Protein AF-A0A139BVK2-F1 (afdb_monomer)

Secondary structure (DSSP, 8-state):
----------------------------------PPPGGGTT-SEEEEEEEEEEEE-TTS-EEEEEEEEEEE-SHHHHHHHSEEEES-TT--TTS-EEEEEEEEEEE-TTS-EEEPEEEETTT---SSTT-GGGS-HHHHTT-EEEE--S--TT-EEEEEEEEEE-S-BTTTTB-EEEEE--TTSEEEEEEEEEEEETTS--EEEEESSPPPEE---SSEEEEEEEEEESSPPPPPTT--TTSSPPPTTS-EEEEE-SSSHHHHHHHHHHH-TTTSSS--EEEETTEEEETT---SHHHHHHHHHHHHHHHHHH-HHHHHHHHHHTTSTT-B-TT--BTTHHHHHHHHHHHHT-S-HHHHHHHHHHHHHHSTT-HHHHHHHHHHHHHHHHHHH-SS-GGGS-HHHHHHHHHHHHHHHHHHHHHHHHHTTSHHHHHHHHHHHHHTT--HHHHHHHHHHHHHH-TT-HHHHHHHHHHHSGGGT--HHHHHHHHHHHHHHTTTTTTHHHHHHHHHHHHTTS-TT-HHHHSS--HHHHHHHHHHHHHH-TT-HHHHHHHHHHHHHTT-HHHHHHHHHHHTT---GGGS-GGG-HHHHHHHHT---

InterPro domains:
  IPR024618 Domain of unknown function DUF3857 [PF12969] (59-231)

Nearest PDB structures (foldseek):
  3kd4-assembly1_A  TM=5.268E-01  e=2.824E-12  Parabacteroides distasonis ATCC 8503
  8r0j-assembly2_D  TM=4.149E-01  e=3.095E-01  Homo sapiens
  8gel-assembly1_A  TM=1.345E-01  e=4.196E-02  synthetic construct
  8ga7-assembly1_A  TM=1.261E-01  e=6.996E-02  synthetic construct

Solvent-accessible surface area (backbone atoms only — not comparable to full-atom values): 33136 Å² total; per-residue (Å²): 132,88,83,90,85,88,89,79,88,87,90,92,86,90,88,93,84,90,88,88,84,92,76,84,88,72,87,73,82,70,77,77,75,81,67,83,55,79,62,59,67,89,39,36,48,33,31,54,34,42,38,38,40,35,46,39,48,86,51,22,25,35,37,42,36,38,45,38,31,35,36,21,62,28,72,64,15,36,60,69,56,29,51,43,78,42,57,69,72,70,56,57,82,87,52,57,54,52,62,45,78,78,43,50,30,30,38,40,85,88,72,48,75,39,71,35,48,76,35,52,42,89,76,45,82,63,77,63,103,75,19,48,87,80,47,59,71,79,62,38,84,52,33,32,34,42,37,46,53,92,68,48,74,61,22,33,42,37,37,28,36,41,32,41,37,75,48,37,42,43,57,79,52,27,38,67,47,69,47,78,48,61,59,60,43,34,25,70,39,28,38,45,34,39,40,34,45,46,85,59,59,72,47,77,47,62,37,85,41,62,76,56,54,75,70,54,54,92,67,35,38,34,39,37,32,64,44,68,32,80,72,34,48,82,80,60,92,91,65,62,81,83,79,50,76,83,53,96,78,41,25,26,45,38,40,28,41,46,95,49,70,66,59,42,52,49,30,27,52,74,58,32,40,77,70,34,98,61,22,61,70,39,65,58,83,78,21,71,38,48,56,91,61,59,50,39,48,69,59,20,47,51,54,48,11,51,49,41,24,48,20,69,78,74,32,66,68,59,40,54,47,45,59,59,43,34,67,43,86,66,24,42,38,41,57,60,53,43,52,50,60,17,53,61,54,3,50,49,54,50,46,76,72,46,96,50,68,65,60,49,48,52,52,44,53,50,44,45,71,76,43,69,85,41,38,67,50,42,52,47,48,23,46,51,26,44,51,55,8,47,62,47,37,46,94,62,59,82,90,71,43,49,74,66,18,51,51,47,22,48,58,27,32,54,49,20,51,48,43,47,61,76,35,38,93,50,26,63,79,42,66,63,49,31,33,50,48,35,52,41,32,62,74,68,68,47,62,64,71,61,35,52,46,35,45,53,58,36,48,70,73,39,61,74,54,56,64,45,56,53,54,51,42,53,54,26,25,59,94,55,77,40,32,49,69,56,33,44,52,50,43,53,52,48,20,62,73,21,53,90,79,50,19,48,23,44,42,24,52,53,53,54,61,59,38,74,84,45,68,76,68,38,48,65,74,76,40,80,54,50,65,73,58,33,47,50,5,42,52,54,39,42,70,78,24,74,79,15,48,48,53,49,44,38,48,25,45,51,24,50,56,67,68,36,53,70,57,20,54,53,41,52,62,72,38,69,84,57,74,57,67,91,57,33,52,89,81,56,26,62,67,61,46,32,65,74,65,69,64,77,136

Sequence (601 aa):
MCLQGQRKKHRGVPGLLALVASILLIPFFHANAEGIPAAKTGMPKAFKEYHVHYDVNADGTYTETGEIEMSVLNQQGVVRSKNIPVGMRNSAMGKKRDVEILTAYTLKKNGEHIQAVLSGSADAAGAGASDPAQMPAYIRTQLKFITFQQVEVGDTLVYSYKVIQKEPMAPPHNVVLNELFPRYMAYDDAVVSLTAPAFLHLRIKTVGVPKADDSSTTDTQKLVWKYQNKQPEPIAAGTDPRLQPPSSSTPRIHISSFKDDDEEMEAFREHAPGMAFFPVSQKHKGCNVSEGLPDDGPDALQAYSEVVKDYFWHDDALLDGIANAWMNPECVWDDGRPMMTALDTGYEAAYDGQPDWSASLSRVDDLKKKYPGKAFVALADADYWVSYAWNARGGGFASSVTPDGWRLFKERMETAEKVLNDAKPYASQMPSWYNKMIIIQSALDRPAEERDKMFLDGARKYKTYYPTYFTMLRFLSPKWGGSWGTVDNLVKWSVDNTKETDGNSMYARLYWYASGDFPAGRLFKETHATWPKMKQGFEDLMARHPKSKWNLNNFARFACLANDQSTFLKLRNQMGKDVIEAAWPPNTSLDLCETKFGYSQ

Mean predicted aligned error: 16.77 Å

Radius of gyration: 30.21 Å; Cα contacts (8 Å, |Δi|>4): 1019; chains: 1; bounding box: 75×90×76 Å

pLDDT: mean 81.88, std 19.83, range [25.3, 98.69]

Foldseek 3Di:
DDDDDDDDDDDDDDDDDDDDDDDDDDPDPDPPPPDDPPLCPPPQKAWAEWEWEWEAEQWQWIKIKTKTKMWGADPVNVQVVQKDKDPPFQDLQPFDKDKFWPAKWKQDPVRDTHGWDKDQLVPDAGDDDVGSVNDDPSSRRRIIMTGYPPDDHGIMIITIIMMTRPAHQPPISKYKGKDFDALQHFYNKHKYKYKYFPPQAKDKDWAPWDFWPWPDDNTITITMTIDGRSRGDDDDPPDDCVPQDQDPRTTMMMMISDPDVVRVVVRCQPRRQVPPVFGFFDQDLHAGDTPPQQLFDPSNLVRLLCVLLCCLVPNVPVNLVNCVRLLPCSCHGLLSAGSNSSLLSSLLVNQVSDPDLVVLVVSLVVCCVVPPLAQSSLLSQLSSLQSQLCVLQDPDDNVPGDPRSLVSNQVSLVVSLVSLVVSVVRNVSHLSSLLSNLVSCLSNVHPVVVNVVSLVVSCLVNVRNCSSLLSVLVCQDVSNVHHLVSSVVSQVVSLVSCVVPQRLLSVLVNLVSVCVVDQQLCSVVRHVDDLVSNLVSLVSSCVSSVPHLLSLLLSLLVCLSVVVLVSNQVSVVVCPVVHDQVSAPPSRHPVVSCVVNVPDD

Organism: NCBI:txid1796491

Structure (mmCIF, N/CA/C/O backbone):
data_AF-A0A139BVK2-F1
#
_entry.id   AF-A0A139BVK2-F1
#
loop_
_atom_site.group_PDB
_atom_site.id
_atom_site.type_symbol
_atom_site.label_atom_id
_atom_site.label_alt_id
_atom_site.label_comp_id
_atom_site.label_asym_id
_atom_site.label_entity_id
_atom_site.label_seq_id
_atom_site.pdbx_PDB_ins_code
_atom_site.Cartn_x
_atom_site.Cartn_y
_atom_site.Cartn_z
_atom_site.occupancy
_atom_site.B_iso_or_equiv
_atom_site.auth_seq_id
_atom_site.auth_comp_id
_atom_site.auth_asym_id
_atom_site.auth_atom_id
_atom_site.pdbx_PDB_model_num
ATOM 1 N N . MET A 1 1 ? 21.396 44.080 -24.528 1.00 33.28 1 MET A N 1
ATOM 2 C CA . MET A 1 1 ? 20.800 45.365 -24.956 1.00 33.28 1 MET A CA 1
ATOM 3 C C . MET A 1 1 ? 19.864 45.862 -23.865 1.00 33.28 1 MET A C 1
ATOM 5 O O . MET A 1 1 ? 19.210 45.045 -23.233 1.00 33.28 1 MET A O 1
ATOM 9 N N . CYS A 1 2 ? 19.853 47.176 -23.646 1.00 25.66 2 CYS A N 1
ATOM 10 C CA . CYS A 1 2 ? 18.879 47.953 -22.865 1.00 25.66 2 CYS A CA 1
ATOM 11 C C . CYS A 1 2 ? 17.403 47.665 -23.261 1.00 25.66 2 CYS A C 1
ATOM 13 O O . CYS A 1 2 ? 17.183 47.132 -24.343 1.00 25.66 2 CYS A O 1
ATOM 15 N N . LEU A 1 3 ? 16.352 48.014 -22.499 1.00 26.56 3 LEU A N 1
ATOM 16 C CA . LEU A 1 3 ? 16.210 49.008 -21.411 1.00 26.56 3 LEU A CA 1
ATOM 17 C C . LEU A 1 3 ? 14.983 48.679 -20.516 1.00 26.56 3 LEU A C 1
ATOM 19 O O . LEU A 1 3 ? 14.025 48.067 -20.980 1.00 26.56 3 LEU A O 1
ATOM 23 N N . GLN A 1 4 ? 14.976 49.145 -19.261 1.00 27.50 4 GLN A N 1
ATOM 24 C CA . GLN A 1 4 ? 13.775 49.217 -18.406 1.00 27.50 4 GLN A CA 1
ATOM 25 C C . GLN A 1 4 ? 12.933 50.474 -18.708 1.00 27.50 4 GLN A C 1
ATOM 27 O O . GLN A 1 4 ? 13.464 51.474 -19.185 1.00 27.50 4 GLN A O 1
ATOM 32 N N . GLY A 1 5 ? 11.651 50.481 -18.321 1.00 27.84 5 GLY A N 1
ATOM 33 C CA . GLY A 1 5 ? 10.809 51.687 -18.320 1.00 27.84 5 GLY A CA 1
ATOM 34 C C . GLY A 1 5 ? 9.825 51.719 -17.146 1.00 27.84 5 GLY A C 1
ATOM 35 O O . GLY A 1 5 ? 8.865 50.956 -17.122 1.00 27.84 5 GLY A O 1
ATOM 36 N N . GLN A 1 6 ? 10.048 52.605 -16.168 1.00 31.88 6 GLN A N 1
ATOM 37 C CA . GLN A 1 6 ? 9.115 52.840 -15.053 1.00 31.88 6 GLN A CA 1
ATOM 38 C C . GLN A 1 6 ? 7.981 53.805 -15.433 1.00 31.88 6 GLN A C 1
ATOM 40 O O . GLN A 1 6 ? 8.192 54.724 -16.224 1.00 31.88 6 GLN A O 1
ATOM 45 N N . ARG A 1 7 ? 6.838 53.724 -14.729 1.00 25.30 7 ARG A N 1
ATOM 46 C CA . ARG A 1 7 ? 5.972 54.891 -14.456 1.00 25.30 7 ARG A CA 1
ATOM 47 C C . ARG A 1 7 ? 5.431 54.883 -13.018 1.00 25.30 7 ARG A C 1
ATOM 49 O O . ARG A 1 7 ? 5.089 53.838 -12.476 1.00 25.30 7 ARG A O 1
ATOM 56 N N . LYS A 1 8 ? 5.336 56.076 -12.420 1.00 28.62 8 LYS A N 1
ATOM 57 C CA . LYS A 1 8 ? 4.715 56.387 -11.114 1.00 28.62 8 LYS A CA 1
ATOM 58 C C . LYS A 1 8 ? 3.595 57.422 -11.321 1.00 28.62 8 LYS A C 1
ATOM 60 O O . LYS A 1 8 ? 3.750 58.258 -12.197 1.00 28.62 8 LYS A O 1
ATOM 65 N N . LYS A 1 9 ? 2.558 57.362 -10.462 1.00 28.55 9 LYS A N 1
ATOM 66 C CA . LYS A 1 9 ? 1.630 58.422 -9.957 1.00 28.55 9 LYS A CA 1
ATOM 67 C C . LYS A 1 9 ? 1.256 59.607 -10.893 1.00 28.55 9 LYS A C 1
ATOM 69 O O . LYS A 1 9 ? 2.131 60.296 -11.388 1.00 28.55 9 LYS A O 1
ATOM 74 N N . HIS A 1 10 ? -0.011 60.039 -10.994 1.00 28.39 10 HIS A N 1
ATOM 75 C CA . HIS A 1 10 ? -0.699 60.804 -9.926 1.00 28.39 10 HIS A CA 1
ATOM 76 C C . HIS A 1 10 ? -2.240 60.952 -10.111 1.00 28.39 10 HIS A C 1
ATOM 78 O O . HIS A 1 10 ? -2.823 60.406 -11.038 1.00 28.39 10 HIS A O 1
ATOM 84 N N . ARG A 1 11 ? -2.878 61.660 -9.157 1.00 30.69 11 ARG A N 1
ATOM 85 C CA . ARG A 1 11 ? -4.333 61.872 -8.917 1.00 30.69 11 ARG A CA 1
ATOM 86 C C . ARG A 1 11 ? -5.026 62.858 -9.891 1.00 30.69 11 ARG A C 1
ATOM 88 O O . ARG A 1 11 ? -4.360 63.769 -10.368 1.00 30.69 11 ARG A O 1
ATOM 95 N N . GLY A 1 12 ? -6.367 62.800 -10.002 1.00 26.08 12 GLY A N 1
ATOM 96 C CA . GLY A 1 12 ? -7.227 63.900 -10.508 1.00 26.08 12 GLY A CA 1
ATOM 97 C C . GLY A 1 12 ? -8.750 63.613 -10.469 1.00 26.08 12 GLY A C 1
ATOM 98 O O . GLY A 1 12 ? -9.174 62.607 -11.024 1.00 26.08 12 GLY A O 1
ATOM 99 N N . VAL A 1 13 ? -9.536 64.474 -9.792 1.00 30.20 13 VAL A N 1
ATOM 100 C CA . VAL A 1 13 ? -10.987 64.408 -9.399 1.00 30.20 13 VAL A CA 1
ATOM 101 C C . VAL A 1 13 ? -11.410 65.850 -8.956 1.00 30.20 13 VAL A C 1
ATOM 103 O O . VAL A 1 13 ? -10.473 66.524 -8.511 1.00 30.20 13 VAL A O 1
ATOM 106 N N . PRO A 1 14 ? -12.679 66.384 -8.974 1.00 48.81 14 PRO A N 1
ATOM 107 C CA . PRO A 1 14 ? -14.041 65.844 -9.261 1.00 48.81 14 PRO A CA 1
ATOM 108 C C . PRO A 1 14 ? -14.913 66.675 -10.270 1.00 48.81 14 PRO A C 1
ATOM 110 O O . PRO A 1 14 ? -14.446 67.650 -10.846 1.00 48.81 14 PRO A O 1
ATOM 113 N N . GLY A 1 15 ? -16.215 66.339 -10.402 1.00 27.20 15 GLY A N 1
ATOM 114 C CA . GLY A 1 15 ? -17.319 67.211 -10.888 1.00 27.20 15 GLY A CA 1
ATOM 115 C C . GLY A 1 15 ? -18.505 66.387 -11.444 1.00 27.20 15 GLY A C 1
ATOM 116 O O . GLY A 1 15 ? -18.331 65.790 -12.495 1.00 27.20 15 GLY A O 1
ATOM 117 N N . LEU A 1 16 ? -19.660 66.120 -10.804 1.00 29.09 16 LEU A N 1
ATOM 118 C CA . LEU A 1 16 ? -20.624 66.828 -9.922 1.00 29.09 16 LEU A CA 1
ATOM 119 C C . LEU A 1 16 ? -21.857 67.377 -10.687 1.00 29.09 16 LEU A C 1
ATOM 121 O O . LEU A 1 16 ? -21.706 68.333 -11.435 1.00 29.09 16 LEU A O 1
ATOM 125 N N . LEU A 1 17 ? -23.039 66.779 -10.425 1.00 27.34 17 LEU A N 1
ATOM 126 C CA . LEU A 1 17 ? -24.453 67.256 -10.510 1.00 27.34 17 LEU A CA 1
ATOM 127 C C . LEU A 1 17 ? -25.349 66.021 -10.818 1.00 27.34 17 LEU A C 1
ATOM 129 O O . LEU A 1 17 ? -25.199 65.422 -11.873 1.00 27.34 17 LEU A O 1
ATOM 133 N N . ALA A 1 18 ? -26.097 65.413 -9.887 1.00 27.88 18 ALA A N 1
ATOM 134 C CA . ALA A 1 18 ? -27.264 65.873 -9.109 1.00 27.88 18 ALA A CA 1
ATOM 135 C C . ALA A 1 18 ? -28.618 65.756 -9.849 1.00 27.88 18 ALA A C 1
ATOM 137 O O . ALA A 1 18 ? -28.899 66.557 -10.732 1.00 27.88 18 ALA A O 1
ATOM 138 N N . LEU A 1 19 ? -29.499 64.846 -9.399 1.00 25.75 19 LEU A N 1
ATOM 139 C CA . LEU A 1 19 ? -30.734 65.219 -8.681 1.00 25.75 19 LEU A CA 1
ATOM 140 C C . LEU A 1 19 ? -31.388 64.009 -7.976 1.00 25.75 19 LEU A C 1
ATOM 142 O O . LEU A 1 19 ? -31.058 62.859 -8.256 1.00 25.75 19 LEU A O 1
ATOM 146 N N . VAL A 1 20 ? -32.302 64.290 -7.043 1.00 29.52 20 VAL A N 1
ATOM 147 C CA . VAL A 1 20 ? -33.004 63.320 -6.182 1.00 29.52 20 VAL A CA 1
ATOM 148 C C . VAL A 1 20 ? -34.443 63.119 -6.665 1.00 29.52 20 VAL A C 1
ATOM 150 O O . VAL A 1 20 ? -35.107 64.091 -7.015 1.00 29.52 20 VAL A O 1
ATOM 153 N N . ALA A 1 21 ? -34.953 61.886 -6.592 1.00 27.44 21 ALA A N 1
ATOM 154 C CA . ALA A 1 21 ? -36.385 61.594 -6.648 1.00 27.44 21 ALA A CA 1
ATOM 155 C C . ALA A 1 21 ? -36.745 60.556 -5.570 1.00 27.44 21 ALA A C 1
ATOM 157 O O . ALA A 1 21 ? -36.312 59.406 -5.633 1.00 27.44 21 ALA A O 1
ATOM 158 N N . SER A 1 22 ? -37.512 60.977 -4.564 1.00 27.70 22 SER A N 1
ATOM 159 C CA . SER A 1 22 ? -37.948 60.127 -3.450 1.00 27.70 22 SER A CA 1
ATOM 160 C C . SER A 1 22 ? -39.224 59.368 -3.812 1.00 27.70 22 SER A C 1
ATOM 162 O O . SER A 1 22 ? -40.212 59.995 -4.188 1.00 27.70 22 SER A O 1
ATOM 164 N N . ILE A 1 23 ? -39.246 58.044 -3.630 1.00 29.61 23 ILE A N 1
ATOM 165 C CA . ILE A 1 23 ? -40.471 57.227 -3.682 1.00 29.61 23 ILE A CA 1
ATOM 166 C C . ILE A 1 23 ? -40.559 56.368 -2.412 1.00 29.61 23 ILE A C 1
ATOM 168 O O . ILE A 1 23 ? -39.547 55.930 -1.871 1.00 29.61 23 ILE A O 1
ATOM 172 N N . LEU A 1 24 ? -41.788 56.221 -1.913 1.00 27.08 24 LEU A N 1
ATOM 173 C CA . LEU A 1 24 ? -42.145 55.752 -0.575 1.00 27.08 24 LEU A CA 1
ATOM 174 C C . LEU A 1 24 ? -41.539 54.399 -0.159 1.00 27.08 24 LEU A C 1
ATOM 176 O O . LEU A 1 24 ? -41.600 53.412 -0.888 1.00 27.08 24 LEU A O 1
ATOM 180 N N . LEU A 1 25 ? -41.094 54.346 1.099 1.00 25.48 25 LEU A N 1
ATOM 181 C CA . LEU A 1 25 ? -40.820 53.114 1.837 1.00 25.48 25 LEU A CA 1
ATOM 182 C C . LEU A 1 25 ? -42.132 52.391 2.180 1.00 25.48 25 LEU A C 1
ATOM 184 O O . LEU A 1 25 ? -42.877 52.829 3.055 1.00 25.48 25 LEU A O 1
ATOM 188 N N . ILE A 1 26 ? -42.367 51.246 1.542 1.00 28.61 26 ILE A N 1
ATOM 189 C CA . ILE A 1 26 ? -43.237 50.194 2.081 1.00 28.61 26 ILE A CA 1
ATOM 190 C C . ILE A 1 26 ? -42.328 49.246 2.875 1.00 28.61 26 ILE A C 1
ATOM 192 O O . ILE A 1 26 ? -41.378 48.717 2.289 1.00 28.61 26 ILE A O 1
ATOM 196 N N . PRO A 1 27 ? -42.570 49.003 4.177 1.00 26.14 27 PRO A N 1
ATOM 197 C CA . PRO A 1 27 ? -41.793 48.039 4.941 1.00 26.14 27 PRO A CA 1
ATOM 198 C C . PRO A 1 27 ? -42.196 46.618 4.534 1.00 26.14 27 PRO A C 1
ATOM 200 O O . PRO A 1 27 ? -43.017 45.969 5.181 1.00 26.14 27 PRO A O 1
ATOM 203 N N . PHE A 1 28 ? -41.588 46.112 3.461 1.00 28.73 28 PHE A N 1
ATOM 204 C CA . PHE A 1 28 ? -41.500 44.672 3.260 1.00 28.73 28 PHE A CA 1
ATOM 205 C C . PHE A 1 28 ? -40.684 44.094 4.413 1.00 28.73 28 PHE A C 1
ATOM 207 O O . PHE A 1 28 ? -39.455 44.222 4.430 1.00 28.73 28 PHE A O 1
ATOM 214 N N . PHE A 1 29 ? -41.376 43.435 5.347 1.00 28.31 29 PHE A N 1
ATOM 215 C CA . PHE A 1 29 ? -40.779 42.439 6.227 1.00 28.31 29 PHE A CA 1
ATOM 216 C C . PHE A 1 29 ? -40.139 41.364 5.348 1.00 28.31 29 PHE A C 1
ATOM 218 O O . PHE A 1 29 ? -40.768 40.378 4.970 1.00 28.31 29 PHE A O 1
ATOM 225 N N . HIS A 1 30 ? -38.873 41.575 5.002 1.00 28.12 30 HIS A N 1
ATOM 226 C CA . HIS A 1 30 ? -38.027 40.499 4.540 1.00 28.12 30 HIS A CA 1
ATOM 227 C C . HIS A 1 30 ? -37.849 39.587 5.746 1.00 28.12 30 HIS A C 1
ATOM 229 O O . HIS A 1 30 ? -37.176 39.950 6.712 1.00 28.12 30 HIS A O 1
ATOM 235 N N . ALA A 1 31 ? -38.475 38.412 5.700 1.00 27.77 31 ALA A N 1
ATOM 236 C CA . ALA A 1 31 ? -37.989 37.296 6.485 1.00 27.77 31 ALA A CA 1
ATOM 237 C C . ALA A 1 31 ? -36.511 37.142 6.112 1.00 27.77 31 ALA A C 1
ATOM 239 O O . ALA A 1 31 ? -36.192 36.874 4.951 1.00 27.77 31 ALA A O 1
ATOM 240 N N . ASN A 1 32 ? -35.614 37.416 7.062 1.00 27.91 32 ASN A N 1
ATOM 241 C CA . ASN A 1 32 ? -34.190 37.238 6.836 1.00 27.91 32 ASN A CA 1
ATOM 242 C C . ASN A 1 32 ? -33.976 35.761 6.522 1.00 27.91 32 ASN A C 1
ATOM 244 O O . ASN A 1 32 ? -34.102 34.918 7.407 1.00 27.91 32 ASN A O 1
ATOM 248 N N . ALA A 1 33 ? -33.661 35.452 5.265 1.00 33.44 33 ALA A N 1
ATOM 249 C CA . ALA A 1 33 ? -33.119 34.153 4.926 1.00 33.44 33 ALA A CA 1
ATOM 250 C C . ALA A 1 33 ? -31.806 34.027 5.703 1.00 33.44 33 ALA A C 1
ATOM 252 O O . ALA A 1 33 ? -30.859 34.770 5.429 1.00 33.44 33 ALA A O 1
ATOM 253 N N . GLU A 1 34 ? -31.771 33.150 6.706 1.00 39.91 34 GLU A N 1
ATOM 254 C CA . GLU A 1 34 ? -30.559 32.908 7.479 1.00 39.91 34 GLU A CA 1
ATOM 255 C C . GLU A 1 34 ? -29.470 32.420 6.523 1.00 39.91 34 GLU A C 1
ATOM 257 O O . GLU A 1 34 ? -29.520 31.313 5.982 1.00 39.91 34 GLU A O 1
ATOM 262 N N . GLY A 1 35 ? -28.493 33.290 6.262 1.00 46.12 35 GLY A N 1
ATOM 263 C CA . GLY A 1 35 ? -27.314 32.920 5.497 1.00 46.12 35 GLY A CA 1
ATOM 264 C C . GLY A 1 35 ? -26.570 31.801 6.219 1.00 46.12 35 GLY A C 1
ATOM 265 O O . GLY A 1 35 ? -26.529 31.776 7.449 1.00 46.12 35 GLY A O 1
ATOM 266 N N . ILE A 1 36 ? -25.962 30.888 5.454 1.00 54.94 36 ILE A N 1
ATOM 267 C CA . ILE A 1 36 ? -25.148 29.802 6.015 1.00 54.94 36 ILE A CA 1
ATOM 268 C C . ILE A 1 36 ? -24.132 30.420 6.996 1.00 54.94 36 ILE A C 1
ATOM 270 O O . ILE A 1 36 ? -23.353 31.281 6.575 1.00 54.94 36 ILE A O 1
ATOM 274 N N . PRO A 1 37 ? -24.125 30.020 8.286 1.00 56.16 37 PRO A N 1
ATOM 275 C CA . PRO A 1 37 ? -23.205 30.578 9.269 1.00 56.16 37 PRO A CA 1
ATOM 276 C C . PRO A 1 37 ? -21.758 30.459 8.796 1.00 56.16 37 PRO A C 1
ATOM 278 O O . PRO A 1 37 ? -21.369 29.415 8.276 1.00 56.16 37 PRO A O 1
ATOM 281 N N . ALA A 1 38 ? -20.941 31.493 9.023 1.00 55.38 38 ALA A N 1
ATOM 282 C CA . ALA A 1 38 ? -19.574 31.558 8.495 1.00 55.38 38 ALA A CA 1
ATOM 283 C C . ALA A 1 38 ? -18.726 30.310 8.830 1.00 55.38 38 ALA A C 1
ATOM 285 O O . ALA A 1 38 ? -17.951 29.853 7.993 1.00 55.38 38 ALA A O 1
ATOM 286 N N . ALA A 1 39 ? -18.945 29.706 10.003 1.00 54.56 39 ALA A N 1
ATOM 287 C CA . ALA A 1 39 ? -18.300 28.471 10.460 1.00 54.56 39 ALA A CA 1
ATOM 288 C C . ALA A 1 39 ? -18.646 27.201 9.648 1.00 54.56 39 ALA A C 1
ATOM 290 O O . ALA A 1 39 ? -17.929 26.211 9.732 1.00 54.56 39 ALA A O 1
ATOM 291 N N . LYS A 1 40 ? -19.728 27.213 8.858 1.00 60.69 40 LYS A N 1
ATOM 292 C CA . LYS A 1 40 ? -20.164 26.104 7.986 1.00 60.69 40 LYS A CA 1
ATOM 293 C C . LYS A 1 40 ? -19.786 26.318 6.512 1.00 60.69 40 LYS A C 1
ATOM 295 O O . LYS A 1 40 ? -20.134 25.510 5.650 1.00 60.69 40 LYS A O 1
ATOM 300 N N . THR A 1 41 ? -19.093 27.414 6.196 1.00 57.97 41 THR A N 1
ATOM 301 C CA . THR A 1 41 ? -18.731 27.779 4.818 1.00 57.97 41 THR A CA 1
ATOM 302 C C . THR A 1 41 ? -17.784 26.744 4.210 1.00 57.97 41 THR A C 1
ATOM 304 O O . THR A 1 41 ? -16.747 26.429 4.783 1.00 57.97 41 THR A O 1
ATOM 307 N N . GLY A 1 42 ? -18.127 26.228 3.027 1.00 64.00 42 GLY A N 1
ATOM 308 C CA . GLY A 1 42 ? -17.317 25.249 2.290 1.00 64.00 42 GLY A CA 1
ATOM 309 C C . GLY A 1 42 ? -17.649 23.780 2.578 1.00 64.00 42 GLY A C 1
ATOM 310 O O . GLY A 1 42 ? -17.279 22.915 1.785 1.00 64.00 42 GLY A O 1
ATOM 311 N N . MET A 1 43 ? -18.409 23.477 3.633 1.00 70.50 43 MET A N 1
ATOM 312 C CA . MET A 1 43 ? -18.833 22.104 3.934 1.00 70.50 43 MET A CA 1
ATOM 313 C C . MET A 1 43 ? -19.916 21.628 2.957 1.00 70.50 43 MET A C 1
ATOM 315 O O . MET A 1 43 ? -20.724 22.438 2.504 1.00 70.50 43 MET A O 1
ATOM 319 N N . PRO A 1 44 ? -19.976 20.324 2.625 1.00 76.75 44 PRO A N 1
ATOM 320 C CA . PRO A 1 44 ? -21.022 19.793 1.754 1.00 76.75 44 PRO A CA 1
ATOM 321 C C . PRO A 1 44 ? -22.395 19.762 2.440 1.00 76.75 44 PRO A C 1
ATOM 323 O O . PRO A 1 44 ? -23.413 20.000 1.792 1.00 76.75 44 PRO A O 1
ATOM 326 N N . LYS A 1 45 ? -22.439 19.473 3.743 1.00 85.25 45 LYS A N 1
ATOM 327 C CA . LYS A 1 45 ? -23.673 19.299 4.517 1.00 85.25 45 LYS A CA 1
ATOM 328 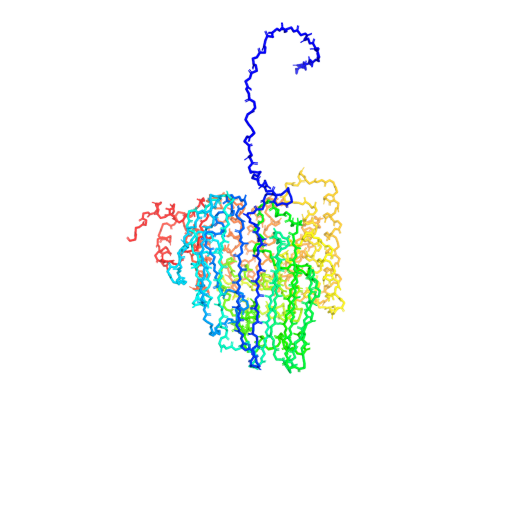C C . LYS A 1 45 ? -23.449 19.515 6.016 1.00 85.25 45 LYS A C 1
ATOM 330 O O . LYS A 1 45 ? -22.314 19.427 6.480 1.00 85.25 45 LYS A O 1
ATOM 335 N N . ALA A 1 46 ?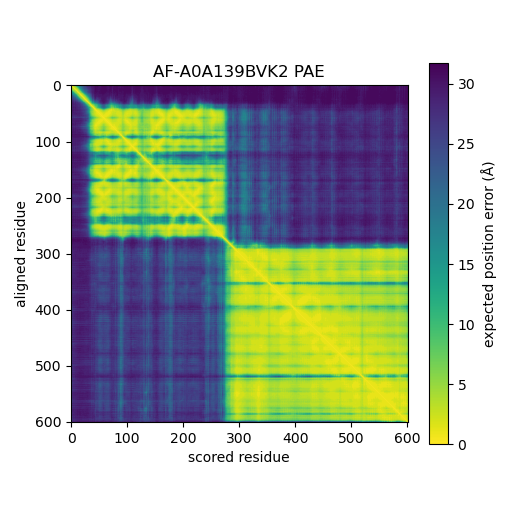 -24.532 19.753 6.749 1.00 90.75 46 ALA A N 1
ATOM 336 C CA . ALA A 1 46 ? -24.567 19.851 8.210 1.00 90.75 46 ALA A CA 1
ATOM 337 C C . ALA A 1 46 ? -25.772 19.086 8.770 1.00 90.75 46 ALA A C 1
ATOM 339 O O . ALA A 1 46 ? -26.837 19.107 8.153 1.00 90.75 46 ALA A O 1
ATOM 340 N N . PHE A 1 47 ? -25.626 18.456 9.934 1.00 93.88 47 PHE A N 1
ATOM 341 C CA . PHE A 1 47 ? -26.763 17.931 10.687 1.00 93.88 47 PHE A CA 1
ATOM 342 C C . PHE A 1 47 ? -27.358 19.049 11.543 1.00 93.88 47 PHE A C 1
ATOM 344 O O . PHE A 1 47 ? -26.658 19.625 12.380 1.00 93.88 47 PHE A O 1
ATOM 351 N N . LYS A 1 48 ? -28.637 19.353 11.309 1.00 94.25 48 LYS A N 1
ATOM 352 C CA . LYS A 1 48 ? -29.453 20.150 12.232 1.00 94.25 48 LYS A CA 1
ATOM 353 C C . LYS A 1 48 ? -29.807 19.287 13.435 1.00 94.25 48 LYS A C 1
ATOM 355 O O . LYS A 1 48 ? -29.510 19.658 14.562 1.00 94.25 48 LYS A O 1
ATOM 360 N N . GLU A 1 49 ? -30.338 18.105 13.137 1.00 97.00 49 GLU A N 1
ATOM 361 C CA . GLU A 1 49 ? -30.756 17.099 14.099 1.00 97.00 49 GLU A CA 1
ATOM 362 C C . GLU A 1 49 ? -30.087 15.764 13.756 1.00 97.00 49 GLU A C 1
ATOM 364 O O . GLU A 1 49 ? -30.079 15.324 12.600 1.00 97.00 49 GLU A O 1
ATOM 369 N N . TYR A 1 50 ? -29.479 15.141 14.759 1.00 97.25 50 TYR A N 1
ATOM 370 C CA . TYR A 1 50 ? -28.955 13.780 14.710 1.00 97.25 50 TYR A CA 1
ATOM 371 C C . TYR A 1 50 ? -29.383 13.083 16.000 1.00 97.25 50 TYR A C 1
ATOM 373 O O . TYR A 1 50 ? -28.643 13.077 16.984 1.00 97.25 50 TYR A O 1
ATOM 381 N N . HIS A 1 51 ? -30.614 12.583 16.040 1.00 98.31 51 HIS A N 1
ATOM 382 C CA . HIS A 1 51 ? -31.166 11.911 17.213 1.00 98.31 51 HIS A CA 1
ATOM 383 C C . HIS A 1 51 ? -31.146 10.401 16.989 1.00 98.31 51 HIS A C 1
ATOM 385 O O . HIS A 1 51 ? -31.546 9.904 15.935 1.00 98.31 51 HIS A O 1
ATOM 391 N N . VAL A 1 52 ? -30.621 9.666 17.968 1.00 97.69 52 VAL A N 1
ATOM 392 C CA . VAL A 1 52 ? -30.462 8.209 17.920 1.00 97.69 52 VAL A CA 1
ATOM 393 C C . VAL A 1 52 ? -30.815 7.615 19.279 1.00 97.69 52 VAL A C 1
ATOM 395 O O . VAL A 1 52 ? -30.303 8.053 20.314 1.00 97.69 52 VAL A O 1
ATOM 398 N N . HIS A 1 53 ? -31.661 6.590 19.279 1.00 98.19 53 HIS A N 1
ATOM 399 C CA . HIS A 1 53 ? -32.007 5.808 20.459 1.00 98.19 53 HIS A CA 1
ATOM 400 C C . HIS A 1 53 ? -31.674 4.331 20.263 1.00 98.19 53 HIS A C 1
ATOM 402 O O . HIS A 1 53 ? -32.025 3.745 19.239 1.00 98.19 53 HIS A O 1
ATOM 408 N N . TYR A 1 54 ? -31.060 3.730 21.278 1.00 97.19 54 TYR A N 1
ATOM 409 C CA . TYR A 1 54 ? -30.831 2.296 21.385 1.00 97.19 54 TYR A CA 1
ATOM 410 C C . TYR A 1 54 ? -31.670 1.722 22.526 1.00 97.19 54 TYR A C 1
ATOM 412 O O . TYR A 1 54 ? -31.440 2.050 23.687 1.00 97.19 54 TYR A O 1
ATOM 420 N N . ASP A 1 55 ? -32.610 0.843 22.197 1.00 97.56 55 ASP A N 1
ATOM 421 C CA . ASP A 1 55 ? -33.318 0.011 23.173 1.00 97.56 55 AS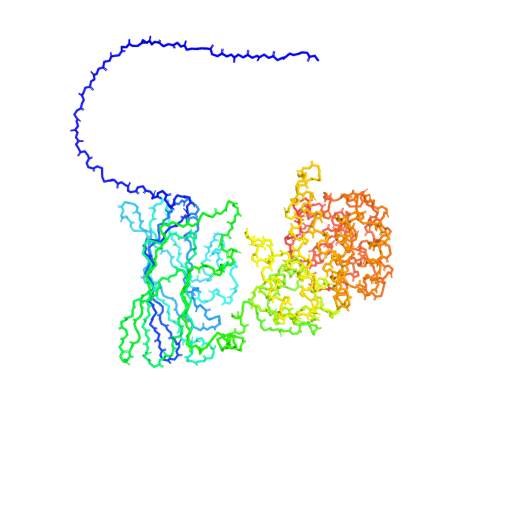P A CA 1
ATOM 422 C C . ASP A 1 55 ? -32.678 -1.382 23.162 1.00 97.56 55 ASP A C 1
ATOM 424 O O . ASP A 1 55 ? -32.779 -2.108 22.167 1.00 97.56 55 ASP A O 1
ATOM 428 N N . VAL A 1 56 ? -31.916 -1.702 24.209 1.00 95.56 56 VAL A N 1
ATOM 429 C CA . VAL A 1 56 ? -31.055 -2.890 24.295 1.00 95.56 56 VAL A CA 1
ATOM 430 C C . VAL A 1 56 ? -31.700 -3.941 25.188 1.00 95.56 56 VAL A C 1
ATOM 432 O O . VAL A 1 56 ? -31.996 -3.689 26.352 1.00 95.56 56 VAL A O 1
ATOM 435 N N . ASN A 1 57 ? -31.852 -5.154 24.667 1.00 93.75 57 ASN A N 1
ATOM 436 C CA . ASN A 1 57 ? -32.402 -6.288 25.396 1.00 93.75 57 ASN A CA 1
ATOM 437 C C . ASN A 1 57 ? -31.339 -7.011 26.236 1.00 93.75 57 ASN A C 1
ATOM 439 O O . ASN A 1 57 ? -30.134 -6.937 25.995 1.00 93.75 57 ASN A O 1
ATOM 443 N N . ALA A 1 58 ? -31.813 -7.807 27.196 1.00 90.12 58 ALA A N 1
ATOM 444 C CA . ALA A 1 58 ? -30.992 -8.644 28.074 1.00 90.12 58 ALA A CA 1
ATOM 445 C C . ALA A 1 58 ? -30.141 -9.712 27.353 1.00 90.12 58 ALA A C 1
ATOM 447 O O . ALA A 1 58 ? -29.245 -10.295 27.956 1.00 90.12 58 ALA A O 1
ATOM 448 N N . ASP A 1 59 ? -30.445 -10.009 26.089 1.00 88.50 59 ASP A N 1
ATOM 449 C CA . ASP A 1 59 ? -29.745 -10.988 25.254 1.00 88.50 59 ASP A CA 1
ATOM 450 C C . ASP A 1 59 ? -28.758 -10.355 24.257 1.00 88.50 59 ASP A C 1
ATOM 452 O O . ASP A 1 59 ? -28.205 -11.065 23.417 1.00 88.50 59 ASP A O 1
ATOM 456 N N . GLY A 1 60 ? -28.515 -9.044 24.356 1.00 87.38 60 GLY A N 1
ATOM 457 C CA . GLY A 1 60 ? -27.624 -8.296 23.467 1.00 87.38 60 GLY A CA 1
ATOM 458 C C . GLY A 1 60 ? -28.236 -7.941 22.106 1.00 87.38 60 GLY A C 1
ATOM 459 O O . GLY A 1 60 ? -27.586 -7.272 21.300 1.00 87.38 60 GLY A O 1
ATOM 460 N N . THR A 1 61 ? -29.480 -8.354 21.826 1.00 91.31 61 THR A N 1
ATOM 461 C CA . THR A 1 61 ? -30.254 -7.798 20.706 1.00 91.31 61 THR A CA 1
ATOM 462 C C . THR A 1 61 ? -30.664 -6.361 21.021 1.00 91.31 61 THR A C 1
ATOM 464 O O . THR A 1 61 ? -30.739 -5.964 22.184 1.00 91.31 61 THR A O 1
ATOM 467 N N . TYR A 1 62 ? -30.923 -5.550 19.997 1.00 92.81 62 TYR A N 1
ATOM 468 C CA . TYR A 1 62 ? -31.332 -4.161 20.204 1.00 92.81 62 TYR A CA 1
ATOM 469 C C . TYR A 1 62 ? -32.192 -3.620 19.062 1.00 92.81 62 TYR A C 1
ATOM 471 O O . TYR A 1 62 ? -32.162 -4.117 17.931 1.00 92.81 62 TYR A O 1
ATOM 479 N N . THR A 1 63 ? -32.940 -2.561 19.361 1.00 95.50 63 THR A N 1
ATOM 480 C CA . THR A 1 63 ? -33.573 -1.693 18.366 1.00 95.50 63 THR A CA 1
ATOM 481 C C . THR A 1 63 ? -32.839 -0.357 18.325 1.00 95.50 63 THR A C 1
ATOM 483 O O . THR A 1 63 ? -32.778 0.348 19.327 1.00 95.50 63 THR A O 1
ATOM 486 N N . GLU A 1 64 ? -32.306 0.000 17.161 1.00 95.00 64 GLU A N 1
ATOM 487 C CA . GLU A 1 64 ? -31.805 1.341 16.847 1.00 95.00 64 GLU A CA 1
ATOM 488 C C . GLU A 1 64 ? -32.942 2.128 16.182 1.00 95.00 64 GLU A C 1
ATOM 490 O O . GLU A 1 64 ? -33.493 1.688 15.172 1.00 95.00 64 GLU A O 1
ATOM 495 N N . THR A 1 65 ? -33.305 3.283 16.727 1.00 97.88 65 THR A N 1
ATOM 496 C CA . THR A 1 65 ? -34.230 4.239 16.096 1.00 97.88 65 THR A CA 1
ATOM 497 C C . THR A 1 65 ? -33.476 5.537 15.860 1.00 97.88 65 THR A C 1
ATOM 499 O O . THR A 1 65 ? -32.723 5.962 16.735 1.00 97.88 65 THR A O 1
ATOM 502 N N . GLY A 1 66 ? -33.662 6.180 14.708 1.00 97.06 66 GLY A N 1
ATOM 503 C CA . GLY A 1 66 ? -33.034 7.472 14.443 1.00 97.06 66 GLY A CA 1
ATOM 504 C C . GLY A 1 66 ? -33.937 8.454 13.717 1.00 97.06 66 GLY A C 1
ATOM 505 O O . GLY A 1 66 ? -34.720 8.063 12.851 1.00 97.06 66 GLY A O 1
ATOM 506 N N . GLU A 1 67 ? -33.774 9.728 14.061 1.00 98.00 67 GLU A N 1
ATOM 507 C CA . GLU A 1 67 ? -34.466 10.893 13.505 1.00 98.00 67 GLU A CA 1
ATOM 508 C C . GLU A 1 67 ? -33.385 11.900 13.084 1.00 98.00 67 GLU A C 1
ATOM 510 O O . GLU A 1 67 ? -32.510 12.265 13.872 1.00 98.00 67 GLU A O 1
ATOM 515 N N . ILE A 1 68 ? -33.334 12.219 11.786 1.00 97.44 68 ILE A N 1
ATOM 516 C CA . ILE A 1 68 ? -32.190 12.900 11.171 1.00 97.44 68 ILE A CA 1
ATOM 517 C C . ILE A 1 68 ? -32.669 14.041 10.270 1.00 97.44 68 ILE A C 1
ATOM 519 O O . ILE A 1 68 ? -33.343 13.807 9.262 1.00 97.44 68 ILE A O 1
ATOM 523 N N . GLU A 1 69 ? -32.206 15.258 10.562 1.00 97.06 69 GLU A N 1
ATOM 524 C CA . GLU A 1 69 ? -32.327 16.422 9.682 1.00 97.06 69 GLU A CA 1
ATOM 525 C C . GLU A 1 69 ? -30.958 16.889 9.182 1.00 97.06 69 GLU A C 1
ATOM 527 O O . GLU A 1 69 ? -30.075 17.284 9.951 1.00 97.06 69 GLU A O 1
ATOM 532 N N . MET A 1 70 ? -30.785 16.924 7.862 1.00 94.69 70 MET A N 1
ATOM 533 C CA . MET A 1 70 ? -29.496 17.190 7.232 1.00 94.69 70 MET A CA 1
ATOM 534 C C . MET A 1 70 ? -29.601 18.283 6.164 1.00 94.69 70 MET A C 1
ATOM 536 O O . MET A 1 70 ? -30.160 18.079 5.090 1.00 94.69 70 MET A O 1
ATOM 540 N N . SER A 1 71 ? -29.022 19.452 6.434 1.00 93.31 71 SER A N 1
ATOM 541 C CA . SER A 1 71 ? -28.988 20.577 5.492 1.00 93.31 71 SER A CA 1
ATOM 542 C C . SER A 1 71 ? -27.914 20.384 4.424 1.00 93.31 71 SER A C 1
ATOM 544 O O . SER A 1 71 ? -26.752 20.111 4.740 1.00 93.31 71 SER A O 1
ATOM 546 N N . VAL A 1 72 ? -28.282 20.581 3.159 1.00 90.81 72 VAL A N 1
ATOM 547 C CA . VAL A 1 72 ? -27.376 20.536 2.005 1.00 90.81 72 VAL A CA 1
ATOM 548 C C . VAL A 1 72 ? -26.770 21.920 1.795 1.00 90.81 72 VAL A C 1
ATOM 550 O O . VAL A 1 72 ? -27.488 22.873 1.520 1.00 90.81 72 VAL A O 1
ATOM 553 N N . LEU A 1 73 ? -25.450 22.063 1.917 1.00 86.19 73 LEU A N 1
ATOM 554 C CA . LEU A 1 73 ? -24.799 23.381 1.980 1.00 86.19 73 LEU A CA 1
ATOM 555 C C . LEU A 1 73 ? -24.117 23.810 0.674 1.00 86.19 73 LEU A C 1
ATOM 557 O O . LEU A 1 73 ? -23.925 25.003 0.448 1.00 86.19 73 LEU A O 1
ATOM 561 N N . ASN A 1 74 ? -23.758 22.867 -0.202 1.00 81.75 74 ASN A N 1
ATOM 562 C CA . ASN A 1 74 ? -23.179 23.163 -1.516 1.00 81.75 74 ASN A CA 1
ATOM 563 C C . ASN A 1 74 ? -23.468 22.045 -2.542 1.00 81.75 74 ASN A C 1
ATOM 565 O O . ASN A 1 74 ? -24.076 21.023 -2.217 1.00 81.75 74 ASN A O 1
ATOM 569 N N . GLN A 1 75 ? -23.008 22.217 -3.786 1.00 79.75 75 GLN A N 1
ATOM 570 C CA . GLN A 1 75 ? -23.249 21.259 -4.874 1.00 79.75 75 GLN A CA 1
ATOM 571 C C . GLN A 1 75 ? -22.625 19.871 -4.628 1.00 79.75 75 GLN A C 1
ATOM 573 O O . GLN A 1 75 ? -23.181 18.857 -5.048 1.00 79.75 75 GLN A O 1
ATOM 578 N N . GLN A 1 76 ? -21.502 19.791 -3.909 1.00 75.56 76 GLN A N 1
ATOM 579 C CA . GLN A 1 76 ? -20.931 18.511 -3.478 1.00 75.56 76 GLN A CA 1
ATOM 580 C C . GLN A 1 76 ? -21.838 17.831 -2.437 1.00 75.56 76 GLN A C 1
ATOM 582 O O . GLN A 1 76 ? -21.955 16.608 -2.435 1.00 75.56 76 GLN A O 1
ATOM 587 N N . GLY A 1 77 ? -22.524 18.615 -1.602 1.00 77.38 77 GLY A N 1
ATOM 588 C CA . GLY A 1 77 ? -23.601 18.164 -0.721 1.00 77.38 77 GLY A CA 1
ATOM 589 C C . GLY A 1 77 ? -24.747 17.491 -1.463 1.00 77.38 77 GLY A C 1
ATOM 590 O O . GLY A 1 77 ? -25.129 16.385 -1.083 1.00 77.38 77 GLY A O 1
ATOM 591 N N . VAL A 1 78 ? -25.237 18.115 -2.541 1.00 80.56 78 VAL A N 1
ATOM 592 C CA . VAL A 1 78 ? -26.288 17.557 -3.414 1.00 80.56 78 VAL A CA 1
ATOM 593 C C . VAL A 1 78 ? -25.868 16.176 -3.928 1.00 80.56 78 VAL A C 1
ATOM 595 O O . VAL A 1 78 ? -26.584 15.196 -3.738 1.00 80.56 78 VAL A O 1
ATOM 598 N N . VAL A 1 79 ? -24.663 16.072 -4.502 1.00 76.50 79 VAL A N 1
ATOM 599 C CA . VAL A 1 79 ? -24.132 14.803 -5.033 1.00 76.50 79 VAL A CA 1
ATOM 600 C C . VAL A 1 79 ? -23.963 13.750 -3.930 1.00 76.50 79 VAL A C 1
ATOM 602 O O . VAL A 1 79 ? -24.407 12.617 -4.092 1.00 76.50 79 VAL A O 1
ATOM 605 N N . ARG A 1 80 ? -23.362 14.116 -2.788 1.00 71.88 80 ARG A N 1
ATOM 606 C CA . ARG A 1 80 ? -23.056 13.193 -1.676 1.00 71.88 80 ARG A CA 1
ATOM 607 C C . ARG A 1 80 ? -24.268 12.765 -0.846 1.00 71.88 80 ARG A C 1
ATOM 609 O O . ARG A 1 80 ? -24.137 11.831 -0.059 1.00 71.88 80 ARG A O 1
ATOM 616 N N . SER A 1 81 ? -25.403 13.449 -0.973 1.00 78.00 81 SER A N 1
ATOM 617 C CA . SER A 1 81 ? -26.597 13.205 -0.146 1.00 78.00 81 SER A CA 1
ATOM 618 C C . SER A 1 81 ? -27.786 12.670 -0.947 1.00 78.00 81 SER A C 1
ATOM 620 O O . SER A 1 81 ? -28.814 12.350 -0.361 1.00 78.00 81 SER A O 1
ATOM 622 N N . LYS A 1 82 ? -27.639 12.523 -2.272 1.00 79.00 82 LYS A N 1
ATOM 623 C CA . LYS A 1 82 ? -28.670 11.968 -3.158 1.00 79.00 82 LYS A CA 1
ATOM 624 C C . LYS A 1 82 ? -29.079 10.541 -2.777 1.00 79.00 82 LYS A C 1
ATOM 626 O O . LYS A 1 82 ? -30.258 10.228 -2.855 1.00 79.00 82 LYS A O 1
ATOM 631 N N . ASN A 1 83 ? -28.123 9.703 -2.368 1.00 79.62 83 ASN A N 1
ATOM 632 C CA . ASN A 1 83 ? -28.352 8.327 -1.922 1.00 79.62 83 ASN A CA 1
ATOM 633 C C . ASN A 1 83 ? -27.790 8.139 -0.506 1.00 79.62 83 ASN A C 1
ATOM 635 O O . ASN A 1 83 ? -26.597 8.368 -0.290 1.00 79.62 83 ASN A O 1
ATOM 639 N N . ILE A 1 84 ? -28.626 7.694 0.435 1.00 84.94 84 ILE A N 1
ATOM 640 C CA . ILE A 1 84 ? -28.232 7.396 1.820 1.00 84.94 84 ILE A CA 1
ATOM 641 C C . ILE A 1 84 ? -28.490 5.909 2.122 1.00 84.94 84 ILE A C 1
ATOM 643 O O . ILE A 1 84 ? -29.648 5.487 2.068 1.00 84.94 84 ILE A O 1
ATOM 647 N N . PRO A 1 85 ? -27.453 5.110 2.450 1.00 84.25 85 PRO A N 1
ATOM 648 C CA . PRO A 1 85 ? -27.629 3.779 3.020 1.00 84.25 8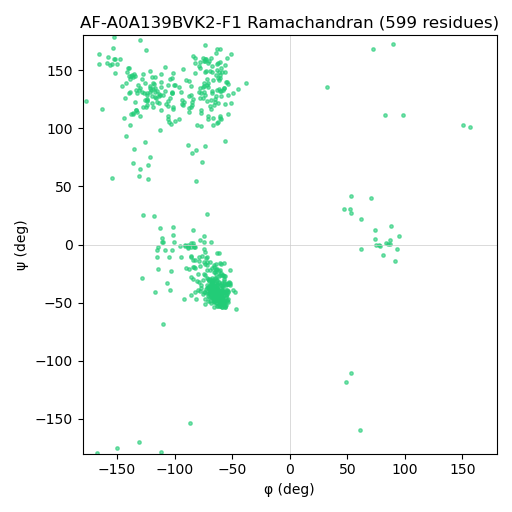5 PRO A CA 1
ATOM 649 C C . PRO A 1 85 ? -28.031 3.873 4.498 1.00 84.25 85 PRO A C 1
ATOM 651 O O . PRO A 1 85 ? -27.423 4.613 5.272 1.00 84.25 85 PRO A O 1
ATOM 654 N N . VAL A 1 86 ? -29.013 3.073 4.903 1.00 86.88 86 VAL A N 1
ATOM 655 C CA . VAL A 1 86 ? -29.462 2.916 6.294 1.00 86.88 86 VAL A CA 1
ATOM 656 C C . VAL A 1 86 ? -29.279 1.458 6.718 1.00 86.88 86 VAL A C 1
ATOM 658 O O . VAL A 1 86 ? -29.439 0.545 5.904 1.00 86.88 86 VAL A O 1
ATOM 661 N N . GLY A 1 87 ? -28.912 1.245 7.986 1.00 77.69 87 GLY A N 1
ATOM 662 C CA . GLY A 1 87 ? -28.539 -0.071 8.518 1.00 77.69 87 GLY A CA 1
ATOM 663 C C . GLY A 1 87 ? -27.056 -0.427 8.365 1.00 77.69 87 GLY A C 1
ATOM 664 O O . GLY A 1 87 ? -26.701 -1.589 8.493 1.00 77.69 87 GLY A O 1
ATOM 665 N N . MET A 1 88 ? -26.178 0.544 8.085 1.00 73.19 88 MET A N 1
ATOM 666 C CA . MET A 1 88 ? -24.721 0.321 8.077 1.00 73.19 88 MET A CA 1
ATOM 667 C C . MET A 1 88 ? -24.098 0.483 9.474 1.00 73.19 88 MET A C 1
ATOM 669 O O . MET A 1 88 ? -23.085 -0.145 9.779 1.00 73.19 88 MET A O 1
ATOM 673 N N . ARG A 1 89 ? -24.705 1.303 10.343 1.00 71.50 89 ARG A N 1
ATOM 674 C CA . ARG A 1 89 ? -24.222 1.520 11.711 1.00 71.50 89 ARG A CA 1
ATOM 675 C C . ARG A 1 89 ? -24.367 0.246 12.547 1.00 71.50 89 ARG A C 1
ATOM 677 O O . ARG A 1 89 ? -25.327 -0.507 12.363 1.00 71.50 89 ARG A O 1
ATOM 684 N N . ASN A 1 90 ? -23.374 -0.004 13.405 1.00 71.44 90 ASN A N 1
ATOM 685 C CA . ASN A 1 90 ? -23.295 -1.144 14.330 1.00 71.44 90 ASN A CA 1
ATOM 686 C C . ASN A 1 90 ? -23.609 -2.508 13.682 1.00 71.44 90 ASN A C 1
ATOM 688 O O . ASN A 1 90 ? -24.138 -3.416 14.321 1.00 71.44 90 ASN A O 1
ATOM 692 N N . SER A 1 91 ? -23.295 -2.648 12.386 1.00 64.50 91 SER A N 1
ATOM 693 C CA . SER A 1 91 ? -23.657 -3.826 11.603 1.00 64.50 91 SER A CA 1
ATOM 694 C C . SER A 1 91 ? -22.751 -5.002 11.920 1.00 64.50 91 SER A C 1
ATOM 696 O O . SER A 1 91 ? -21.642 -5.107 11.399 1.00 64.50 91 SER A O 1
ATOM 698 N N . ALA A 1 92 ? -23.259 -5.929 12.729 1.00 56.91 92 ALA A N 1
ATOM 699 C CA . ALA A 1 92 ? -22.621 -7.217 12.931 1.00 56.91 92 ALA A CA 1
ATOM 700 C C . ALA A 1 92 ? -22.675 -8.027 11.623 1.00 56.91 92 ALA A C 1
ATOM 702 O O . ALA A 1 92 ? -23.722 -8.560 11.249 1.00 56.91 92 ALA A O 1
ATOM 703 N N . MET A 1 93 ? -21.553 -8.089 10.901 1.00 53.25 93 MET A N 1
ATOM 704 C CA . MET A 1 93 ? -21.474 -8.739 9.589 1.00 53.25 93 MET A CA 1
ATOM 705 C C . MET A 1 93 ? -21.999 -10.181 9.627 1.00 53.25 93 MET A C 1
ATOM 707 O O . MET A 1 93 ? -21.611 -10.984 10.472 1.00 53.25 93 MET A O 1
ATOM 711 N N . GLY A 1 94 ? -22.912 -10.496 8.704 1.00 54.25 94 GLY A N 1
ATOM 712 C CA . GLY A 1 94 ? -23.543 -11.814 8.590 1.00 54.25 94 GLY A CA 1
ATOM 713 C C . GLY A 1 94 ? -24.703 -12.082 9.559 1.00 54.25 94 GLY A C 1
ATOM 714 O O . GLY A 1 94 ? -25.403 -13.075 9.371 1.00 54.25 94 GLY A O 1
ATOM 715 N N . LYS A 1 95 ? -24.964 -11.212 10.547 1.00 67.62 95 LYS A N 1
ATOM 716 C CA . LYS A 1 95 ? -26.106 -11.347 11.470 1.00 67.62 95 LYS A CA 1
ATOM 717 C C . LYS A 1 95 ? -27.394 -10.801 10.867 1.00 67.62 95 LYS A C 1
ATOM 719 O O . LYS A 1 95 ? -27.365 -9.837 10.103 1.00 67.62 95 LYS A O 1
ATOM 724 N N . LYS A 1 96 ? -28.541 -11.385 11.209 1.00 69.00 96 LYS A N 1
ATOM 725 C CA . LYS A 1 96 ? -29.840 -10.910 10.701 1.00 69.00 96 LYS A CA 1
ATOM 726 C C . LYS A 1 96 ? -30.265 -9.599 11.366 1.00 69.00 96 LYS A C 1
ATOM 728 O O . LYS A 1 96 ? -30.369 -9.517 12.590 1.00 69.00 96 LYS A O 1
ATOM 733 N N . ARG A 1 97 ? -30.609 -8.612 10.537 1.00 79.38 97 ARG A N 1
ATOM 734 C CA . ARG A 1 97 ? -31.250 -7.358 10.946 1.00 79.38 97 ARG A CA 1
ATOM 735 C C . ARG A 1 97 ? -32.375 -6.987 9.984 1.00 79.38 97 ARG A C 1
ATOM 737 O O . ARG A 1 97 ? -32.258 -7.240 8.786 1.00 79.38 97 ARG A O 1
ATOM 744 N N . ASP A 1 98 ? -33.428 -6.370 10.506 1.00 87.56 98 ASP A N 1
ATOM 745 C CA . ASP A 1 98 ? -34.476 -5.743 9.693 1.00 87.56 98 ASP A CA 1
ATOM 746 C C . ASP A 1 98 ? -34.247 -4.234 9.683 1.00 87.56 98 ASP A C 1
ATOM 748 O O . ASP A 1 98 ? -34.076 -3.641 10.745 1.00 87.56 98 ASP A O 1
ATOM 752 N N . VAL A 1 99 ? -34.273 -3.613 8.502 1.00 89.31 99 VAL A N 1
ATOM 753 C CA . V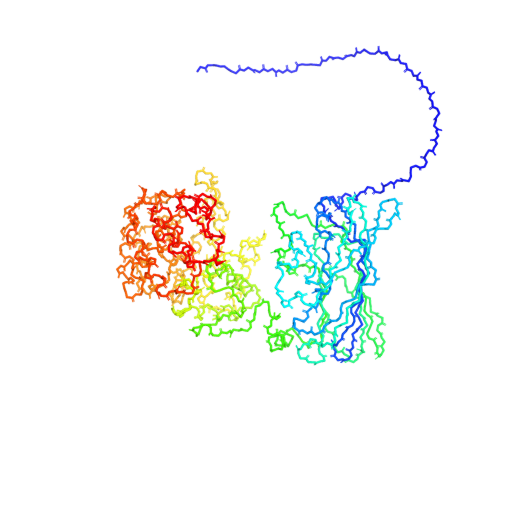AL A 1 99 ? -34.155 -2.158 8.329 1.00 89.31 99 VAL A CA 1
ATOM 754 C C . VAL A 1 99 ? -35.456 -1.623 7.739 1.00 89.31 99 VAL A C 1
ATOM 756 O O . VAL A 1 99 ? -35.867 -2.028 6.646 1.00 89.31 99 VAL A O 1
ATOM 759 N N . GLU A 1 100 ? -36.071 -0.686 8.449 1.00 93.25 100 GLU A N 1
ATOM 760 C CA . GLU A 1 100 ? -37.318 -0.015 8.099 1.00 93.25 100 GLU A CA 1
ATOM 761 C C . GLU A 1 100 ? -37.079 1.499 8.015 1.00 93.25 100 GLU A C 1
ATOM 763 O O . GLU A 1 100 ? -36.474 2.096 8.906 1.00 93.25 100 GLU A O 1
ATOM 768 N N . ILE A 1 101 ? -37.544 2.128 6.934 1.00 94.56 101 ILE A N 1
ATOM 769 C CA . ILE A 1 101 ? -37.541 3.589 6.791 1.00 94.56 101 ILE A CA 1
ATOM 770 C C . ILE A 1 101 ? -38.959 4.064 7.084 1.00 94.56 101 ILE A C 1
ATOM 772 O O . ILE A 1 101 ? -39.884 3.699 6.361 1.00 94.56 101 ILE A O 1
ATOM 776 N N . LEU A 1 102 ? -39.117 4.847 8.147 1.00 94.69 102 LEU A N 1
ATOM 777 C CA . LEU A 1 102 ? -40.412 5.306 8.648 1.00 94.69 102 LEU A CA 1
ATOM 778 C C . LEU A 1 102 ? -40.858 6.574 7.912 1.00 94.69 102 LEU A C 1
ATOM 780 O O . LEU A 1 102 ? -42.005 6.686 7.486 1.00 94.69 102 LEU A O 1
ATOM 784 N N . THR A 1 103 ? -39.931 7.515 7.714 1.00 95.56 103 THR A N 1
ATOM 785 C CA . THR A 1 103 ? -40.144 8.732 6.919 1.00 95.56 103 THR A CA 1
ATOM 786 C C . THR A 1 103 ? -38.893 9.058 6.107 1.00 95.56 103 THR A C 1
ATOM 788 O O . THR A 1 103 ? -37.782 8.751 6.536 1.00 95.56 103 THR A O 1
ATOM 791 N N . ALA A 1 104 ? -39.057 9.665 4.928 1.00 96.94 104 ALA A N 1
ATOM 792 C CA . ALA A 1 104 ? -37.942 10.170 4.124 1.00 96.94 104 ALA A CA 1
ATOM 793 C C . ALA A 1 104 ? -38.417 11.166 3.052 1.00 96.94 104 ALA A C 1
ATOM 795 O O . ALA A 1 104 ? -39.152 10.786 2.137 1.00 96.94 104 ALA A O 1
ATOM 796 N N . TYR A 1 105 ? -37.986 12.425 3.130 1.00 96.19 105 TYR A N 1
ATOM 797 C CA . TYR A 1 105 ? -38.336 13.469 2.161 1.00 96.19 105 TYR A CA 1
ATOM 798 C C . TYR A 1 105 ? -37.290 14.595 2.091 1.00 96.19 105 TYR A C 1
ATOM 800 O O . TYR A 1 105 ? -36.550 14.860 3.039 1.00 96.19 105 TYR A O 1
ATOM 808 N N . THR A 1 106 ? -37.239 15.276 0.949 1.00 96.75 106 THR A N 1
ATOM 809 C CA . THR A 1 106 ? -36.545 16.559 0.785 1.00 96.75 106 THR A CA 1
ATOM 810 C C . THR A 1 106 ? -37.500 17.678 1.203 1.00 96.75 106 THR A C 1
ATOM 812 O O . THR A 1 106 ? -38.545 17.850 0.575 1.00 96.75 106 THR A O 1
ATOM 815 N N . LEU A 1 107 ? -37.143 18.452 2.225 1.00 96.12 107 LEU A N 1
ATOM 816 C CA . LEU A 1 107 ? -37.780 19.717 2.583 1.00 96.12 107 LEU A CA 1
ATOM 817 C C . LEU A 1 107 ? -37.118 20.860 1.802 1.00 96.12 107 LEU A C 1
ATOM 819 O O . LEU A 1 107 ? -35.943 21.185 2.007 1.00 96.12 107 LEU A O 1
ATOM 823 N N . LYS A 1 108 ? -37.890 21.472 0.907 1.00 94.19 108 LYS A N 1
ATOM 824 C CA . LYS A 1 108 ? -37.501 22.636 0.111 1.00 94.19 108 LYS A CA 1
ATOM 825 C C . LYS A 1 108 ? -37.558 23.933 0.917 1.00 94.19 108 LYS A C 1
ATOM 827 O O . LYS A 1 108 ? -38.336 24.078 1.857 1.00 94.19 108 LYS A O 1
ATOM 832 N N . LYS A 1 109 ? -36.803 24.944 0.474 1.00 88.62 109 LYS A N 1
ATOM 833 C CA . LYS A 1 109 ? -36.795 26.303 1.068 1.00 88.62 109 LYS A CA 1
ATOM 834 C C . LYS A 1 109 ? -38.155 27.013 1.091 1.00 88.62 109 LYS A C 1
ATOM 836 O O . LYS A 1 109 ? -38.353 27.901 1.910 1.00 88.62 109 LYS A O 1
ATOM 841 N N . ASN A 1 110 ? -39.060 26.665 0.177 1.00 88.31 110 ASN A N 1
ATOM 842 C CA . ASN A 1 110 ? -40.433 27.182 0.112 1.00 88.31 110 ASN A CA 1
ATOM 843 C C . ASN A 1 110 ? -41.404 26.437 1.059 1.00 88.31 110 ASN A C 1
ATOM 845 O O . ASN A 1 110 ? -42.581 26.784 1.089 1.00 88.31 110 ASN A O 1
ATOM 849 N N . GLY A 1 111 ? -40.937 25.424 1.802 1.00 90.12 111 GLY A N 1
ATOM 850 C CA . GLY A 1 111 ? -41.763 24.554 2.646 1.00 90.12 111 GLY A CA 1
ATOM 851 C C . GLY A 1 111 ? -42.370 23.343 1.925 1.00 90.12 111 GLY A C 1
ATOM 852 O O . GLY A 1 111 ? -43.144 22.607 2.526 1.00 90.12 111 GLY A O 1
ATOM 853 N N . GLU A 1 112 ? -42.051 23.115 0.650 1.00 93.81 112 GLU A N 1
ATOM 854 C CA . GLU A 1 112 ? -42.533 21.959 -0.113 1.00 93.81 112 GLU A CA 1
ATOM 855 C C . GLU A 1 112 ? -41.807 20.665 0.297 1.00 93.81 112 GLU A C 1
ATOM 857 O O . GLU A 1 112 ? -40.593 20.654 0.507 1.00 93.81 112 GLU A O 1
ATOM 862 N N . HIS A 1 113 ? -42.551 19.561 0.403 1.00 94.81 113 HIS A N 1
ATOM 863 C CA . HIS A 1 113 ? -42.017 18.239 0.735 1.00 94.81 113 HIS A CA 1
ATOM 864 C C . HIS A 1 113 ? -41.987 17.360 -0.521 1.00 94.81 113 HIS A C 1
ATOM 866 O O . HIS A 1 113 ? -43.035 17.045 -1.085 1.00 94.81 113 HIS A O 1
ATOM 872 N N . ILE A 1 114 ? -40.802 16.904 -0.930 1.00 95.12 114 ILE A N 1
ATOM 873 C CA . ILE A 1 114 ? -40.633 15.941 -2.028 1.00 95.12 114 ILE A CA 1
ATOM 874 C C . ILE A 1 114 ? -40.282 14.579 -1.430 1.00 95.12 114 ILE A C 1
ATOM 876 O O . ILE A 1 114 ? -39.185 14.387 -0.905 1.00 95.12 114 ILE A O 1
ATOM 880 N N . GLN A 1 115 ? -41.211 13.626 -1.515 1.00 96.31 115 GLN A N 1
ATOM 881 C CA . GLN A 1 115 ? -41.029 12.269 -0.995 1.00 96.31 115 GLN A CA 1
ATOM 882 C C . GLN A 1 115 ? -39.800 11.586 -1.624 1.00 96.31 115 GLN A C 1
ATOM 884 O O . GLN A 1 115 ? -39.617 11.608 -2.844 1.00 96.31 115 GLN A O 1
ATOM 889 N N . ALA A 1 116 ? -38.963 10.958 -0.797 1.00 92.81 116 ALA A N 1
ATOM 890 C CA . ALA A 1 116 ? -37.820 10.190 -1.277 1.00 92.81 116 ALA A CA 1
ATOM 891 C C . ALA A 1 116 ? -38.245 8.811 -1.809 1.00 92.81 116 ALA A C 1
ATOM 893 O O . ALA A 1 116 ? -39.226 8.216 -1.357 1.00 92.81 116 ALA A O 1
ATOM 894 N N . VAL A 1 117 ? -37.471 8.276 -2.753 1.00 89.50 117 VAL A N 1
ATOM 895 C CA . VAL A 1 117 ? -37.667 6.922 -3.285 1.00 89.50 117 VAL A CA 1
ATOM 896 C C . VAL A 1 117 ? -36.911 5.932 -2.405 1.00 89.50 117 VAL A C 1
ATOM 898 O O . VAL A 1 117 ? -35.721 6.107 -2.153 1.00 89.50 117 VAL A O 1
ATOM 901 N N . LEU A 1 118 ? -37.596 4.888 -1.945 1.00 88.31 118 LEU A N 1
ATOM 902 C CA . LEU A 1 118 ? -37.015 3.827 -1.123 1.00 88.31 118 LEU A CA 1
ATOM 903 C C . LEU A 1 118 ? -36.692 2.611 -1.993 1.00 88.31 118 LEU A C 1
ATOM 905 O O . LEU A 1 118 ? -37.504 2.218 -2.829 1.00 88.31 118 LEU A O 1
ATOM 909 N N . SER A 1 119 ? -35.527 1.999 -1.786 1.00 77.25 119 SER A N 1
ATOM 910 C CA . SER A 1 119 ? -35.084 0.829 -2.554 1.00 77.25 119 SER A CA 1
ATOM 911 C C . SER A 1 119 ? -34.392 -0.225 -1.685 1.00 77.25 119 SER A C 1
ATOM 913 O O . SER A 1 119 ? -33.815 0.066 -0.629 1.00 77.25 119 SER A O 1
ATOM 915 N N . GLY A 1 120 ? -34.483 -1.483 -2.125 1.00 67.81 120 GLY A N 1
ATOM 916 C CA . GLY A 1 120 ? -33.601 -2.550 -1.664 1.00 67.81 120 GLY A CA 1
ATOM 917 C C . GLY A 1 120 ? -32.207 -2.386 -2.270 1.00 67.81 120 GLY A C 1
ATOM 918 O O . GLY A 1 120 ? -32.035 -1.756 -3.309 1.00 67.81 120 GLY A O 1
ATOM 919 N N . SER A 1 121 ? -31.196 -2.970 -1.637 1.00 61.50 121 SER A N 1
ATOM 920 C CA . SER A 1 121 ? -29.798 -2.851 -2.071 1.00 61.50 121 SER A CA 1
ATOM 921 C C . SER A 1 121 ? -29.468 -3.483 -3.427 1.00 61.50 121 SER A C 1
ATOM 923 O O . SER A 1 121 ? -28.447 -3.129 -4.011 1.00 61.50 121 SER A O 1
ATOM 925 N N . ALA A 1 122 ? -30.301 -4.402 -3.924 1.00 52.78 122 ALA A N 1
ATOM 926 C CA . ALA A 1 122 ? -30.167 -4.987 -5.259 1.00 52.78 122 ALA A CA 1
ATOM 927 C C . ALA A 1 122 ? -30.707 -4.071 -6.375 1.00 52.78 122 ALA A C 1
ATOM 929 O O . ALA A 1 122 ? -30.253 -4.171 -7.511 1.00 52.78 122 ALA A O 1
ATOM 930 N N . ASP A 1 123 ? -31.642 -3.176 -6.039 1.00 53.47 123 ASP A N 1
ATOM 931 C CA . ASP A 1 123 ? -32.365 -2.310 -6.984 1.00 53.47 123 ASP A CA 1
ATOM 932 C C . ASP A 1 123 ? -31.869 -0.853 -6.948 1.00 53.47 123 ASP A C 1
ATOM 934 O O . ASP A 1 123 ? -32.245 -0.024 -7.779 1.00 53.47 123 ASP A O 1
ATOM 938 N N . ALA A 1 124 ? -31.042 -0.519 -5.958 1.00 56.84 124 ALA A N 1
ATOM 939 C CA . ALA A 1 124 ? -30.471 0.803 -5.778 1.00 56.84 124 ALA A CA 1
ATOM 940 C C . ALA A 1 124 ? -29.313 1.044 -6.768 1.00 56.84 124 ALA A C 1
ATOM 942 O O . ALA A 1 124 ? -28.379 0.252 -6.867 1.00 56.84 124 ALA A O 1
ATOM 943 N N . ALA A 1 125 ? -29.352 2.180 -7.469 1.00 53.34 125 ALA A N 1
ATOM 944 C CA . ALA A 1 125 ? -28.302 2.625 -8.386 1.00 53.34 125 ALA A CA 1
ATOM 945 C C . ALA A 1 125 ? -27.834 4.044 -8.021 1.00 53.34 125 ALA A C 1
ATOM 947 O O . ALA A 1 125 ? -28.640 4.921 -7.683 1.00 53.34 125 ALA A O 1
ATOM 948 N N . GLY A 1 126 ? -26.526 4.297 -8.076 1.00 53.59 126 GLY A N 1
ATOM 949 C CA . GLY A 1 126 ? -25.940 5.571 -7.659 1.00 53.59 126 GLY A CA 1
ATOM 950 C C . GLY A 1 126 ? -24.626 5.902 -8.351 1.00 53.59 126 GLY A C 1
ATOM 951 O O . GLY A 1 126 ? -24.038 5.067 -9.020 1.00 53.59 126 GLY A O 1
ATOM 952 N N . ALA A 1 127 ? -24.161 7.140 -8.176 1.00 40.53 127 ALA A N 1
ATOM 953 C CA . ALA A 1 127 ? -22.843 7.575 -8.631 1.00 40.53 127 ALA A CA 1
ATOM 954 C C . ALA A 1 127 ? -21.995 8.031 -7.433 1.00 40.53 127 ALA A C 1
ATOM 956 O O . ALA A 1 127 ? -22.463 8.810 -6.600 1.00 40.53 127 ALA A O 1
ATOM 957 N N . GLY A 1 128 ? -20.739 7.578 -7.377 1.00 47.28 128 GLY A N 1
ATOM 958 C CA . GLY A 1 128 ? -19.795 7.844 -6.282 1.00 47.28 128 GLY A CA 1
ATOM 959 C C . GLY A 1 128 ? -19.859 6.800 -5.160 1.00 47.28 128 GLY A C 1
ATOM 960 O O . GLY A 1 128 ? -20.741 5.956 -5.154 1.00 47.28 128 GLY A O 1
ATOM 961 N N . ALA A 1 129 ? -18.943 6.862 -4.185 1.00 41.69 129 ALA A N 1
ATOM 962 C CA . ALA A 1 129 ? -18.710 5.777 -3.210 1.00 41.69 129 ALA A CA 1
ATOM 963 C C . ALA A 1 129 ? -19.801 5.547 -2.126 1.00 41.69 129 ALA A C 1
ATOM 965 O O . ALA A 1 129 ? -19.505 5.078 -1.033 1.00 41.69 129 ALA A O 1
ATOM 966 N N . SER A 1 130 ? -21.054 5.904 -2.416 1.00 51.16 130 SER A N 1
ATOM 967 C CA . SER A 1 130 ? -22.256 5.386 -1.738 1.00 51.16 130 SER A CA 1
ATOM 968 C C . SER A 1 130 ? -23.089 4.490 -2.676 1.00 51.16 130 SER A C 1
ATOM 970 O O . SER A 1 130 ? -24.198 4.094 -2.327 1.00 51.16 130 SER A O 1
ATOM 972 N N . ASP A 1 131 ? -22.581 4.219 -3.882 1.00 61.50 131 ASP A N 1
ATOM 973 C CA . ASP A 1 131 ? -23.138 3.307 -4.875 1.00 61.50 131 ASP A CA 1
ATOM 974 C C . ASP A 1 131 ? -23.104 1.860 -4.345 1.00 61.50 131 ASP A C 1
ATOM 976 O O . ASP A 1 131 ? -22.021 1.358 -4.020 1.00 61.50 131 ASP A O 1
ATOM 980 N N . PRO A 1 132 ? -24.259 1.170 -4.264 1.00 58.91 132 PRO A N 1
ATOM 981 C CA . PRO A 1 132 ? -24.322 -0.230 -3.862 1.00 58.91 132 PRO A CA 1
ATOM 982 C C . PRO A 1 132 ? -23.384 -1.125 -4.667 1.00 58.91 132 PRO A C 1
ATOM 984 O O . PRO A 1 132 ? -22.812 -2.044 -4.088 1.00 58.91 132 PRO A O 1
ATOM 987 N N . ALA A 1 133 ? -23.164 -0.867 -5.962 1.00 58.66 133 ALA A N 1
ATOM 988 C CA . ALA A 1 133 ? -22.306 -1.713 -6.794 1.00 58.66 133 ALA A CA 1
ATOM 989 C C . ALA A 1 133 ? -20.847 -1.770 -6.297 1.00 58.66 133 ALA A C 1
ATOM 991 O O . ALA A 1 133 ? -20.181 -2.790 -6.481 1.00 58.66 133 ALA A O 1
ATOM 992 N N . GLN A 1 134 ? -20.379 -0.721 -5.609 1.00 54.59 134 GLN A N 1
ATOM 993 C CA . GLN A 1 134 ? -19.029 -0.624 -5.040 1.00 54.59 134 GLN A CA 1
ATOM 994 C C . GLN A 1 134 ? -18.906 -1.267 -3.645 1.00 54.59 134 GLN A C 1
ATOM 996 O O . GLN A 1 134 ? -17.798 -1.433 -3.141 1.00 54.59 134 GLN A O 1
ATOM 1001 N N . MET A 1 135 ? -20.019 -1.645 -3.006 1.00 57.69 135 MET A N 1
ATOM 1002 C CA . MET A 1 135 ? -20.008 -2.281 -1.683 1.00 57.69 135 MET A CA 1
ATOM 1003 C C . MET A 1 135 ? -19.853 -3.810 -1.793 1.00 57.69 135 MET A C 1
ATOM 1005 O O . MET A 1 135 ? -20.505 -4.422 -2.647 1.00 57.69 135 MET A O 1
ATOM 1009 N N . PRO A 1 136 ? -19.078 -4.471 -0.910 1.00 55.03 136 PRO A N 1
ATOM 1010 C CA . PRO A 1 136 ? -18.984 -5.930 -0.859 1.00 55.03 136 PRO A CA 1
ATOM 1011 C C . PRO A 1 136 ? -20.345 -6.622 -0.695 1.00 55.03 136 PRO A C 1
ATOM 1013 O O . PRO A 1 136 ? -21.197 -6.186 0.081 1.00 55.03 136 PRO A O 1
ATOM 1016 N N . ALA A 1 137 ? -20.548 -7.737 -1.404 1.00 58.28 137 ALA A N 1
ATOM 1017 C CA . ALA A 1 137 ? -21.859 -8.384 -1.532 1.00 58.28 137 ALA A CA 1
ATOM 1018 C C . ALA A 1 137 ? -22.515 -8.783 -0.196 1.00 58.28 137 ALA A C 1
ATOM 1020 O O . ALA A 1 137 ? -23.736 -8.703 -0.077 1.00 58.28 137 ALA A O 1
ATOM 1021 N N . TYR A 1 138 ? -21.712 -9.158 0.806 1.00 54.97 138 TYR A N 1
ATOM 1022 C CA . TYR A 1 138 ? -22.178 -9.537 2.144 1.00 54.97 138 TYR A CA 1
ATOM 1023 C C . TYR A 1 138 ? -22.688 -8.351 2.983 1.00 54.97 138 TYR A C 1
ATOM 1025 O O . TYR A 1 138 ? -23.487 -8.558 3.890 1.00 54.97 138 TYR A O 1
ATOM 1033 N N . ILE A 1 139 ? -22.271 -7.117 2.670 1.00 58.31 139 ILE A N 1
ATOM 1034 C CA . ILE A 1 139 ? -22.802 -5.892 3.292 1.00 58.31 139 ILE A CA 1
ATOM 1035 C C . ILE A 1 139 ? -24.107 -5.489 2.600 1.00 58.31 139 ILE A C 1
ATOM 1037 O O . ILE A 1 139 ? -25.073 -5.107 3.259 1.00 58.31 139 ILE A O 1
ATOM 1041 N N . ARG A 1 140 ? -24.166 -5.609 1.264 1.00 59.41 140 ARG A N 1
ATOM 1042 C CA . ARG A 1 140 ? -25.311 -5.143 0.462 1.00 59.41 140 ARG A CA 1
ATOM 1043 C C . ARG A 1 140 ? -26.636 -5.724 0.944 1.00 59.41 140 ARG A C 1
ATOM 1045 O O . ARG A 1 140 ? -27.588 -4.972 1.122 1.00 59.41 140 ARG A O 1
ATOM 1052 N N . THR A 1 141 ? -26.723 -7.030 1.180 1.00 59.22 141 THR A N 1
ATOM 1053 C CA . THR A 1 141 ? -27.996 -7.723 1.475 1.00 59.22 141 THR A CA 1
ATOM 1054 C C . THR A 1 141 ? -28.697 -7.285 2.769 1.00 59.22 141 THR A C 1
ATOM 1056 O O . THR A 1 141 ? -29.837 -7.688 2.985 1.00 59.22 141 THR A O 1
ATOM 1059 N N . GLN A 1 142 ? -28.066 -6.450 3.604 1.00 68.94 142 GLN A N 1
ATOM 1060 C CA . GLN A 1 142 ? -28.588 -6.013 4.905 1.00 68.94 142 GLN A CA 1
ATOM 1061 C C . GLN A 1 142 ? -29.004 -4.528 4.960 1.00 68.94 142 GLN A C 1
ATOM 1063 O O . GLN A 1 142 ? -29.420 -4.052 6.015 1.00 68.94 142 GLN A O 1
ATOM 1068 N N . LEU A 1 143 ? -28.903 -3.789 3.847 1.00 78.44 143 LEU A N 1
ATOM 1069 C CA . LEU A 1 143 ? -29.139 -2.339 3.793 1.00 78.44 143 LEU A CA 1
ATOM 1070 C C . LEU A 1 143 ? -30.443 -1.953 3.076 1.00 78.44 143 LEU A C 1
ATOM 1072 O O . LEU A 1 143 ? -30.885 -2.615 2.131 1.00 78.44 143 LEU A O 1
ATOM 1076 N N . LYS A 1 144 ? -31.003 -0.801 3.466 1.00 85.56 144 LYS A N 1
ATOM 1077 C CA . LYS A 1 144 ? -32.009 -0.054 2.688 1.00 85.56 144 LYS A CA 1
ATOM 1078 C C . LYS A 1 144 ? -31.409 1.250 2.183 1.00 85.56 144 LYS A C 1
ATOM 1080 O O . LYS A 1 144 ? -30.593 1.859 2.873 1.00 85.56 144 LYS A O 1
ATOM 1085 N N . PHE A 1 145 ? -31.833 1.687 1.002 1.00 86.06 145 PHE A N 1
ATOM 1086 C CA . PHE A 1 145 ? -31.360 2.926 0.391 1.00 86.06 145 PHE A CA 1
ATOM 1087 C C . PHE A 1 145 ? -32.496 3.938 0.254 1.00 86.06 145 PHE A C 1
ATOM 1089 O O . PHE A 1 145 ? -33.578 3.619 -0.246 1.00 86.06 145 PHE A O 1
ATOM 1096 N N . ILE A 1 146 ? -32.218 5.169 0.682 1.00 90.00 146 ILE A N 1
ATOM 1097 C CA . ILE A 1 146 ? -33.069 6.338 0.469 1.00 90.00 146 ILE A CA 1
ATOM 1098 C C . ILE A 1 146 ? -32.469 7.156 -0.677 1.00 90.00 146 ILE A C 1
ATOM 1100 O O . ILE A 1 146 ? -31.345 7.648 -0.556 1.00 90.00 146 ILE A O 1
ATOM 1104 N N . THR A 1 147 ? -33.215 7.326 -1.766 1.00 89.38 147 THR A N 1
ATOM 1105 C CA . THR A 1 147 ? -32.853 8.195 -2.891 1.00 89.38 147 THR A CA 1
ATOM 1106 C C . THR A 1 147 ? -33.686 9.472 -2.850 1.00 89.38 147 THR A C 1
ATOM 1108 O O . THR A 1 147 ? -34.870 9.481 -3.202 1.00 89.38 147 THR A O 1
ATOM 1111 N N . PHE A 1 148 ? -33.056 10.571 -2.446 1.00 89.69 148 PHE A N 1
ATOM 1112 C CA . PHE A 1 148 ? -33.676 11.891 -2.408 1.00 89.69 148 PHE A CA 1
ATOM 1113 C C . PHE A 1 148 ? -33.731 12.492 -3.814 1.00 89.69 148 PHE A C 1
ATOM 1115 O O . PHE A 1 148 ? -32.724 12.588 -4.522 1.00 89.69 148 PHE A O 1
ATOM 1122 N N . GLN A 1 149 ? -34.932 12.888 -4.226 1.00 84.12 149 GLN A N 1
ATOM 1123 C CA . GLN A 1 149 ? -35.188 13.453 -5.548 1.00 84.12 149 GLN A CA 1
ATOM 1124 C C . GLN A 1 149 ? -35.089 14.980 -5.517 1.00 84.12 149 GLN A C 1
ATOM 1126 O O . GLN A 1 149 ? -35.374 15.609 -4.499 1.00 84.12 149 GLN A O 1
ATOM 1131 N N . GLN A 1 150 ? -34.700 15.560 -6.658 1.00 88.50 150 GLN A N 1
ATOM 1132 C CA . GLN A 1 150 ? -34.701 17.011 -6.910 1.00 88.50 150 GLN A CA 1
ATOM 1133 C C . GLN A 1 150 ? -33.962 17.857 -5.849 1.00 88.50 150 GLN A C 1
ATOM 1135 O O . GLN A 1 150 ? -34.331 19.000 -5.605 1.00 88.50 150 GLN A O 1
ATOM 1140 N N . VAL A 1 151 ? -32.928 17.301 -5.208 1.00 89.50 151 VAL A N 1
ATOM 1141 C CA . VAL A 1 151 ? -32.166 17.971 -4.140 1.00 89.50 151 VAL A CA 1
ATOM 1142 C C . VAL A 1 151 ? -31.374 19.160 -4.685 1.00 89.50 151 VAL A C 1
ATOM 1144 O O . VAL A 1 151 ? -30.615 19.019 -5.645 1.00 89.50 151 VAL A O 1
ATOM 1147 N N . GLU A 1 152 ? -31.498 20.310 -4.030 1.00 90.81 152 GLU A N 1
ATOM 1148 C CA . GLU A 1 152 ? -30.807 21.555 -4.363 1.00 90.81 152 GLU A CA 1
ATOM 1149 C C . GLU A 1 152 ? -30.012 22.107 -3.168 1.00 90.81 152 GLU A C 1
ATOM 1151 O O . GLU A 1 152 ? -30.132 21.667 -2.022 1.00 90.81 152 GLU A O 1
ATOM 1156 N N . VAL A 1 153 ? -29.150 23.091 -3.436 1.00 90.44 153 VAL A N 1
ATOM 1157 C CA . VAL A 1 153 ? -28.326 23.724 -2.400 1.00 90.44 153 VAL A CA 1
ATOM 1158 C C . VAL A 1 153 ? -29.198 24.552 -1.458 1.00 90.44 153 VAL A C 1
ATOM 1160 O O . VAL A 1 153 ? -29.800 25.546 -1.866 1.00 90.44 153 VAL A O 1
ATOM 1163 N N . GLY A 1 154 ? -29.197 24.187 -0.179 1.00 88.75 154 GLY A N 1
ATOM 1164 C CA . GLY A 1 154 ? -29.966 24.791 0.906 1.00 88.75 154 GLY A CA 1
ATOM 1165 C C . GLY A 1 154 ? -31.298 24.097 1.208 1.00 88.75 154 GLY A C 1
ATOM 1166 O O . GLY A 1 154 ? -32.053 24.622 2.021 1.00 88.75 154 GLY A O 1
ATOM 1167 N N . ASP A 1 155 ? -31.585 22.952 0.585 1.00 94.69 155 ASP A N 1
ATOM 1168 C CA . ASP A 1 155 ? -32.655 22.053 1.033 1.00 94.69 155 ASP A CA 1
ATOM 1169 C C . ASP A 1 155 ? -32.248 21.315 2.323 1.00 94.69 155 ASP A C 1
ATOM 1171 O O . ASP A 1 155 ? -31.058 21.178 2.637 1.00 94.69 155 ASP A O 1
ATOM 1175 N N . THR A 1 156 ? -33.231 20.808 3.069 1.00 95.94 156 THR A N 1
ATOM 1176 C CA . THR A 1 156 ? -33.010 19.900 4.210 1.00 95.94 156 THR A CA 1
ATOM 1177 C C . THR A 1 156 ? -33.514 18.507 3.848 1.00 95.94 156 THR A C 1
ATOM 1179 O O . THR A 1 156 ? -34.637 18.357 3.385 1.00 95.94 156 THR A O 1
ATOM 1182 N N . LEU A 1 157 ? -32.693 17.478 4.034 1.00 96.06 157 LEU A N 1
ATOM 1183 C CA . LEU A 1 157 ? -33.107 16.084 3.886 1.00 96.06 157 LEU A CA 1
ATOM 1184 C C . LEU A 1 157 ? -33.532 15.573 5.258 1.00 96.06 157 LEU A C 1
ATOM 1186 O O . LEU A 1 157 ? -32.728 15.608 6.191 1.00 96.06 157 LEU A O 1
ATOM 1190 N N . VAL A 1 158 ? -34.778 15.124 5.365 1.00 97.06 158 VAL A N 1
ATOM 1191 C CA . VAL A 1 158 ? -35.373 14.620 6.605 1.00 97.06 158 VAL A CA 1
ATOM 1192 C C . VAL A 1 158 ? -35.653 13.137 6.430 1.00 97.06 158 VAL A C 1
ATOM 1194 O O . VAL A 1 158 ? -36.251 12.735 5.428 1.00 97.06 158 VAL A O 1
ATOM 1197 N N . TYR A 1 159 ? -35.216 12.314 7.378 1.00 97.12 159 TYR A N 1
ATOM 1198 C CA . TYR A 1 159 ? -35.597 10.906 7.423 1.00 97.12 159 TYR A CA 1
ATOM 1199 C C . TYR A 1 159 ? -35.585 10.351 8.844 1.00 97.12 159 TYR A C 1
ATOM 1201 O O . TYR A 1 159 ? -34.749 10.721 9.668 1.00 97.12 159 TYR A O 1
ATOM 1209 N N . SER A 1 160 ? -36.487 9.406 9.096 1.00 97.62 160 SER A N 1
ATOM 1210 C CA . SER A 1 160 ? -36.487 8.588 10.303 1.00 97.62 160 SER A CA 1
ATOM 1211 C C . SER A 1 160 ? -36.536 7.105 9.962 1.00 97.62 160 SER A C 1
ATOM 1213 O O . SER A 1 160 ? -37.094 6.692 8.940 1.00 97.62 160 SER A O 1
ATOM 1215 N N . TYR A 1 161 ? -35.895 6.293 10.793 1.00 96.44 161 TYR A N 1
ATOM 1216 C CA . TYR A 1 161 ? -35.687 4.874 10.533 1.00 96.44 161 TYR A CA 1
ATOM 1217 C C . TYR A 1 161 ? -35.689 4.056 11.819 1.00 96.44 161 TYR A C 1
ATOM 1219 O O . TYR A 1 161 ? -35.433 4.566 12.910 1.00 96.44 161 TYR A O 1
ATOM 1227 N N . LYS A 1 162 ? -35.927 2.759 11.650 1.00 96.00 162 LYS A N 1
ATOM 1228 C CA . LYS A 1 162 ? -35.824 1.742 12.686 1.00 96.00 162 LYS A CA 1
ATOM 1229 C C . LYS A 1 162 ? -34.978 0.588 12.166 1.00 96.00 162 LYS A C 1
ATOM 1231 O O . LYS A 1 162 ? -35.174 0.120 11.044 1.00 96.00 162 LYS A O 1
ATOM 1236 N N . VAL A 1 163 ? -34.050 0.107 12.982 1.00 92.12 163 VAL A N 1
ATOM 1237 C CA . VAL A 1 163 ? -33.284 -1.106 12.714 1.00 92.12 163 VAL A CA 1
ATOM 1238 C C . VAL A 1 163 ? -33.421 -2.059 13.885 1.00 92.12 163 VAL A C 1
ATOM 1240 O O . VAL A 1 163 ? -33.120 -1.706 15.020 1.00 92.12 163 VAL A O 1
ATOM 1243 N N . ILE A 1 164 ? -33.865 -3.279 13.606 1.00 91.81 164 ILE A N 1
ATOM 1244 C CA . ILE A 1 164 ? -34.031 -4.335 14.605 1.00 91.81 164 ILE A CA 1
ATOM 1245 C C . ILE A 1 164 ? -32.894 -5.333 14.403 1.00 91.81 164 ILE A C 1
ATOM 1247 O O . ILE A 1 164 ? -32.889 -6.080 13.421 1.00 91.81 164 ILE A O 1
ATOM 1251 N N . GLN A 1 165 ? -31.929 -5.344 15.319 1.00 87.38 165 GLN A N 1
ATOM 1252 C CA . GLN A 1 165 ? -30.844 -6.320 15.346 1.00 87.38 165 GLN A CA 1
ATOM 1253 C C . GLN A 1 165 ? -31.368 -7.610 15.994 1.00 87.38 165 GLN A C 1
ATOM 1255 O O . GLN A 1 165 ? -31.529 -7.669 17.208 1.00 87.38 165 GLN A O 1
ATOM 1260 N N . LYS A 1 166 ? -31.677 -8.636 15.187 1.00 85.38 166 LYS A N 1
ATOM 1261 C CA . LYS A 1 166 ? -32.374 -9.860 15.644 1.00 85.38 166 LYS A CA 1
ATOM 1262 C C . LYS A 1 166 ? -31.465 -10.920 16.253 1.00 85.38 166 LYS A C 1
ATOM 1264 O O . LYS A 1 166 ? -31.943 -11.832 16.916 1.00 85.38 166 LYS A O 1
ATOM 1269 N N . GLU A 1 167 ? -30.176 -10.840 15.969 1.00 80.56 167 GLU A N 1
ATOM 1270 C CA . GLU A 1 167 ? -29.155 -11.738 16.494 1.00 80.56 167 GLU A CA 1
ATOM 1271 C C . GLU A 1 167 ? -28.106 -10.854 17.180 1.00 80.56 167 GLU A C 1
ATOM 1273 O O . GLU A 1 167 ? -27.659 -9.889 16.549 1.00 80.56 167 GLU A O 1
ATOM 1278 N N . PRO A 1 168 ? -27.723 -11.122 18.440 1.00 75.06 168 PRO A N 1
ATOM 1279 C CA . PRO A 1 168 ? -26.764 -10.283 19.146 1.00 75.06 168 PRO A CA 1
ATOM 1280 C C . PRO A 1 168 ? -25.398 -10.295 18.457 1.00 75.06 168 PRO A C 1
ATOM 1282 O O . PRO A 1 168 ? -25.101 -11.136 17.591 1.00 75.06 168 PRO A O 1
ATOM 1285 N N . MET A 1 169 ? -24.534 -9.374 18.885 1.00 65.50 169 MET A N 1
ATOM 1286 C CA . MET A 1 169 ? -23.107 -9.547 18.633 1.00 65.50 169 MET A CA 1
ATOM 1287 C C . MET A 1 169 ? -22.664 -10.854 19.294 1.00 65.50 169 MET A C 1
ATOM 1289 O O . MET A 1 169 ? -23.323 -11.351 20.204 1.00 65.50 169 MET A O 1
ATOM 1293 N N . ALA A 1 170 ? -21.629 -11.482 18.753 1.00 59.97 170 ALA A N 1
ATOM 1294 C CA . ALA A 1 170 ? -21.246 -12.814 19.188 1.00 59.97 170 ALA A CA 1
ATOM 1295 C C . ALA A 1 170 ? -19.968 -12.725 20.047 1.00 59.97 170 ALA A C 1
ATOM 1297 O O . ALA A 1 170 ? -19.078 -11.961 19.668 1.00 59.97 170 ALA A O 1
ATOM 1298 N N . PRO A 1 171 ? -19.872 -13.454 21.179 1.00 67.56 171 PRO A N 1
ATOM 1299 C CA . PRO A 1 171 ? -20.795 -14.482 21.674 1.00 67.56 171 PRO A CA 1
ATOM 1300 C C . PRO A 1 171 ? -22.154 -13.932 22.170 1.00 67.56 171 PRO A C 1
ATOM 1302 O O . PRO A 1 171 ? -22.265 -12.744 22.461 1.00 67.56 171 PRO A O 1
ATOM 1305 N N . PRO A 1 172 ? -23.212 -14.770 22.219 1.00 70.19 172 PRO A N 1
ATOM 1306 C CA . PRO A 1 172 ? -24.561 -14.343 22.604 1.00 70.19 172 PRO A CA 1
ATOM 1307 C C . PRO A 1 172 ? -24.623 -13.682 23.985 1.00 70.19 172 PRO A C 1
ATOM 1309 O O . PRO A 1 172 ? -23.828 -14.014 24.856 1.00 70.19 172 PRO A O 1
ATOM 1312 N N . HIS A 1 173 ? -25.630 -12.828 24.203 1.00 80.25 173 HIS A N 1
ATOM 1313 C CA . HIS A 1 173 ? -25.790 -11.974 25.393 1.00 80.25 173 HIS A CA 1
ATOM 1314 C C . HIS A 1 173 ? -24.863 -10.751 25.457 1.00 80.25 173 HIS A C 1
ATOM 1316 O O . HIS A 1 173 ? -25.015 -9.937 26.368 1.00 80.25 173 HIS A O 1
ATOM 1322 N N . ASN A 1 174 ? -23.986 -10.551 24.465 1.00 86.25 174 ASN A N 1
ATOM 1323 C CA . ASN A 1 174 ? -23.149 -9.359 24.371 1.00 86.25 174 ASN A CA 1
ATOM 1324 C C . ASN A 1 174 ? -23.656 -8.320 23.358 1.00 86.25 174 ASN A C 1
ATOM 1326 O O . ASN A 1 174 ? -24.217 -8.638 22.306 1.00 86.25 174 ASN A O 1
ATOM 1330 N N . VAL A 1 175 ? -23.404 -7.050 23.676 1.00 88.25 175 VAL A N 1
ATOM 1331 C CA . VAL A 1 175 ? -23.712 -5.883 22.843 1.00 88.25 175 VAL A CA 1
ATOM 1332 C C . VAL A 1 175 ? -22.490 -4.971 22.754 1.00 88.25 175 VAL A C 1
ATOM 1334 O O . VAL A 1 175 ? -21.829 -4.711 23.760 1.00 88.25 175 VAL A O 1
ATOM 1337 N N . VAL A 1 176 ? -22.209 -4.458 21.554 1.00 85.50 176 VAL A N 1
ATOM 1338 C CA . VAL A 1 176 ? -21.263 -3.358 21.334 1.00 85.50 176 VAL A CA 1
ATOM 1339 C C . VAL A 1 176 ? -21.913 -2.330 20.411 1.00 85.50 176 VAL A C 1
ATOM 1341 O O . VAL A 1 176 ? -22.455 -2.675 19.361 1.00 85.50 176 VAL A O 1
ATOM 1344 N N . LEU A 1 177 ? -21.871 -1.059 20.804 1.00 88.12 177 LEU A N 1
ATOM 1345 C CA . LEU A 1 177 ? -22.419 0.071 20.057 1.00 88.12 177 LEU A CA 1
ATOM 1346 C C . LEU A 1 177 ? -21.345 1.149 19.910 1.00 88.12 177 LEU A C 1
ATOM 1348 O O . LEU A 1 177 ? -20.713 1.557 20.885 1.00 88.12 177 LEU A O 1
ATOM 1352 N N . ASN A 1 178 ? -21.164 1.633 18.686 1.00 84.19 178 ASN A N 1
ATOM 1353 C CA . ASN A 1 178 ? -20.232 2.692 18.333 1.00 84.19 178 ASN A CA 1
ATOM 1354 C C . ASN A 1 178 ? -20.979 3.837 17.636 1.00 84.19 178 ASN A C 1
ATOM 1356 O O . ASN A 1 178 ? -21.631 3.646 16.609 1.00 84.19 178 ASN A O 1
ATOM 1360 N N . GLU A 1 179 ? -20.831 5.046 18.168 1.00 87.38 179 GLU A N 1
ATOM 1361 C CA . GLU A 1 179 ? -21.232 6.298 17.525 1.00 87.38 179 GLU A CA 1
ATOM 1362 C C . GLU A 1 179 ? -19.985 7.147 17.287 1.00 87.38 179 GLU A C 1
ATOM 1364 O O . GLU A 1 179 ? -19.208 7.397 18.209 1.00 87.38 179 GLU A O 1
ATOM 1369 N N . LEU A 1 180 ? -19.786 7.581 16.043 1.00 83.19 180 LEU A N 1
ATOM 1370 C CA . LEU A 1 180 ? -18.630 8.352 15.587 1.00 83.19 180 LEU A CA 1
ATOM 1371 C C . LEU A 1 180 ? -19.117 9.694 15.037 1.00 83.19 180 LEU A C 1
ATOM 1373 O O . LEU A 1 180 ? -19.959 9.720 14.140 1.00 83.19 180 LEU A O 1
ATOM 1377 N N . PHE A 1 181 ? -18.541 10.797 15.513 1.00 89.00 181 PHE A N 1
ATOM 1378 C CA . PHE A 1 181 ? -18.839 12.148 15.034 1.00 89.00 181 PHE A CA 1
ATOM 1379 C C . PHE A 1 181 ? -17.599 12.717 14.326 1.00 89.00 181 PHE A C 1
ATOM 1381 O O . PHE A 1 181 ? -16.668 13.187 14.988 1.00 89.00 181 PHE A O 1
ATOM 1388 N N . PRO A 1 182 ? -17.526 12.668 12.981 1.00 81.00 182 PRO A N 1
ATOM 1389 C CA . PRO A 1 182 ? -16.350 13.134 12.259 1.00 81.00 182 PRO A CA 1
ATOM 1390 C C . PRO A 1 182 ? -16.125 14.635 12.466 1.00 81.00 182 PRO A C 1
ATOM 1392 O O . PRO A 1 182 ? -17.040 15.443 12.314 1.00 81.00 182 PRO A O 1
ATOM 1395 N N . ARG A 1 183 ? -14.882 15.026 12.770 1.00 81.12 183 ARG A N 1
ATOM 1396 C CA . ARG A 1 183 ? -14.530 16.401 13.186 1.00 81.12 183 ARG A CA 1
ATOM 1397 C C . ARG A 1 183 ? -14.797 17.462 12.108 1.00 81.12 183 ARG A C 1
ATOM 1399 O O . ARG A 1 183 ? -14.985 18.628 12.438 1.00 81.12 183 ARG A O 1
ATOM 1406 N N . TYR A 1 184 ? -14.880 17.045 10.844 1.00 78.00 184 TYR A N 1
ATOM 1407 C CA . TYR A 1 184 ? -15.214 17.870 9.677 1.00 78.00 184 TYR A CA 1
ATOM 1408 C C . TYR A 1 184 ? -16.726 18.029 9.409 1.00 78.00 184 TYR A C 1
ATOM 1410 O O . TYR A 1 184 ? -17.114 18.707 8.457 1.00 78.00 184 TYR A O 1
ATOM 1418 N N . MET A 1 185 ? -17.593 17.392 10.203 1.00 84.31 185 MET A N 1
ATOM 1419 C CA . MET A 1 185 ? -19.051 17.470 10.069 1.00 84.31 185 MET A CA 1
ATOM 1420 C C . MET A 1 185 ? -19.647 18.405 11.123 1.00 84.31 185 MET A C 1
ATOM 1422 O O . MET A 1 185 ? -19.373 18.259 12.313 1.00 84.31 185 MET A O 1
ATOM 1426 N N . ALA A 1 186 ? -20.496 19.340 10.693 1.00 91.38 186 ALA A N 1
ATOM 1427 C CA . ALA A 1 186 ? -21.288 20.165 11.601 1.00 91.38 186 ALA A CA 1
ATOM 1428 C C . ALA A 1 186 ? -22.447 19.371 12.215 1.00 91.38 186 ALA A C 1
ATOM 1430 O O . ALA A 1 186 ? -23.169 18.675 11.496 1.00 91.38 186 ALA A O 1
ATOM 1431 N N . TYR A 1 187 ? -22.639 19.562 13.519 1.00 94.69 187 TYR A N 1
ATOM 1432 C CA . TYR A 1 187 ? -23.766 19.052 14.300 1.00 94.69 187 TYR A CA 1
ATOM 1433 C C . TYR A 1 187 ? -24.308 20.203 15.150 1.00 94.69 187 TYR A C 1
ATOM 1435 O O . TYR A 1 187 ? -23.588 20.702 16.022 1.00 94.69 187 TYR A O 1
ATOM 1443 N N . ASP A 1 188 ? -25.535 20.647 14.880 1.00 94.19 188 ASP A N 1
ATOM 1444 C CA . ASP A 1 188 ? -26.197 21.686 15.678 1.00 94.19 188 ASP A CA 1
ATOM 1445 C C . ASP A 1 188 ? -26.824 21.091 16.941 1.00 94.19 188 ASP A C 1
ATOM 1447 O O . ASP A 1 188 ? -26.575 21.605 18.034 1.00 94.19 188 ASP A O 1
ATOM 1451 N N . ASP A 1 189 ? -27.544 19.977 16.794 1.00 95.88 189 ASP A N 1
ATOM 1452 C CA . ASP A 1 189 ? -28.028 19.142 17.887 1.00 95.88 189 ASP A CA 1
ATOM 1453 C C . ASP A 1 189 ? -27.847 17.651 17.558 1.00 95.88 189 ASP A C 1
ATOM 1455 O O . ASP A 1 189 ? -28.472 17.110 16.644 1.00 95.88 189 ASP A O 1
ATOM 1459 N N . ALA A 1 190 ? -26.949 16.980 18.283 1.00 97.88 190 ALA A N 1
ATOM 1460 C CA . ALA A 1 190 ? -26.777 15.536 18.210 1.00 97.88 190 ALA A CA 1
ATOM 1461 C C . ALA A 1 190 ? -27.052 14.910 19.578 1.00 97.88 190 ALA A C 1
ATOM 1463 O O . ALA A 1 190 ? -26.379 15.224 20.564 1.00 97.88 190 ALA A O 1
ATOM 1464 N N . VAL A 1 191 ? -28.017 13.996 19.620 1.00 98.38 191 VAL A N 1
ATOM 1465 C CA . VAL A 1 191 ? -28.449 13.290 20.825 1.00 98.38 191 VAL A CA 1
ATOM 1466 C C . VAL A 1 191 ? -28.338 11.796 20.572 1.00 98.38 191 VAL A C 1
ATOM 1468 O O . VAL A 1 191 ? -28.981 11.253 19.679 1.00 98.38 191 VAL A O 1
ATOM 1471 N N . VAL A 1 192 ? -27.532 11.116 21.379 1.00 98.25 192 VAL A N 1
ATOM 1472 C CA . VAL A 1 192 ? -27.488 9.650 21.424 1.00 98.25 192 VAL A CA 1
ATOM 1473 C C . VAL A 1 192 ? -28.044 9.231 22.769 1.00 98.25 192 VAL A C 1
ATOM 1475 O O . VAL A 1 192 ? -27.698 9.815 23.794 1.00 98.25 192 VAL A O 1
ATOM 1478 N N . SER A 1 193 ? -28.906 8.226 22.791 1.00 98.12 193 SER A N 1
ATOM 1479 C CA . SER A 1 193 ? -29.523 7.744 24.021 1.00 98.12 193 SER A CA 1
ATOM 1480 C C . SER A 1 193 ? -29.636 6.226 24.046 1.00 98.12 193 SER A C 1
ATOM 1482 O O . SER A 1 193 ? -29.705 5.583 22.999 1.00 98.12 193 SER A O 1
ATOM 1484 N N . LEU A 1 194 ? -29.624 5.656 25.248 1.00 98.06 194 LEU A N 1
ATOM 1485 C CA . LEU A 1 194 ? -29.671 4.217 25.475 1.00 98.06 194 LEU A CA 1
ATOM 1486 C C . LEU A 1 194 ? -30.603 3.878 26.643 1.00 98.06 194 LEU A C 1
ATOM 1488 O O . LEU A 1 194 ? -30.470 4.449 27.729 1.00 98.06 194 LEU A O 1
ATOM 1492 N N . THR A 1 195 ? -31.495 2.917 26.408 1.00 98.38 195 THR A N 1
ATOM 1493 C CA . THR A 1 195 ? -32.242 2.172 27.428 1.00 98.38 195 THR A CA 1
ATOM 1494 C C . THR A 1 195 ? -31.695 0.743 27.483 1.00 98.38 195 THR A C 1
ATOM 1496 O O . THR A 1 195 ? -31.524 0.117 26.439 1.00 98.38 195 THR A O 1
ATOM 1499 N N . ALA A 1 196 ? -31.410 0.216 28.676 1.00 97.44 196 ALA A N 1
ATOM 1500 C CA . ALA A 1 196 ? -30.984 -1.178 28.866 1.00 97.44 196 ALA A CA 1
ATOM 1501 C C . ALA A 1 196 ? -31.390 -1.716 30.257 1.00 97.44 196 ALA A C 1
ATOM 1503 O O . ALA A 1 196 ? -31.598 -0.919 31.173 1.00 97.44 196 ALA A O 1
ATOM 1504 N N . PRO A 1 197 ? -31.474 -3.039 30.487 1.00 96.56 197 PRO A N 1
ATOM 1505 C CA . PRO A 1 197 ? -31.692 -3.603 31.820 1.00 96.56 197 PRO A CA 1
ATOM 1506 C C . PRO A 1 197 ? -30.565 -3.241 32.795 1.00 96.56 197 PRO A C 1
ATOM 1508 O O . PRO A 1 197 ? -29.392 -3.276 32.426 1.00 96.56 197 PRO A O 1
ATOM 1511 N N . ALA A 1 198 ? -30.881 -2.953 34.060 1.00 93.94 198 ALA A N 1
ATOM 1512 C CA . ALA A 1 198 ? -29.862 -2.582 35.056 1.00 93.94 198 ALA A CA 1
ATOM 1513 C C . ALA A 1 198 ? -28.847 -3.694 35.386 1.00 93.94 198 ALA A C 1
ATOM 1515 O O . ALA A 1 198 ? -27.747 -3.402 35.847 1.00 93.94 198 ALA A O 1
ATOM 1516 N N . PHE A 1 199 ? -29.187 -4.961 35.133 1.00 91.62 199 PHE A N 1
ATOM 1517 C CA . PHE A 1 199 ? -28.281 -6.095 35.344 1.00 91.62 199 PHE A CA 1
ATOM 1518 C C . PHE A 1 199 ? -27.315 -6.351 34.175 1.00 91.62 199 PHE A C 1
ATOM 1520 O O . PHE A 1 199 ? -26.375 -7.129 34.336 1.00 91.62 199 PHE A O 1
ATOM 1527 N N . LEU A 1 200 ? -27.533 -5.741 33.003 1.00 91.38 200 LEU A N 1
ATOM 1528 C CA . LEU A 1 200 ? -26.613 -5.863 31.875 1.00 91.38 200 LEU A CA 1
ATOM 1529 C C . LEU A 1 200 ? -25.406 -4.957 32.137 1.00 91.38 200 LEU A C 1
ATOM 1531 O O . LEU A 1 200 ? -25.539 -3.735 32.162 1.00 91.38 200 LEU A O 1
ATOM 1535 N N . HIS A 1 201 ? -24.227 -5.545 32.344 1.00 90.62 201 HIS A N 1
ATOM 1536 C CA . HIS A 1 201 ? -22.998 -4.767 32.486 1.00 90.62 201 HIS A CA 1
ATOM 1537 C C . HIS A 1 201 ? -22.749 -3.952 31.211 1.00 90.62 201 HIS A C 1
ATOM 1539 O O . HIS A 1 201 ? -22.830 -4.508 30.121 1.00 90.62 201 HIS A O 1
ATOM 1545 N N . LEU A 1 202 ? -22.446 -2.655 31.339 1.00 93.19 202 LEU A N 1
ATOM 1546 C CA . LEU A 1 202 ? -22.104 -1.778 30.217 1.00 93.19 202 LEU A CA 1
ATOM 1547 C C . LEU A 1 202 ? -20.891 -0.903 30.563 1.00 93.19 202 LEU A C 1
ATOM 1549 O O . LEU A 1 202 ? -20.951 -0.002 31.401 1.00 93.19 202 LEU A O 1
ATOM 1553 N N . ARG A 1 203 ? -19.781 -1.141 29.867 1.00 92.94 203 ARG A N 1
ATOM 1554 C CA . ARG A 1 203 ? -18.584 -0.302 29.838 1.00 92.94 203 ARG A CA 1
ATOM 1555 C C . ARG A 1 203 ? -18.761 0.798 28.794 1.00 92.94 203 ARG A C 1
ATOM 1557 O O . ARG A 1 203 ? -18.929 0.524 27.609 1.00 92.94 203 ARG A O 1
ATOM 1564 N N . ILE A 1 204 ? -18.648 2.053 29.224 1.00 93.00 204 ILE A N 1
ATOM 1565 C CA . ILE A 1 204 ? -18.813 3.240 28.371 1.00 93.00 204 ILE A CA 1
ATOM 1566 C C . ILE A 1 204 ? -17.481 3.979 28.246 1.00 93.00 204 ILE A C 1
ATOM 1568 O O . ILE A 1 204 ? -16.862 4.341 29.248 1.00 93.00 204 ILE A O 1
ATOM 1572 N N . LYS A 1 205 ? -17.061 4.257 27.011 1.00 87.31 205 LYS A N 1
ATOM 1573 C CA . LYS A 1 205 ? -15.892 5.079 26.681 1.00 87.31 205 LYS A CA 1
ATOM 1574 C C . LYS A 1 205 ? -16.304 6.215 25.753 1.00 87.31 205 LYS A C 1
ATOM 1576 O O . LYS A 1 205 ? -16.757 5.990 24.636 1.00 87.31 205 LYS A O 1
ATOM 1581 N N . THR A 1 206 ? -16.118 7.447 26.214 1.00 87.94 206 THR A N 1
ATOM 1582 C CA . THR A 1 206 ? -16.359 8.668 25.436 1.00 87.94 206 THR A CA 1
ATOM 1583 C C . THR A 1 206 ? -15.041 9.377 25.154 1.00 87.94 206 THR A C 1
ATOM 1585 O O . THR A 1 206 ? -14.291 9.677 26.084 1.00 87.94 206 THR A O 1
ATOM 1588 N N . VAL A 1 207 ? -14.777 9.706 23.891 1.00 83.94 207 VAL A N 1
ATOM 1589 C CA . VAL A 1 207 ? -13.686 10.613 23.490 1.00 83.94 207 VAL A CA 1
ATOM 1590 C C . VAL A 1 207 ? -14.327 11.820 22.829 1.00 83.94 207 VAL A C 1
ATOM 1592 O O . VAL A 1 207 ? -15.245 11.637 22.043 1.00 83.94 207 VAL A O 1
ATOM 1595 N N . GLY A 1 208 ? -13.906 13.046 23.150 1.00 86.44 208 GLY A N 1
ATOM 1596 C CA . GLY A 1 208 ? -14.411 14.279 22.515 1.00 86.44 208 GLY A CA 1
ATOM 1597 C C . GLY A 1 208 ? -15.911 14.588 22.693 1.00 86.44 208 GLY A C 1
ATOM 1598 O O . GLY A 1 208 ? -16.359 15.649 22.266 1.00 86.44 208 GLY A O 1
ATOM 1599 N N . VAL A 1 209 ? -16.671 13.694 23.327 1.00 93.25 209 VAL A N 1
ATOM 1600 C CA . VAL A 1 209 ? -18.094 13.814 23.663 1.00 93.25 209 VAL A CA 1
ATOM 1601 C C . VAL A 1 209 ? -18.211 13.933 25.190 1.00 93.25 209 VAL A C 1
ATOM 1603 O O . VAL A 1 209 ? -17.469 13.238 25.895 1.00 93.25 209 VAL A O 1
ATOM 1606 N N . PRO A 1 210 ? -19.095 14.796 25.730 1.00 94.31 210 PRO A N 1
ATOM 1607 C CA . PRO A 1 210 ? -19.391 14.840 27.161 1.00 94.31 210 PRO A CA 1
ATOM 1608 C C . PRO A 1 210 ? -19.825 13.480 27.728 1.00 94.31 210 PRO A C 1
ATOM 1610 O O . PRO A 1 210 ? -20.269 12.595 26.996 1.00 94.31 210 PRO A O 1
ATOM 1613 N N . LYS A 1 211 ? -19.736 13.317 29.053 1.00 92.94 211 LYS A N 1
ATOM 1614 C CA . LYS A 1 211 ? -20.362 12.172 29.733 1.00 92.94 211 LYS A CA 1
ATOM 1615 C C . LYS A 1 211 ? -21.885 12.219 29.555 1.00 92.94 211 LYS A C 1
ATOM 1617 O O . LYS A 1 211 ? -22.441 13.295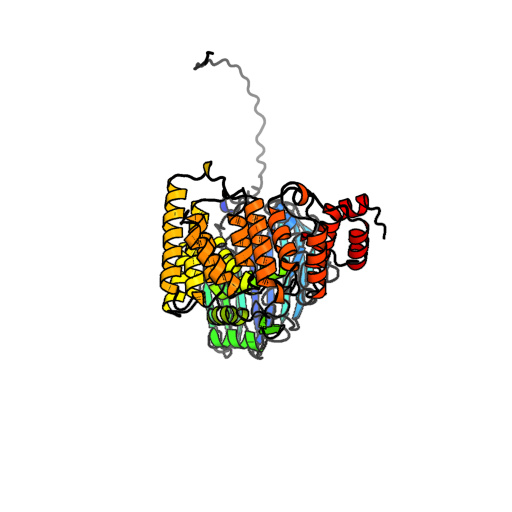 29.352 1.00 92.94 211 LYS A O 1
ATOM 1622 N N . ALA A 1 212 ? -22.531 11.059 29.650 1.00 96.25 212 ALA A N 1
ATOM 1623 C CA . ALA A 1 212 ? -23.985 10.973 29.615 1.00 96.25 212 ALA A CA 1
ATOM 1624 C C . ALA A 1 212 ? -24.626 11.721 30.793 1.00 96.25 212 ALA A C 1
ATOM 1626 O O . ALA A 1 212 ? -24.127 11.648 31.920 1.00 96.25 212 ALA A O 1
ATOM 1627 N N . ASP A 1 213 ? -25.770 12.349 30.534 1.00 97.38 213 ASP A N 1
ATOM 1628 C CA . ASP A 1 213 ? -26.793 12.549 31.553 1.00 97.38 213 ASP A CA 1
ATOM 1629 C C . ASP A 1 213 ? -27.336 11.159 31.926 1.00 97.38 213 ASP A C 1
ATOM 1631 O O . ASP A 1 213 ? -27.830 10.427 31.062 1.00 97.38 213 ASP A O 1
ATOM 1635 N N . ASP A 1 214 ? -27.211 10.783 33.198 1.00 96.88 214 ASP A N 1
ATOM 1636 C CA . ASP A 1 214 ? -27.640 9.483 33.718 1.00 96.88 214 ASP A CA 1
ATOM 1637 C C . ASP A 1 214 ? -28.926 9.639 34.542 1.00 96.88 214 ASP A C 1
ATOM 1639 O O . ASP A 1 214 ? -28.992 10.422 35.492 1.00 96.88 214 ASP A O 1
ATOM 1643 N N . SER A 1 215 ? -29.961 8.902 34.145 1.00 96.50 215 SER A N 1
ATOM 1644 C CA . SER A 1 215 ? -31.284 8.858 34.785 1.00 96.50 215 SER A CA 1
ATOM 1645 C C . SER A 1 215 ? -31.713 7.422 35.113 1.00 96.50 215 SER A C 1
ATOM 1647 O O . SER A 1 215 ? -32.905 7.110 35.179 1.00 96.50 215 SER A O 1
ATOM 1649 N N . SER A 1 216 ? -30.728 6.539 35.283 1.00 95.19 216 SER A N 1
ATOM 1650 C CA . SER A 1 216 ? -30.925 5.120 35.565 1.00 95.19 216 SER A CA 1
ATOM 1651 C C . SER A 1 216 ? -31.662 4.873 36.885 1.00 95.19 216 SER A C 1
ATOM 1653 O O . SER A 1 216 ? -31.536 5.614 37.861 1.00 95.19 216 SER A O 1
ATOM 1655 N N . THR A 1 217 ? -32.432 3.790 36.913 1.00 95.31 217 THR A N 1
ATOM 1656 C CA . THR A 1 217 ? -33.158 3.276 38.080 1.00 95.31 217 THR A CA 1
ATOM 1657 C C . THR A 1 217 ? -32.553 1.945 38.535 1.00 95.31 217 THR A C 1
ATOM 1659 O O . THR A 1 217 ? -31.596 1.452 37.942 1.00 95.31 217 THR A O 1
ATOM 1662 N N . THR A 1 218 ? -33.120 1.322 39.574 1.00 92.12 218 THR A N 1
ATOM 1663 C CA . THR A 1 218 ? -32.722 -0.029 40.017 1.00 92.12 218 THR A CA 1
ATOM 1664 C C . THR A 1 218 ? -32.904 -1.103 38.946 1.00 92.12 218 THR A C 1
ATOM 1666 O O . THR A 1 218 ? -32.218 -2.120 38.994 1.00 92.12 218 THR A O 1
ATOM 1669 N N . ASP A 1 219 ? -33.808 -0.872 37.989 1.00 94.00 219 ASP A N 1
ATOM 1670 C CA . ASP A 1 219 ? -34.275 -1.890 37.046 1.00 94.00 219 ASP A CA 1
ATOM 1671 C C . ASP A 1 219 ? -33.851 -1.570 35.599 1.00 94.00 219 ASP A C 1
ATOM 1673 O O . ASP A 1 219 ? -33.794 -2.458 34.745 1.00 94.00 219 ASP A O 1
ATOM 1677 N N . THR A 1 220 ? -33.537 -0.304 35.294 1.00 96.81 220 THR A N 1
ATOM 1678 C CA . THR A 1 220 ? -33.268 0.173 33.929 1.00 96.81 220 THR A CA 1
ATOM 1679 C C . THR A 1 220 ? -32.161 1.227 33.892 1.00 96.81 220 THR A C 1
ATOM 1681 O O . THR A 1 220 ? -32.272 2.271 34.530 1.00 96.81 220 THR A O 1
ATOM 1684 N N . GLN A 1 221 ? -31.135 0.999 33.076 1.00 97.69 221 GLN A N 1
ATOM 1685 C CA . GLN A 1 221 ? -30.149 2.002 32.680 1.00 97.69 221 GLN A CA 1
ATOM 1686 C C . GLN A 1 221 ? -30.758 2.973 31.663 1.00 97.69 221 GLN A C 1
ATOM 1688 O O . GLN A 1 221 ? -31.369 2.533 30.686 1.00 97.69 221 GLN A O 1
ATOM 1693 N N . LYS A 1 222 ? -30.593 4.284 31.883 1.00 98.06 222 LYS A N 1
ATOM 1694 C CA . LYS A 1 222 ? -31.084 5.349 30.990 1.00 98.06 222 LYS A CA 1
ATOM 1695 C C . LYS A 1 222 ? -30.054 6.458 30.839 1.00 98.06 222 LYS A C 1
ATOM 1697 O O . LYS A 1 222 ? -29.909 7.304 31.723 1.00 98.06 222 LYS A O 1
ATOM 1702 N N . LEU A 1 223 ? -29.372 6.456 29.699 1.00 98.25 223 LEU A N 1
ATOM 1703 C CA . LEU A 1 223 ? -28.212 7.303 29.425 1.00 98.25 223 LEU A CA 1
ATOM 1704 C C . LEU A 1 223 ? -28.465 8.187 28.204 1.00 98.25 223 LEU A C 1
ATOM 1706 O O . LEU A 1 223 ? -28.971 7.703 27.191 1.00 98.25 223 LEU A O 1
ATOM 1710 N N . VAL A 1 224 ? -28.097 9.468 28.286 1.00 98.50 224 VAL A N 1
ATOM 1711 C CA . VAL A 1 224 ? -28.247 10.435 27.186 1.00 98.50 224 VAL A CA 1
ATOM 1712 C C . VAL A 1 224 ? -26.962 11.240 26.999 1.00 98.50 224 VAL A C 1
ATOM 1714 O O . VAL A 1 224 ? -26.579 12.032 27.855 1.00 98.50 224 VAL A O 1
ATOM 1717 N N . TRP A 1 225 ? -26.310 11.087 25.851 1.00 98.44 225 TRP A N 1
ATOM 1718 C CA . TRP A 1 225 ? -25.180 11.909 25.422 1.00 98.44 225 TRP A CA 1
ATOM 1719 C C . TRP A 1 225 ? -25.666 13.024 24.499 1.00 98.44 225 TRP A C 1
ATOM 1721 O O . TRP A 1 225 ? -26.431 12.780 23.567 1.00 98.44 225 TRP A O 1
ATOM 1731 N N . LYS A 1 226 ? -25.167 14.242 24.723 1.00 97.94 226 LYS A N 1
ATOM 1732 C CA . LYS A 1 226 ? -25.421 15.410 23.870 1.00 97.94 226 LYS A CA 1
ATOM 1733 C C . LYS A 1 226 ? -24.108 15.893 23.272 1.00 97.94 226 LYS A C 1
ATOM 1735 O O . LYS A 1 226 ? -23.123 16.064 23.992 1.00 97.94 226 LYS A O 1
ATOM 1740 N N . TYR A 1 227 ? -24.090 16.120 21.966 1.00 96.81 227 TYR A N 1
ATOM 1741 C CA . TYR A 1 227 ? -22.916 16.555 21.221 1.00 96.81 227 TYR A CA 1
ATOM 1742 C C . TYR A 1 227 ? -23.269 17.690 20.255 1.00 96.81 227 TYR A C 1
ATOM 1744 O O . TYR A 1 227 ? -24.358 17.737 19.690 1.00 96.81 227 TYR A O 1
ATOM 1752 N N . GLN A 1 228 ? -22.333 18.620 20.068 1.00 95.69 228 GLN A N 1
ATOM 1753 C CA . GLN A 1 228 ? -22.442 19.714 19.105 1.00 95.69 228 GLN A CA 1
ATOM 1754 C C . GLN A 1 228 ? -21.070 19.960 18.476 1.00 95.69 228 GLN A C 1
ATOM 1756 O O . GLN A 1 228 ? -20.059 19.999 19.180 1.00 95.69 228 GLN A O 1
ATOM 1761 N N . ASN A 1 229 ? -21.037 20.199 17.166 1.00 92.94 229 ASN A N 1
ATOM 1762 C CA . ASN A 1 229 ? -19.847 20.645 16.449 1.00 92.94 229 ASN A CA 1
ATOM 1763 C C . ASN A 1 229 ? -20.163 21.922 15.666 1.00 92.94 229 ASN A C 1
ATOM 1765 O O . ASN A 1 229 ? -20.569 21.884 14.503 1.00 92.94 229 ASN A O 1
ATOM 1769 N N . LYS A 1 230 ? -19.983 23.064 16.336 1.00 88.31 230 LYS A N 1
ATOM 1770 C CA . LYS A 1 230 ? -20.232 24.406 15.781 1.00 88.31 230 LYS A CA 1
ATOM 1771 C C . LYS A 1 230 ? -19.043 24.983 15.010 1.00 88.31 230 LYS A C 1
ATOM 1773 O O . LYS A 1 230 ? -19.205 26.011 14.361 1.00 88.31 230 LYS A O 1
ATOM 1778 N N . GLN A 1 231 ? -17.866 24.359 15.101 1.00 84.75 231 GLN A N 1
ATOM 1779 C CA . GLN A 1 231 ? -16.636 24.777 14.416 1.00 84.75 231 GLN A CA 1
ATOM 1780 C C . GLN A 1 231 ? -15.927 23.550 13.811 1.00 84.75 231 GLN A C 1
ATOM 1782 O O . GLN A 1 231 ? -14.894 23.123 14.332 1.00 84.75 231 GLN A O 1
ATOM 1787 N N . PRO A 1 232 ? -16.490 22.937 12.752 1.00 83.62 232 PRO A N 1
ATOM 1788 C CA . PRO A 1 232 ? -15.911 21.738 12.160 1.00 83.62 232 PRO A CA 1
ATOM 1789 C C . PRO A 1 232 ? -14.591 22.021 11.448 1.00 83.62 232 PRO A C 1
ATOM 1791 O O . PRO A 1 232 ? -14.381 23.092 10.876 1.00 83.62 232 PRO A O 1
ATOM 1794 N N . GLU A 1 233 ? -13.708 21.029 11.449 1.00 82.06 233 GLU A N 1
ATOM 1795 C CA . GLU A 1 233 ? -12.391 21.150 10.831 1.00 82.06 233 GLU A CA 1
ATOM 1796 C C . GLU A 1 233 ? -12.490 21.168 9.294 1.00 82.06 233 GLU A C 1
ATOM 1798 O O . GLU A 1 233 ? -13.242 20.379 8.711 1.00 82.06 233 GLU A O 1
ATOM 1803 N N . PRO A 1 234 ? -11.744 22.051 8.605 1.00 69.38 234 PRO A N 1
ATOM 1804 C CA . PRO A 1 234 ? -11.787 22.134 7.153 1.00 69.38 234 PRO A CA 1
ATOM 1805 C C . PRO A 1 234 ? -11.200 20.872 6.510 1.00 69.38 234 PRO A C 1
ATOM 1807 O O . PRO A 1 234 ? -10.097 20.438 6.839 1.00 69.38 234 PRO A O 1
ATOM 1810 N N . ILE A 1 235 ? -11.916 20.314 5.534 1.00 59.84 235 ILE A N 1
ATOM 1811 C CA . ILE A 1 235 ? -11.415 19.213 4.704 1.00 59.84 235 ILE A CA 1
ATOM 1812 C C . ILE A 1 235 ? -10.344 19.784 3.764 1.00 59.84 235 ILE A C 1
ATOM 1814 O O . ILE A 1 235 ? -10.616 20.722 3.011 1.00 59.84 235 ILE A O 1
ATOM 1818 N N . ALA A 1 236 ? -9.132 19.226 3.800 1.00 55.09 236 ALA A N 1
ATOM 1819 C CA . ALA A 1 236 ? -8.047 19.643 2.917 1.00 55.09 236 ALA A CA 1
ATOM 1820 C C . ALA A 1 236 ? -8.414 19.435 1.433 1.00 55.09 236 ALA A C 1
ATOM 1822 O O . ALA A 1 236 ? -9.076 18.467 1.055 1.00 55.09 236 ALA A O 1
ATOM 1823 N N . ALA A 1 237 ? -7.975 20.348 0.564 1.00 46.66 237 ALA A N 1
ATOM 1824 C CA . ALA A 1 237 ? -8.264 20.247 -0.862 1.00 46.66 237 ALA A CA 1
ATOM 1825 C C . ALA A 1 237 ? -7.635 18.972 -1.453 1.00 46.66 237 ALA A C 1
ATOM 1827 O O . ALA A 1 237 ? -6.423 18.788 -1.393 1.00 46.66 237 ALA A O 1
ATOM 1828 N N . GLY A 1 238 ? -8.467 18.106 -2.037 1.00 43.31 238 GLY A N 1
ATOM 1829 C CA . GLY A 1 238 ? -8.036 16.846 -2.651 1.00 43.31 238 GLY A CA 1
ATOM 1830 C C . GLY A 1 238 ? -8.085 15.612 -1.743 1.00 43.31 238 GLY A C 1
ATOM 1831 O O . GLY A 1 238 ? -7.864 14.518 -2.254 1.00 43.31 238 GLY A O 1
ATOM 1832 N N . THR A 1 239 ? -8.421 15.729 -0.452 1.00 46.53 239 THR A N 1
ATOM 1833 C CA . THR A 1 239 ? -8.631 14.548 0.405 1.00 46.53 239 THR A CA 1
ATOM 1834 C C . THR A 1 239 ? -10.086 14.073 0.374 1.00 46.53 239 THR A C 1
ATOM 1836 O O . THR A 1 239 ? -11.030 14.868 0.367 1.00 46.53 239 THR A O 1
ATOM 1839 N N . ASP A 1 240 ? -10.290 12.751 0.379 1.00 48.25 240 ASP A N 1
ATOM 1840 C CA . ASP A 1 240 ? -11.585 12.162 0.722 1.00 48.25 240 ASP A CA 1
ATOM 1841 C C . ASP A 1 240 ? -11.561 11.760 2.203 1.00 48.25 240 ASP A C 1
ATOM 1843 O O . ASP A 1 240 ? -10.902 10.783 2.561 1.00 48.25 240 ASP A O 1
ATOM 1847 N N . PRO A 1 241 ? -12.272 12.477 3.090 1.00 48.78 241 PRO A N 1
ATOM 1848 C CA . PRO A 1 241 ? -12.233 12.213 4.525 1.00 48.78 241 PRO A CA 1
ATOM 1849 C C . PRO A 1 241 ? -13.022 10.952 4.934 1.00 48.78 241 PRO A C 1
ATOM 1851 O O . PRO A 1 241 ? -13.204 10.698 6.121 1.00 48.78 241 PRO A O 1
ATOM 1854 N N . ARG A 1 242 ? -13.508 10.164 3.962 1.00 46.50 242 ARG A N 1
ATOM 1855 C CA . ARG A 1 242 ? -14.005 8.789 4.155 1.00 46.50 242 ARG A CA 1
ATOM 1856 C C . ARG A 1 242 ? -12.899 7.736 4.054 1.00 46.50 242 ARG A C 1
ATOM 1858 O O . ARG A 1 242 ? -13.083 6.632 4.545 1.00 46.50 242 ARG A O 1
ATOM 1865 N N . LEU A 1 243 ? -11.776 8.076 3.413 1.00 38.16 243 LEU A N 1
ATOM 1866 C CA . LEU A 1 243 ? -10.579 7.231 3.309 1.00 38.16 243 LEU A CA 1
ATOM 1867 C C . LEU A 1 243 ? -9.585 7.491 4.454 1.00 38.16 243 LEU A C 1
ATOM 1869 O O . LEU A 1 243 ? -8.533 6.865 4.517 1.00 38.16 243 LEU A O 1
ATOM 1873 N N . GLN A 1 244 ? -9.901 8.432 5.347 1.00 44.69 244 GLN A N 1
ATOM 1874 C CA . GLN A 1 244 ? -9.124 8.698 6.550 1.00 44.69 244 GLN A CA 1
ATOM 1875 C C . GLN A 1 244 ? -9.714 7.876 7.707 1.00 44.69 244 GLN A C 1
ATOM 1877 O O . GLN A 1 244 ? -10.894 8.065 8.020 1.00 44.69 244 GLN A O 1
ATOM 1882 N N . PRO A 1 245 ? -8.943 6.974 8.344 1.00 42.66 245 PRO A N 1
ATOM 1883 C CA . PRO A 1 245 ? -9.418 6.261 9.523 1.00 42.66 245 PRO A CA 1
ATOM 1884 C C . PRO A 1 245 ? -9.694 7.254 10.667 1.00 42.66 245 PRO A C 1
ATOM 1886 O O . PRO A 1 245 ? -9.030 8.295 10.747 1.00 42.66 245 PRO A O 1
ATOM 1889 N N . PRO A 1 246 ? -10.650 6.968 11.572 1.00 48.09 246 PRO A N 1
ATOM 1890 C CA . PRO A 1 246 ? -10.898 7.812 12.735 1.00 48.09 246 PRO A CA 1
ATOM 1891 C C . PRO A 1 246 ? -9.623 7.981 13.567 1.00 48.09 246 PRO A C 1
ATOM 1893 O O . PRO A 1 246 ? -9.060 7.008 14.065 1.00 48.09 246 PRO A O 1
ATOM 1896 N N . SER A 1 247 ? -9.173 9.223 13.750 1.00 53.06 247 SER A N 1
ATOM 1897 C CA . SER A 1 247 ? -8.048 9.513 14.640 1.00 53.06 247 SER A CA 1
ATOM 1898 C C . SER A 1 247 ? -8.361 9.077 16.076 1.00 53.06 247 SER A C 1
ATOM 1900 O O . SER A 1 247 ? -9.521 9.064 16.500 1.00 53.06 247 SER A O 1
ATOM 1902 N N . SER A 1 248 ? -7.326 8.838 16.886 1.00 56.00 248 SER A N 1
ATOM 1903 C CA . SER A 1 248 ? -7.485 8.595 18.330 1.00 56.00 248 SER A CA 1
ATOM 1904 C C . SER A 1 248 ? -8.322 9.685 19.024 1.00 56.00 248 SER A C 1
ATOM 1906 O O . SER A 1 248 ? -9.110 9.371 19.918 1.00 56.00 248 SER A O 1
ATOM 1908 N N . SER A 1 249 ? -8.221 10.932 18.544 1.00 66.44 249 SER A N 1
ATOM 1909 C CA . SER A 1 249 ? -8.961 12.128 18.970 1.00 66.44 249 SER A CA 1
ATOM 1910 C C . SER A 1 249 ? -10.356 12.317 18.349 1.00 66.44 249 SER A C 1
ATOM 1912 O O . SER A 1 249 ? -11.034 13.287 18.691 1.00 66.44 249 SER A O 1
ATOM 1914 N N . THR A 1 250 ? -10.807 11.439 17.445 1.00 76.94 250 THR A N 1
ATOM 1915 C CA . THR A 1 250 ? -12.132 11.554 16.813 1.00 76.94 250 THR A CA 1
ATOM 1916 C C . THR A 1 250 ? -13.234 11.380 17.864 1.00 76.94 250 THR A C 1
ATOM 1918 O O . THR A 1 250 ? -13.230 10.356 18.565 1.00 76.94 250 THR A O 1
ATOM 1921 N N . PRO A 1 251 ? -14.165 12.350 17.991 1.00 87.88 251 PRO A N 1
ATOM 1922 C CA . PRO A 1 251 ? -15.239 12.280 18.964 1.00 87.88 251 PRO A CA 1
ATOM 1923 C C . PRO A 1 251 ? -16.121 11.051 18.749 1.00 87.88 251 PRO A C 1
ATOM 1925 O O . PRO A 1 251 ? -16.579 10.789 17.635 1.00 87.88 251 PRO A O 1
ATOM 1928 N N . ARG A 1 252 ? -16.327 10.278 19.816 1.00 88.50 252 ARG A N 1
ATOM 1929 C CA . ARG A 1 252 ? -17.054 9.011 19.773 1.00 88.50 252 ARG A CA 1
ATOM 1930 C C . ARG A 1 252 ? -17.647 8.612 21.114 1.00 88.50 252 ARG A C 1
ATOM 1932 O O . ARG A 1 252 ? -17.108 8.968 22.166 1.00 88.50 252 ARG A O 1
ATOM 1939 N N . ILE A 1 253 ? -18.706 7.817 21.044 1.00 90.81 253 ILE A N 1
ATOM 1940 C CA . ILE A 1 253 ? -19.270 7.054 22.157 1.00 90.81 253 ILE A CA 1
ATOM 1941 C C . ILE A 1 253 ? -19.100 5.582 21.795 1.00 90.81 253 ILE A C 1
ATOM 1943 O O . ILE A 1 253 ? -19.505 5.154 20.717 1.00 90.81 253 ILE A O 1
ATOM 1947 N N . HIS A 1 254 ? -18.489 4.824 22.690 1.00 89.00 254 HIS A N 1
ATOM 1948 C CA . HIS A 1 254 ? -18.306 3.390 22.569 1.00 89.00 254 HIS A CA 1
ATOM 1949 C C . HIS A 1 254 ? -18.904 2.727 23.812 1.00 89.00 254 HIS A C 1
ATOM 1951 O O . HIS A 1 254 ? -18.540 3.081 24.937 1.00 89.00 254 HIS A O 1
ATOM 1957 N N . ILE A 1 255 ? -19.841 1.809 23.607 1.00 92.50 255 ILE A N 1
ATOM 1958 C CA . ILE A 1 255 ? -20.584 1.099 24.651 1.00 92.50 255 ILE A CA 1
ATOM 1959 C C . ILE A 1 255 ? -20.374 -0.389 24.407 1.00 92.50 255 ILE A C 1
ATOM 1961 O O . ILE A 1 255 ? -20.552 -0.842 23.283 1.00 92.50 255 ILE A O 1
ATOM 1965 N N . SER A 1 256 ? -20.006 -1.138 25.437 1.00 90.38 256 SER A N 1
ATOM 1966 C CA . SER A 1 256 ? -19.675 -2.558 25.327 1.00 90.38 256 SER A CA 1
ATOM 1967 C C . SER A 1 256 ? -20.105 -3.294 26.586 1.00 90.38 256 SER A C 1
ATOM 1969 O O . SER A 1 256 ? -19.885 -2.786 27.683 1.00 90.38 256 SER A O 1
ATOM 1971 N N . SER A 1 257 ? -20.716 -4.472 26.463 1.00 92.12 257 SER A N 1
ATOM 1972 C CA . SER A 1 257 ? -21.060 -5.300 27.629 1.00 92.12 257 SER A CA 1
ATOM 1973 C C . SER A 1 257 ? -19.955 -6.260 28.067 1.00 92.12 257 SER A C 1
ATOM 1975 O O . SER A 1 257 ? -20.126 -6.983 29.048 1.00 92.12 257 SER A O 1
ATOM 1977 N N . PHE A 1 258 ? -18.831 -6.286 27.349 1.00 87.44 258 PHE A N 1
ATOM 1978 C CA . PHE A 1 258 ? -17.645 -7.039 27.745 1.00 87.44 258 PHE A CA 1
ATOM 1979 C C . PHE A 1 258 ? -16.934 -6.367 28.923 1.00 87.44 258 PHE A C 1
ATOM 1981 O O . PHE A 1 258 ? -16.942 -5.139 29.075 1.00 87.44 258 PHE A O 1
ATOM 1988 N N . LYS A 1 259 ? -16.286 -7.186 29.749 1.00 83.81 259 LYS A N 1
ATOM 1989 C CA . LYS A 1 259 ? -15.585 -6.791 30.976 1.00 83.81 259 LYS A CA 1
ATOM 1990 C C . LYS A 1 259 ? -14.475 -5.768 30.718 1.00 83.81 259 LYS A C 1
ATOM 1992 O O . LYS A 1 259 ? -14.287 -4.836 31.500 1.00 83.81 259 LYS A O 1
ATOM 1997 N N . ASP A 1 260 ? -13.739 -5.933 29.626 1.00 77.25 260 ASP A N 1
ATOM 1998 C CA . ASP A 1 260 ? -12.612 -5.092 29.217 1.00 77.25 260 ASP A CA 1
ATOM 1999 C C . ASP A 1 260 ? -12.483 -5.056 27.682 1.00 77.25 260 ASP A C 1
ATOM 2001 O O . ASP A 1 260 ? -13.390 -5.498 26.976 1.00 77.25 260 ASP A O 1
ATOM 2005 N N . ASP A 1 261 ? -11.441 -4.404 27.155 1.00 70.00 261 ASP A N 1
ATOM 2006 C CA . ASP A 1 261 ? -11.198 -4.346 25.703 1.00 70.00 261 ASP A CA 1
ATOM 2007 C C . ASP A 1 261 ? -10.643 -5.675 25.171 1.00 70.00 261 ASP A C 1
ATOM 2009 O O . ASP A 1 261 ? -10.909 -6.028 24.027 1.00 70.00 261 ASP A O 1
ATOM 2013 N N . ASP A 1 262 ? -9.894 -6.419 25.990 1.00 70.19 262 ASP A N 1
ATOM 2014 C CA . ASP A 1 262 ? -9.238 -7.659 25.571 1.00 70.19 262 ASP A CA 1
ATOM 2015 C C . ASP A 1 262 ? -10.277 -8.769 25.338 1.00 70.19 262 ASP A C 1
ATOM 2017 O O . ASP A 1 262 ? -10.245 -9.438 24.305 1.00 70.19 262 ASP A O 1
ATOM 2021 N N . GLU A 1 263 ? -11.247 -8.921 26.249 1.00 76.88 263 GLU A N 1
ATOM 2022 C CA . GLU A 1 263 ? -12.374 -9.854 26.097 1.00 76.88 263 GLU A CA 1
ATOM 2023 C C . GLU A 1 263 ? -13.264 -9.494 24.896 1.00 76.88 263 GLU A C 1
ATOM 2025 O O . GLU A 1 263 ? -13.680 -10.379 24.151 1.00 76.88 263 GLU A O 1
ATOM 2030 N N . GLU A 1 264 ? -13.515 -8.201 24.665 1.00 75.75 264 GLU A N 1
ATOM 2031 C CA . GLU A 1 264 ? -14.264 -7.730 23.495 1.00 75.75 264 GLU A CA 1
ATOM 2032 C C . GLU A 1 264 ? -13.547 -8.075 22.184 1.00 75.75 264 GLU A C 1
ATOM 2034 O O . GLU A 1 264 ? -14.156 -8.611 21.255 1.00 75.75 264 GLU A O 1
ATOM 2039 N N . MET A 1 265 ? -12.247 -7.788 22.102 1.00 65.56 265 MET A N 1
ATOM 2040 C CA . MET A 1 265 ? -11.450 -8.064 20.909 1.00 65.56 265 MET A CA 1
ATOM 2041 C C . MET A 1 265 ? -11.323 -9.566 20.638 1.00 65.56 265 MET A C 1
ATOM 2043 O O . MET A 1 265 ? -11.378 -9.976 19.477 1.00 65.56 265 MET A O 1
ATOM 2047 N N . GLU A 1 266 ? -11.200 -10.398 21.675 1.00 67.31 266 GLU A N 1
ATOM 2048 C CA . GLU A 1 266 ? -11.152 -11.854 21.513 1.00 67.31 266 GLU A CA 1
ATOM 2049 C C . GLU A 1 266 ? -12.508 -12.427 21.080 1.00 67.31 266 GLU A C 1
ATOM 2051 O O . GLU A 1 266 ? -12.576 -13.209 20.132 1.00 67.31 266 GLU A O 1
ATOM 2056 N N . ALA A 1 267 ? -13.608 -11.947 21.666 1.00 70.62 267 ALA A N 1
ATOM 2057 C CA . ALA A 1 267 ? -14.961 -12.267 21.219 1.00 70.62 267 ALA A CA 1
ATOM 2058 C C . ALA A 1 267 ? -15.186 -11.938 19.732 1.00 70.62 267 ALA A C 1
ATOM 2060 O O . ALA A 1 267 ? -15.715 -12.770 18.984 1.00 70.62 267 ALA A O 1
ATOM 2061 N N . PHE A 1 268 ? -14.738 -10.759 19.283 1.00 65.06 268 PHE A N 1
ATOM 2062 C CA . PHE A 1 268 ? -14.777 -10.387 17.870 1.00 65.06 268 PHE A CA 1
ATOM 2063 C C . PHE A 1 268 ? -13.931 -11.323 17.000 1.00 65.06 268 PHE A C 1
ATOM 2065 O O . PHE A 1 268 ? -14.430 -11.775 15.968 1.00 65.06 268 PHE A O 1
ATOM 2072 N N . ARG A 1 269 ? -12.703 -11.669 17.410 1.00 59.72 269 ARG A N 1
ATOM 2073 C CA . ARG A 1 269 ? -11.834 -12.617 16.684 1.00 59.72 269 ARG A CA 1
ATOM 2074 C C . ARG A 1 269 ? -12.481 -13.998 16.527 1.00 59.72 269 ARG A C 1
ATOM 2076 O O . ARG A 1 269 ? -12.474 -14.540 15.423 1.00 59.72 269 ARG A O 1
ATOM 2083 N N . GLU A 1 270 ? -13.045 -14.553 17.598 1.00 59.34 270 GLU A N 1
ATOM 2084 C CA . GLU A 1 270 ? -13.620 -15.905 17.606 1.00 59.34 270 GLU A CA 1
ATOM 2085 C C . GLU A 1 270 ? -14.962 -16.000 16.865 1.00 59.34 270 GLU A C 1
ATOM 2087 O O . GLU A 1 270 ? -15.188 -16.930 16.087 1.00 59.34 270 GLU A O 1
ATOM 2092 N N . HIS A 1 271 ? -15.880 -15.063 17.119 1.00 55.25 271 HIS A N 1
ATOM 2093 C CA . HIS A 1 271 ? -17.295 -15.230 16.767 1.00 55.25 271 HIS A CA 1
ATOM 2094 C C . HIS A 1 271 ? -17.809 -14.251 15.705 1.00 55.25 271 HIS A C 1
ATOM 2096 O O . HIS A 1 271 ? -18.912 -14.428 15.169 1.00 55.25 271 HIS A O 1
ATOM 2102 N N . ALA A 1 272 ? -17.017 -13.238 15.369 1.00 48.81 272 ALA A N 1
ATOM 2103 C CA . ALA A 1 272 ? -17.223 -12.398 14.205 1.00 48.81 272 ALA A CA 1
ATOM 2104 C C . ALA A 1 272 ? -15.911 -12.306 13.410 1.00 48.81 272 ALA A C 1
ATOM 2106 O O . ALA A 1 272 ? -15.364 -11.214 13.267 1.00 48.81 272 ALA A O 1
ATOM 2107 N N . PRO A 1 273 ? -15.419 -13.422 12.834 1.00 41.03 273 PRO A N 1
ATOM 2108 C CA . PRO A 1 273 ? -14.126 -13.470 12.150 1.00 41.03 273 PRO A CA 1
ATOM 2109 C C . PRO A 1 273 ? -14.015 -12.532 10.937 1.00 41.03 273 PRO A C 1
ATOM 2111 O O . PRO A 1 273 ? -12.930 -12.398 10.398 1.00 41.03 273 PRO A O 1
ATOM 2114 N N . GLY A 1 274 ? -15.096 -11.867 10.506 1.00 37.06 274 GLY A N 1
ATOM 2115 C CA . GLY A 1 274 ? -15.059 -10.771 9.530 1.00 37.06 274 GLY A CA 1
ATOM 2116 C C . GLY A 1 274 ? -15.028 -9.349 10.116 1.00 37.06 274 GLY A C 1
ATOM 2117 O O . GLY A 1 274 ? -15.043 -8.407 9.335 1.00 37.06 274 GLY A O 1
ATOM 2118 N N . MET A 1 275 ? -15.066 -9.178 11.445 1.00 35.12 275 MET A N 1
ATOM 2119 C CA . MET A 1 275 ? -15.200 -7.890 12.156 1.00 35.12 275 MET A CA 1
ATOM 2120 C C . MET A 1 275 ? -13.985 -7.502 13.013 1.00 35.12 275 MET A C 1
ATOM 2122 O O . MET A 1 275 ? -13.891 -6.357 13.448 1.00 35.12 275 MET A O 1
ATOM 2126 N N . ALA A 1 276 ? -12.979 -8.373 13.124 1.00 33.41 276 ALA A N 1
ATOM 2127 C CA . ALA A 1 276 ? -11.627 -7.848 12.962 1.00 33.41 276 ALA A CA 1
ATOM 2128 C C . ALA A 1 276 ? -11.574 -7.174 11.576 1.00 33.41 276 ALA A C 1
ATOM 2130 O O . ALA A 1 276 ? -12.071 -7.757 10.611 1.00 33.41 276 ALA A O 1
ATOM 2131 N N . PHE A 1 277 ? -11.001 -5.968 11.456 1.00 38.28 277 PHE A N 1
ATOM 2132 C CA . PHE A 1 277 ? -10.959 -5.241 10.170 1.00 38.28 277 PHE A CA 1
ATOM 2133 C C . PHE A 1 277 ? -10.279 -6.038 9.044 1.00 38.28 277 PHE A C 1
ATOM 2135 O O . PHE A 1 277 ? -10.501 -5.753 7.868 1.00 38.28 277 PHE A O 1
ATOM 2142 N N . PHE A 1 278 ? -9.535 -7.085 9.410 1.00 33.66 278 PHE A N 1
ATOM 2143 C CA . PHE A 1 278 ? -9.068 -8.138 8.525 1.00 33.66 278 PHE A CA 1
ATOM 2144 C C . PHE A 1 278 ? -9.307 -9.515 9.167 1.00 33.66 278 PHE A C 1
ATOM 2146 O O . PHE A 1 278 ? -8.961 -9.682 10.341 1.00 33.66 278 PHE A O 1
ATOM 2153 N N . PRO A 1 279 ? -9.869 -10.503 8.442 1.00 31.75 279 PRO A N 1
ATOM 2154 C CA . PRO A 1 279 ? -10.201 -11.794 9.032 1.00 31.75 279 PRO A CA 1
ATOM 2155 C C . PRO A 1 279 ? -9.021 -12.624 9.530 1.00 31.75 279 PRO A C 1
ATOM 2157 O O . PRO A 1 279 ? -7.870 -12.413 9.140 1.00 31.75 279 PRO A O 1
ATOM 2160 N N . VAL A 1 280 ? -9.374 -13.634 10.334 1.00 34.53 280 VAL A N 1
ATOM 2161 C CA . VAL A 1 280 ? -8.515 -14.715 10.845 1.00 34.53 280 VAL A CA 1
ATOM 2162 C C . VAL A 1 280 ? -7.506 -15.195 9.796 1.00 34.53 280 VAL A C 1
ATOM 2164 O O . VAL A 1 280 ? -7.831 -15.366 8.620 1.00 34.53 280 VAL A O 1
ATOM 2167 N N . SER A 1 281 ? -6.275 -15.450 10.244 1.00 42.12 281 SER A N 1
ATOM 2168 C CA . SER A 1 281 ? -5.184 -15.915 9.394 1.00 42.12 281 SER A CA 1
ATOM 2169 C C . SER A 1 281 ? -5.476 -17.286 8.775 1.00 42.12 281 SER A C 1
ATOM 2171 O O . SER A 1 281 ? -5.335 -18.333 9.411 1.00 42.12 281 SER A O 1
ATOM 2173 N N . GLN A 1 282 ? -5.811 -17.299 7.487 1.00 43.31 282 GLN A N 1
ATOM 2174 C CA . GLN A 1 282 ? -5.761 -18.519 6.693 1.00 43.31 282 GLN A CA 1
ATOM 2175 C C . GLN A 1 282 ? -4.319 -18.829 6.283 1.00 43.31 282 GLN A C 1
ATOM 2177 O O . GLN A 1 282 ? -3.478 -17.939 6.152 1.00 43.31 282 GLN A O 1
ATOM 2182 N N . LYS A 1 283 ? -4.036 -20.115 6.046 1.00 44.47 283 LYS A N 1
ATOM 2183 C CA . LYS A 1 283 ? -2.773 -20.576 5.457 1.00 44.47 283 LYS A CA 1
ATOM 2184 C C . LYS A 1 283 ? -2.864 -20.591 3.933 1.00 44.47 283 LYS A C 1
ATOM 2186 O O . LYS A 1 283 ? -3.093 -21.650 3.346 1.00 44.47 283 LYS A O 1
ATOM 2191 N N . HIS A 1 284 ? -2.593 -19.469 3.270 1.00 48.28 284 HIS A N 1
ATOM 2192 C CA . HIS A 1 284 ? -2.327 -19.504 1.827 1.00 48.28 284 HIS A CA 1
ATOM 2193 C C . HIS A 1 284 ? -0.907 -20.011 1.591 1.00 48.28 284 HIS A C 1
ATOM 2195 O O . HIS A 1 284 ? 0.047 -19.391 2.050 1.00 48.28 284 HIS A O 1
ATOM 2201 N N . LYS A 1 285 ? -0.743 -21.172 0.943 1.00 53.59 285 LYS A N 1
ATOM 2202 C CA . LYS A 1 285 ? 0.574 -21.826 0.727 1.00 53.59 285 LYS A CA 1
ATOM 2203 C C . LYS A 1 285 ? 1.394 -22.018 2.027 1.00 53.59 285 LYS A C 1
ATOM 2205 O O . LYS A 1 285 ? 2.617 -22.072 2.007 1.00 53.59 285 LYS A O 1
ATOM 2210 N N . GLY A 1 286 ? 0.716 -22.136 3.175 1.00 53.22 286 GLY A N 1
ATOM 2211 C CA . GLY A 1 286 ? 1.349 -22.240 4.499 1.00 53.22 286 GLY A CA 1
ATOM 2212 C C . GLY A 1 286 ? 1.671 -20.902 5.181 1.00 53.22 286 GLY A C 1
ATOM 2213 O O . GLY A 1 286 ? 2.179 -20.912 6.300 1.00 53.22 286 GLY A O 1
ATOM 2214 N N . CYS A 1 287 ? 1.347 -19.777 4.548 1.00 66.31 287 CYS A N 1
ATOM 2215 C CA . CYS A 1 287 ? 1.601 -18.423 5.029 1.00 66.31 287 CYS A CA 1
ATOM 2216 C C . CYS A 1 287 ? 0.348 -17.808 5.641 1.00 66.31 287 CYS A C 1
ATOM 2218 O O . CYS A 1 287 ? -0.736 -17.939 5.078 1.00 66.31 287 CYS A O 1
ATOM 2220 N N . ASN A 1 288 ? 0.512 -17.122 6.772 1.00 56.78 288 ASN A N 1
ATOM 2221 C CA . ASN A 1 288 ? -0.577 -16.406 7.427 1.00 56.78 288 ASN A CA 1
ATOM 2222 C C . ASN A 1 288 ? -0.991 -15.207 6.563 1.00 56.78 288 ASN A C 1
ATOM 2224 O O . ASN A 1 288 ? -0.193 -14.286 6.357 1.00 56.78 288 ASN A O 1
ATOM 2228 N N . VAL A 1 289 ? -2.231 -15.229 6.079 1.00 59.22 289 VAL A N 1
ATOM 2229 C CA . VAL A 1 289 ? -2.862 -14.137 5.328 1.00 59.22 289 VAL A CA 1
ATOM 2230 C C . VAL A 1 289 ? -4.277 -13.908 5.837 1.00 59.22 289 VAL A C 1
ATOM 2232 O O . VAL A 1 289 ? -4.948 -14.860 6.235 1.00 59.22 289 VAL A O 1
ATOM 2235 N N . SER A 1 290 ? -4.745 -12.665 5.818 1.00 54.44 290 SER A N 1
ATOM 2236 C CA . SER A 1 290 ? -6.133 -12.361 6.168 1.00 54.44 290 SER A CA 1
ATOM 2237 C C . SER A 1 290 ? -7.081 -12.858 5.075 1.00 54.44 290 SER A C 1
ATOM 2239 O O . SER A 1 290 ? -6.792 -12.730 3.882 1.00 54.44 290 SER A O 1
ATOM 2241 N N . GLU A 1 291 ? -8.214 -13.440 5.465 1.00 51.09 291 GLU A N 1
ATOM 2242 C CA . GLU A 1 291 ? -9.179 -13.990 4.506 1.00 51.09 291 GLU A CA 1
ATOM 2243 C C . GLU A 1 291 ? -9.796 -12.901 3.608 1.00 51.09 291 GLU A C 1
ATOM 2245 O O . GLU A 1 291 ? -10.035 -11.773 4.035 1.00 51.09 291 GLU A O 1
ATOM 2250 N N . GLY A 1 292 ? -10.079 -13.247 2.350 1.00 62.44 292 GLY A N 1
ATOM 2251 C CA . GLY A 1 292 ? -10.803 -12.377 1.416 1.00 62.44 292 GLY A CA 1
ATOM 2252 C C . GLY A 1 292 ? -9.995 -11.231 0.797 1.00 62.44 292 GLY A C 1
ATOM 2253 O O . GLY A 1 292 ? -10.547 -10.499 -0.026 1.00 62.44 292 GLY A O 1
ATOM 2254 N N . LEU A 1 293 ? -8.709 -11.075 1.132 1.00 68.88 293 LEU A N 1
ATOM 2255 C CA . LEU A 1 293 ? -7.844 -10.098 0.467 1.00 68.88 293 LEU A CA 1
ATOM 2256 C C . LEU A 1 293 ? -7.586 -10.467 -1.009 1.00 68.88 293 LEU A C 1
ATOM 2258 O O . LEU A 1 293 ? -7.498 -11.654 -1.335 1.00 68.88 293 LEU A O 1
ATOM 2262 N N . PRO A 1 294 ? -7.397 -9.476 -1.904 1.00 78.88 294 PRO A N 1
ATOM 2263 C CA . PRO A 1 294 ? -6.883 -9.722 -3.247 1.00 78.88 294 PRO A CA 1
ATOM 2264 C C . PRO A 1 294 ? -5.519 -10.420 -3.183 1.00 78.88 294 PRO A C 1
ATOM 2266 O O . PRO A 1 294 ? -4.649 -10.007 -2.422 1.00 78.88 294 PRO A O 1
ATOM 2269 N N . ASP A 1 295 ? -5.321 -11.451 -4.004 1.00 83.12 295 ASP A N 1
ATOM 2270 C CA . ASP A 1 295 ? -4.077 -12.239 -4.060 1.00 83.12 295 ASP A CA 1
ATOM 2271 C C . ASP A 1 295 ? -3.322 -12.040 -5.388 1.00 83.12 295 ASP A C 1
ATOM 2273 O O . ASP A 1 295 ? -2.434 -12.811 -5.715 1.00 83.12 295 ASP A O 1
ATOM 2277 N N . ASP A 1 296 ? -3.657 -11.026 -6.192 1.00 87.12 296 ASP A N 1
ATOM 2278 C CA . ASP A 1 296 ? -3.013 -10.760 -7.484 1.00 87.12 296 ASP A CA 1
ATOM 2279 C C . ASP A 1 296 ? -2.747 -9.258 -7.696 1.00 87.12 296 ASP A C 1
ATOM 2281 O O . ASP A 1 296 ? -3.538 -8.405 -7.292 1.00 87.12 296 ASP A O 1
ATOM 2285 N N . GLY A 1 297 ? -1.638 -8.928 -8.362 1.00 87.19 297 GLY A N 1
ATOM 2286 C CA . GLY A 1 297 ? -1.361 -7.577 -8.856 1.00 87.19 297 GLY A CA 1
ATOM 2287 C C . GLY A 1 297 ? -1.273 -6.449 -7.807 1.00 87.19 297 GLY A C 1
ATOM 2288 O O . GLY A 1 297 ? -0.955 -6.685 -6.636 1.00 87.19 297 GLY A O 1
ATOM 2289 N N . PRO A 1 298 ? -1.437 -5.176 -8.224 1.00 82.62 298 PRO A N 1
ATOM 2290 C CA . PRO A 1 298 ? -1.272 -4.022 -7.339 1.00 82.62 298 PRO A CA 1
ATOM 2291 C C . PRO A 1 298 ? -2.267 -4.039 -6.174 1.00 82.62 298 PRO A C 1
ATOM 2293 O O . PRO A 1 298 ? -1.881 -3.666 -5.070 1.00 82.62 298 PRO A O 1
ATOM 2296 N N . ASP A 1 299 ? -3.478 -4.551 -6.395 1.00 80.50 299 ASP A N 1
ATOM 2297 C CA . ASP A 1 299 ? -4.539 -4.660 -5.393 1.00 80.50 299 ASP A CA 1
ATOM 2298 C C . ASP A 1 299 ? -4.100 -5.517 -4.195 1.00 80.50 299 ASP A C 1
ATOM 2300 O O . ASP A 1 299 ? -4.353 -5.145 -3.050 1.00 80.50 299 ASP A O 1
ATOM 2304 N N . ALA A 1 300 ? -3.370 -6.616 -4.433 1.00 80.94 300 ALA A N 1
ATOM 2305 C CA . ALA A 1 300 ? -2.796 -7.437 -3.364 1.00 80.94 300 ALA A CA 1
ATOM 2306 C C . ALA A 1 300 ? -1.728 -6.683 -2.564 1.00 80.94 300 ALA A C 1
ATOM 2308 O O . ALA A 1 300 ? -1.773 -6.658 -1.336 1.00 80.94 300 ALA A O 1
ATOM 2309 N N . LEU A 1 301 ? -0.797 -6.005 -3.247 1.00 83.44 301 LEU A N 1
ATOM 2310 C CA . LEU A 1 301 ? 0.218 -5.197 -2.563 1.00 83.44 301 LEU A CA 1
ATOM 2311 C C . LEU A 1 301 ? -0.439 -4.101 -1.716 1.00 83.44 301 LEU A C 1
ATOM 2313 O O . LEU A 1 301 ? -0.062 -3.933 -0.560 1.00 83.44 301 LEU A O 1
ATOM 2317 N N . GLN A 1 302 ? -1.424 -3.387 -2.262 1.00 79.56 302 GLN A N 1
ATOM 2318 C CA . GLN A 1 302 ? -2.135 -2.335 -1.543 1.00 79.56 302 GLN A CA 1
ATOM 2319 C C . GLN A 1 302 ? -2.869 -2.901 -0.323 1.00 79.56 302 GLN A C 1
ATOM 2321 O O . GLN A 1 302 ? -2.641 -2.432 0.789 1.00 79.56 302 GLN A O 1
ATOM 2326 N N . ALA A 1 303 ? -3.687 -3.939 -0.504 1.00 76.56 303 ALA A N 1
ATOM 2327 C CA . ALA A 1 303 ? -4.479 -4.521 0.573 1.00 76.56 303 ALA A CA 1
ATOM 2328 C C . ALA A 1 303 ? -3.611 -5.065 1.720 1.00 76.56 303 ALA A C 1
ATOM 2330 O O . ALA A 1 303 ? -3.883 -4.784 2.883 1.00 76.56 303 ALA A O 1
ATOM 2331 N N . TYR A 1 304 ? -2.523 -5.777 1.415 1.00 84.38 304 TYR A N 1
ATOM 2332 C CA . TYR A 1 304 ? -1.612 -6.297 2.440 1.00 84.38 304 TYR A CA 1
ATOM 2333 C C . TYR A 1 304 ? -0.777 -5.187 3.105 1.00 84.38 304 TYR A C 1
ATOM 2335 O O . TYR A 1 304 ? -0.423 -5.313 4.276 1.00 84.38 304 TYR A O 1
ATOM 2343 N N . SER A 1 305 ? -0.480 -4.088 2.400 1.00 85.19 305 SER A N 1
ATOM 2344 C CA . SER A 1 305 ? 0.197 -2.921 2.997 1.00 85.19 305 SER A CA 1
ATOM 2345 C C . SER A 1 305 ? -0.725 -2.179 3.970 1.00 85.19 305 SER A C 1
ATOM 2347 O O . SER A 1 305 ? -0.275 -1.720 5.017 1.00 85.19 305 SER A O 1
ATOM 2349 N N . GLU A 1 306 ? -2.026 -2.120 3.674 1.00 78.75 306 GLU A N 1
ATOM 2350 C CA . GLU A 1 306 ? -3.042 -1.601 4.596 1.00 78.75 306 GLU A CA 1
ATOM 2351 C C . GLU A 1 306 ? -3.159 -2.464 5.867 1.00 78.75 306 GLU A C 1
ATOM 2353 O O . GLU A 1 306 ? -3.241 -1.899 6.955 1.00 78.75 306 GLU A O 1
ATOM 2358 N N . VAL A 1 307 ? -3.056 -3.799 5.768 1.00 79.25 307 VAL A N 1
ATOM 2359 C CA . VAL A 1 307 ? -2.968 -4.695 6.946 1.00 79.25 307 VAL A CA 1
ATOM 2360 C C . VAL A 1 307 ? -1.732 -4.388 7.794 1.00 79.25 307 VAL A C 1
ATOM 2362 O O . VAL A 1 307 ? -1.832 -4.243 9.009 1.00 79.25 307 VAL A O 1
ATOM 2365 N N . VAL A 1 308 ? -0.555 -4.262 7.169 1.00 87.88 308 VAL A N 1
ATOM 2366 C CA . VAL A 1 308 ? 0.692 -3.923 7.880 1.00 87.88 308 VAL A CA 1
ATOM 2367 C C . VAL A 1 308 ? 0.568 -2.575 8.590 1.00 87.88 308 VAL A C 1
ATOM 2369 O O . VAL A 1 308 ? 0.997 -2.455 9.738 1.00 87.88 308 VAL A O 1
ATOM 2372 N N . LYS A 1 309 ? -0.034 -1.576 7.936 1.00 85.06 309 LYS A N 1
ATOM 2373 C CA . LYS A 1 309 ? -0.303 -0.258 8.521 1.00 85.06 309 LYS A CA 1
ATOM 2374 C C . LYS A 1 309 ? -1.236 -0.354 9.730 1.00 85.06 309 LYS A C 1
ATOM 2376 O O . LYS A 1 309 ? -0.945 0.247 10.762 1.00 85.06 309 LYS A O 1
ATOM 2381 N N . ASP A 1 310 ? -2.336 -1.090 9.607 1.00 76.44 310 ASP A N 1
ATOM 2382 C CA . ASP A 1 310 ? -3.308 -1.291 10.685 1.00 76.44 310 ASP A CA 1
ATOM 2383 C C . ASP A 1 310 ? -2.652 -1.962 11.901 1.00 76.44 310 ASP A C 1
ATOM 2385 O O . ASP A 1 310 ? -2.661 -1.411 13.003 1.00 76.44 310 ASP A O 1
ATOM 2389 N N . TYR A 1 311 ? -1.945 -3.075 11.688 1.00 80.19 311 TYR A N 1
ATOM 2390 C CA . TYR A 1 311 ? -1.217 -3.785 12.744 1.00 80.19 311 TYR A CA 1
ATOM 2391 C C . TYR A 1 311 ? -0.097 -2.925 13.352 1.00 80.19 311 TYR A C 1
ATOM 2393 O O . TYR A 1 311 ? 0.086 -2.915 14.571 1.00 80.19 311 TYR A O 1
ATOM 2401 N N . PHE A 1 312 ? 0.606 -2.117 12.547 1.00 85.56 312 PHE A N 1
ATOM 2402 C CA . PHE A 1 312 ? 1.570 -1.145 13.066 1.00 85.56 312 PHE A CA 1
ATOM 2403 C C . PHE A 1 312 ? 0.934 -0.181 14.070 1.00 85.56 312 PHE A C 1
ATOM 2405 O O . PHE A 1 312 ? 1.544 0.074 15.108 1.00 85.56 312 PHE A O 1
ATOM 2412 N N . TRP A 1 313 ? -0.284 0.308 13.840 1.00 80.12 313 TRP A N 1
ATOM 2413 C CA . TRP A 1 313 ? -0.960 1.210 14.778 1.00 80.12 313 TRP A CA 1
ATOM 2414 C C . TRP A 1 313 ? -1.694 0.497 15.923 1.00 80.12 313 TRP A C 1
ATOM 2416 O O . TRP A 1 313 ? -1.773 1.069 17.013 1.00 80.12 313 TRP A O 1
ATOM 2426 N N . HIS A 1 314 ? -2.185 -0.729 15.714 1.00 76.00 314 HIS A N 1
ATOM 2427 C CA . HIS A 1 314 ? -3.203 -1.335 16.584 1.00 76.00 314 HIS A CA 1
ATOM 2428 C C . HIS A 1 314 ? -2.887 -2.740 17.130 1.00 76.00 314 HIS A C 1
ATOM 2430 O O . HIS A 1 314 ? -3.321 -3.034 18.242 1.00 76.00 314 HIS A O 1
ATOM 2436 N N . ASP A 1 315 ? -2.105 -3.582 16.443 1.00 72.69 315 ASP A N 1
ATOM 2437 C CA . ASP A 1 315 ? -1.771 -4.942 16.910 1.00 72.69 315 ASP A CA 1
ATOM 2438 C C . ASP A 1 315 ? -0.312 -5.316 16.583 1.00 72.69 315 ASP A C 1
ATOM 2440 O O . ASP A 1 315 ? 0.043 -5.799 15.505 1.00 72.69 315 ASP A O 1
ATOM 2444 N N . ASP A 1 316 ? 0.568 -5.073 17.553 1.00 78.31 316 ASP A N 1
ATOM 2445 C CA . ASP A 1 316 ? 2.008 -5.289 17.408 1.00 78.31 316 ASP A CA 1
ATOM 2446 C C . ASP A 1 316 ? 2.437 -6.763 17.517 1.00 78.31 316 ASP A C 1
ATOM 2448 O O . ASP A 1 316 ? 3.508 -7.127 17.022 1.00 78.31 316 ASP A O 1
ATOM 2452 N N . ALA A 1 317 ? 1.591 -7.626 18.086 1.00 71.25 317 ALA A N 1
ATOM 2453 C CA . ALA A 1 317 ? 1.800 -9.069 18.089 1.00 71.25 317 ALA A CA 1
ATOM 2454 C C . ALA A 1 317 ? 1.498 -9.671 16.709 1.00 71.25 317 ALA A C 1
ATOM 2456 O O . ALA A 1 317 ? 2.282 -10.487 16.210 1.00 71.25 317 ALA A O 1
ATOM 2457 N N . LEU A 1 318 ? 0.417 -9.232 16.055 1.00 73.38 318 LEU A N 1
ATOM 2458 C CA . LEU A 1 318 ? 0.129 -9.606 14.671 1.00 73.38 318 LEU A CA 1
ATOM 2459 C C . LEU A 1 318 ? 1.173 -9.042 13.700 1.00 73.38 318 LEU A C 1
ATOM 2461 O O . LEU A 1 318 ? 1.563 -9.764 12.781 1.00 73.38 318 LEU A O 1
ATOM 2465 N N . LEU A 1 319 ? 1.701 -7.831 13.931 1.00 79.62 319 LEU A N 1
ATOM 2466 C CA . LEU A 1 319 ? 2.796 -7.274 13.125 1.00 79.62 319 LEU A CA 1
ATOM 2467 C C . LEU A 1 319 ? 4.072 -8.140 13.176 1.00 79.62 319 LEU A C 1
ATOM 2469 O O . LEU A 1 319 ? 4.607 -8.483 12.120 1.00 79.62 319 LEU A O 1
ATOM 2473 N N . ASP A 1 320 ? 4.548 -8.534 14.367 1.00 79.50 320 ASP A N 1
ATOM 2474 C CA . ASP A 1 320 ? 5.677 -9.479 14.504 1.00 79.50 320 ASP A CA 1
ATOM 2475 C C . ASP A 1 320 ? 5.325 -10.828 13.845 1.00 79.50 320 ASP A C 1
ATOM 2477 O O . ASP A 1 320 ? 6.138 -11.424 13.135 1.00 79.50 320 ASP A O 1
ATOM 2481 N N . GLY A 1 321 ? 4.081 -11.290 14.008 1.00 75.88 321 GLY A N 1
ATOM 2482 C CA . GLY A 1 321 ? 3.562 -12.514 13.398 1.00 75.88 321 GLY A CA 1
ATOM 2483 C C . GLY A 1 321 ? 3.680 -12.542 11.870 1.00 75.88 321 GLY A C 1
ATOM 2484 O O . GLY A 1 321 ? 4.270 -13.480 11.325 1.00 75.88 321 GLY A O 1
ATOM 2485 N N . ILE A 1 322 ? 3.162 -11.528 11.167 1.00 81.75 322 ILE A N 1
ATOM 2486 C CA . ILE A 1 322 ? 3.230 -11.461 9.695 1.00 81.75 322 ILE A CA 1
ATOM 2487 C C . ILE A 1 322 ? 4.654 -11.193 9.199 1.00 81.75 322 ILE A C 1
ATOM 2489 O O . ILE A 1 322 ? 5.088 -11.828 8.236 1.00 81.75 322 ILE A O 1
ATOM 2493 N N . ALA A 1 323 ? 5.420 -10.348 9.898 1.00 85.19 323 ALA A N 1
ATOM 2494 C CA . ALA A 1 323 ? 6.806 -10.048 9.550 1.00 85.19 323 ALA A CA 1
ATOM 2495 C C . ALA A 1 323 ? 7.690 -11.307 9.584 1.00 85.19 323 ALA A C 1
ATOM 2497 O O . ALA A 1 323 ? 8.501 -11.512 8.683 1.00 85.19 323 ALA A O 1
ATOM 2498 N N . ASN A 1 324 ? 7.507 -12.190 10.573 1.00 81.38 324 ASN A N 1
ATOM 2499 C CA . ASN A 1 324 ? 8.213 -13.474 10.610 1.00 81.38 324 ASN A CA 1
ATOM 2500 C C . ASN A 1 324 ? 7.613 -14.507 9.641 1.00 81.38 324 ASN A C 1
ATOM 2502 O O . ASN A 1 324 ? 8.366 -15.259 9.027 1.00 81.38 324 ASN A O 1
ATOM 2506 N N . ALA A 1 325 ? 6.287 -14.563 9.466 1.00 81.12 325 ALA A N 1
ATOM 2507 C CA . ALA A 1 325 ? 5.655 -15.541 8.575 1.00 81.12 325 ALA A CA 1
ATOM 2508 C C . ALA A 1 325 ? 6.053 -15.334 7.103 1.00 81.12 325 ALA A C 1
ATOM 2510 O O . ALA A 1 325 ? 6.405 -16.294 6.416 1.00 81.12 325 ALA A O 1
ATOM 2511 N N . TRP A 1 326 ? 6.066 -14.086 6.626 1.00 87.44 326 TRP A N 1
ATOM 2512 C CA . TRP A 1 326 ? 6.391 -13.746 5.235 1.00 87.44 326 TRP A CA 1
ATOM 2513 C C . TRP A 1 326 ? 7.889 -13.860 4.891 1.00 87.44 326 TRP A C 1
ATOM 2515 O O . TRP A 1 326 ? 8.280 -13.593 3.756 1.00 87.44 326 TRP A O 1
ATOM 2525 N N . MET A 1 327 ? 8.734 -14.287 5.838 1.00 84.56 327 MET A N 1
ATOM 2526 C CA . MET A 1 327 ? 10.116 -14.710 5.567 1.00 84.56 327 MET A CA 1
ATOM 2527 C C . MET A 1 327 ? 10.201 -16.024 4.781 1.00 84.56 327 MET A C 1
ATOM 2529 O O . MET A 1 327 ? 11.235 -16.300 4.170 1.00 84.56 327 MET A O 1
ATOM 2533 N N . ASN A 1 328 ? 9.150 -16.849 4.809 1.00 84.56 328 ASN A N 1
ATOM 2534 C CA . ASN A 1 328 ? 9.084 -18.075 4.020 1.00 84.56 328 ASN A CA 1
ATOM 2535 C C . ASN A 1 328 ? 8.980 -17.721 2.515 1.00 84.56 328 ASN A C 1
ATOM 2537 O O . ASN A 1 328 ? 8.055 -17.004 2.132 1.00 84.56 328 ASN A O 1
ATOM 2541 N N . PRO A 1 329 ? 9.888 -18.214 1.645 1.00 82.38 329 PRO A N 1
ATOM 2542 C CA . PRO A 1 329 ? 9.892 -17.878 0.218 1.00 82.38 329 PRO A CA 1
ATOM 2543 C C . PRO A 1 329 ? 8.650 -18.359 -0.549 1.00 82.38 329 PRO A C 1
ATOM 2545 O O . PRO A 1 329 ? 8.388 -17.831 -1.625 1.00 82.38 329 PRO A O 1
ATOM 2548 N N . GLU A 1 330 ? 7.868 -19.295 0.001 1.00 84.06 330 GLU A N 1
ATOM 2549 C CA . GLU A 1 330 ? 6.579 -19.726 -0.566 1.00 84.06 330 GLU A CA 1
ATOM 2550 C C . GLU A 1 330 ? 5.441 -18.711 -0.324 1.00 84.06 330 GLU A C 1
ATOM 2552 O O . GLU A 1 330 ? 4.361 -18.834 -0.909 1.00 84.06 330 GLU A O 1
ATOM 2557 N N . CYS A 1 331 ? 5.665 -17.684 0.509 1.00 87.31 331 CYS A N 1
ATOM 2558 C CA . CYS A 1 331 ? 4.712 -16.600 0.764 1.00 87.31 331 CYS A CA 1
ATOM 2559 C C . CYS A 1 331 ? 4.683 -15.607 -0.394 1.00 87.31 331 CYS A C 1
ATOM 2561 O O . CYS A 1 331 ? 5.149 -14.471 -0.280 1.00 87.31 331 CYS A O 1
ATOM 2563 N N . VAL A 1 332 ? 4.127 -16.056 -1.516 1.00 90.00 332 VAL A N 1
ATOM 2564 C CA . VAL A 1 332 ? 3.929 -15.267 -2.729 1.00 90.00 332 VAL A CA 1
ATOM 2565 C C . VAL A 1 332 ? 2.450 -15.164 -3.084 1.00 90.00 332 VAL A C 1
ATOM 2567 O O . VAL A 1 332 ? 1.708 -16.155 -3.028 1.00 90.00 332 VAL A O 1
ATOM 2570 N N . TRP A 1 333 ? 2.048 -13.969 -3.512 1.00 90.81 333 TRP A N 1
ATOM 2571 C CA . TRP A 1 333 ? 0.770 -13.732 -4.186 1.00 90.81 333 TRP A CA 1
ATOM 2572 C C . TRP A 1 333 ? 0.694 -14.546 -5.494 1.00 90.81 333 TRP A C 1
ATOM 2574 O O . TRP A 1 333 ? 1.699 -15.094 -5.965 1.00 90.81 333 TRP A O 1
ATOM 2584 N N . ASP A 1 334 ? -0.477 -14.650 -6.115 1.00 92.50 334 ASP A N 1
ATOM 2585 C CA . ASP A 1 334 ? -0.650 -15.336 -7.398 1.00 92.50 334 ASP A CA 1
ATOM 2586 C C . ASP A 1 334 ? 0.191 -14.708 -8.526 1.00 92.50 334 ASP A C 1
ATOM 2588 O O . ASP A 1 334 ? 0.629 -15.459 -9.393 1.00 92.50 334 ASP A O 1
ATOM 2592 N N . ASP A 1 335 ? 0.551 -13.412 -8.488 1.00 92.25 335 ASP A N 1
ATOM 2593 C CA . ASP A 1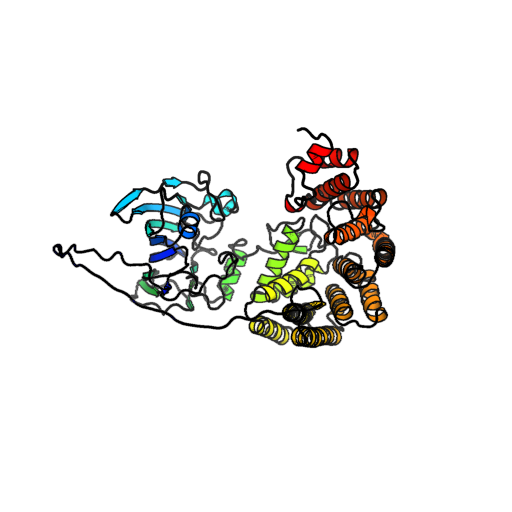 335 ? 1.530 -12.814 -9.430 1.00 92.25 335 ASP A CA 1
ATOM 2594 C C . ASP A 1 335 ? 3.004 -13.202 -9.179 1.00 92.25 335 ASP A C 1
ATOM 2596 O O . ASP A 1 335 ? 3.904 -12.862 -9.967 1.00 92.25 335 ASP A O 1
ATOM 2600 N N . GLY A 1 336 ? 3.254 -13.916 -8.083 1.00 92.75 336 GLY A N 1
ATOM 2601 C CA . GLY A 1 336 ? 4.545 -14.438 -7.660 1.00 92.75 336 GLY A CA 1
ATOM 2602 C C . GLY A 1 336 ? 5.441 -13.471 -6.892 1.00 92.75 336 GLY A C 1
ATOM 2603 O O . GLY A 1 336 ? 6.561 -13.856 -6.568 1.00 92.75 336 GLY A O 1
ATOM 2604 N N . ARG A 1 337 ? 5.023 -12.231 -6.608 1.00 92.69 337 ARG A N 1
ATOM 2605 C CA . ARG A 1 337 ? 5.788 -11.341 -5.716 1.00 92.69 337 ARG A CA 1
ATOM 2606 C C . ARG A 1 337 ? 5.677 -11.816 -4.260 1.00 92.69 337 ARG A C 1
ATOM 2608 O O . ARG A 1 337 ? 4.602 -12.255 -3.851 1.00 92.69 337 ARG A O 1
ATOM 2615 N N . PRO A 1 338 ? 6.758 -11.715 -3.462 1.00 92.44 338 PRO A N 1
ATOM 2616 C CA . PRO A 1 338 ? 6.728 -12.115 -2.061 1.00 92.44 338 PRO A CA 1
ATOM 2617 C C . PRO A 1 338 ? 5.904 -11.133 -1.226 1.00 92.44 338 PRO A C 1
ATOM 2619 O O . PRO A 1 338 ? 6.097 -9.918 -1.328 1.00 92.44 338 PRO A O 1
ATOM 2622 N N . MET A 1 339 ? 5.055 -11.660 -0.343 1.00 90.44 339 MET A N 1
ATOM 2623 C CA . MET A 1 339 ? 4.174 -10.902 0.559 1.00 90.44 339 MET A CA 1
ATOM 2624 C C . MET A 1 339 ? 4.948 -9.927 1.453 1.00 90.44 339 MET A C 1
ATOM 2626 O O . MET A 1 339 ? 4.483 -8.823 1.706 1.00 90.44 339 MET A O 1
ATOM 2630 N N . MET A 1 340 ? 6.191 -10.269 1.820 1.00 90.25 340 MET A N 1
ATOM 2631 C CA . MET A 1 340 ? 7.146 -9.390 2.518 1.00 90.25 340 MET A CA 1
ATOM 2632 C C . MET A 1 340 ? 7.340 -8.018 1.837 1.00 90.25 340 MET A C 1
ATOM 2634 O O . MET A 1 340 ? 7.751 -7.065 2.489 1.00 90.25 340 MET A O 1
ATOM 2638 N N . THR A 1 341 ? 7.034 -7.881 0.541 1.00 91.19 341 THR A N 1
ATOM 2639 C CA . THR A 1 341 ? 7.029 -6.579 -0.155 1.00 91.19 341 THR A CA 1
ATOM 2640 C C . THR A 1 341 ? 6.054 -5.583 0.489 1.00 91.19 341 THR A C 1
ATOM 2642 O O . THR A 1 341 ? 6.349 -4.394 0.529 1.00 91.19 341 THR A O 1
ATOM 2645 N N . ALA A 1 342 ? 4.928 -6.058 1.033 1.00 91.62 342 ALA A N 1
ATOM 2646 C CA . ALA A 1 342 ? 3.944 -5.221 1.716 1.00 91.62 342 ALA A CA 1
ATOM 2647 C C . ALA A 1 342 ? 4.412 -4.705 3.088 1.00 91.62 342 ALA A C 1
ATOM 2649 O O . ALA A 1 342 ? 3.834 -3.746 3.588 1.00 91.62 342 ALA A O 1
ATOM 2650 N N . LEU A 1 343 ? 5.449 -5.299 3.699 1.00 91.06 343 LEU A N 1
ATOM 2651 C CA . LEU A 1 343 ? 5.970 -4.820 4.984 1.00 91.06 343 LEU A CA 1
ATOM 2652 C C . LEU A 1 343 ? 6.580 -3.416 4.840 1.00 91.06 343 LEU A C 1
ATOM 2654 O O . LEU A 1 343 ? 6.228 -2.512 5.591 1.00 91.06 343 LEU A O 1
ATOM 2658 N N . ASP A 1 344 ? 7.432 -3.232 3.827 1.00 86.50 344 ASP A N 1
ATOM 2659 C CA . ASP A 1 344 ? 8.080 -1.949 3.522 1.00 86.50 344 ASP A CA 1
ATOM 2660 C C . ASP A 1 344 ? 7.033 -0.877 3.150 1.00 86.50 344 ASP A C 1
ATOM 2662 O O . ASP A 1 344 ? 6.995 0.202 3.736 1.00 86.50 344 ASP A O 1
ATOM 2666 N N . THR A 1 345 ? 6.125 -1.195 2.220 1.00 87.38 345 THR A N 1
ATOM 2667 C CA . THR A 1 345 ? 5.071 -0.263 1.776 1.00 87.38 345 THR A CA 1
ATOM 2668 C C . THR A 1 345 ? 4.040 0.035 2.873 1.00 87.38 345 THR A C 1
ATOM 2670 O O . THR A 1 345 ? 3.498 1.137 2.923 1.00 87.38 345 THR A O 1
ATOM 2673 N N . GLY A 1 346 ? 3.776 -0.906 3.782 1.00 89.06 346 GLY A N 1
ATOM 2674 C CA . GLY A 1 346 ? 2.874 -0.697 4.912 1.00 89.06 346 GLY A CA 1
ATOM 2675 C C . GLY A 1 346 ? 3.440 0.227 5.991 1.00 89.06 346 GLY A C 1
ATOM 2676 O O . GLY A 1 346 ? 2.687 1.021 6.554 1.00 89.06 346 GLY A O 1
ATOM 2677 N N . TYR A 1 347 ? 4.754 0.189 6.246 1.00 92.94 347 TYR A N 1
ATOM 2678 C CA . TYR A 1 347 ? 5.410 1.174 7.114 1.00 92.94 347 TYR A CA 1
ATOM 2679 C C . TYR A 1 347 ? 5.416 2.570 6.483 1.00 92.94 347 TYR A C 1
ATOM 2681 O O . TYR A 1 347 ? 5.000 3.521 7.141 1.00 92.94 347 TYR A O 1
ATOM 2689 N N . GLU A 1 348 ? 5.770 2.697 5.199 1.00 85.75 348 GLU A N 1
ATOM 2690 C CA . GLU A 1 348 ? 5.668 3.966 4.455 1.00 85.75 348 GLU A CA 1
ATOM 2691 C C . GLU A 1 348 ? 4.241 4.550 4.550 1.00 85.75 348 GLU A C 1
ATOM 2693 O O . GLU A 1 348 ? 4.057 5.686 4.991 1.00 85.75 348 GLU A O 1
ATOM 2698 N N . ALA A 1 349 ? 3.211 3.738 4.281 1.00 81.56 349 ALA A N 1
ATOM 2699 C CA . ALA A 1 349 ? 1.806 4.137 4.396 1.00 81.56 349 ALA A CA 1
ATOM 2700 C C . ALA A 1 349 ? 1.366 4.487 5.834 1.00 81.56 349 ALA A C 1
ATOM 2702 O O . ALA A 1 349 ? 0.464 5.311 6.021 1.00 81.56 349 ALA A O 1
ATOM 2703 N N . ALA A 1 350 ? 1.983 3.887 6.858 1.00 84.25 350 ALA A N 1
ATOM 2704 C CA . ALA A 1 350 ? 1.731 4.229 8.255 1.00 84.25 350 ALA A CA 1
ATOM 2705 C C . ALA A 1 350 ? 2.250 5.619 8.632 1.00 84.25 350 ALA A C 1
ATOM 2707 O O . ALA A 1 350 ? 1.643 6.255 9.498 1.00 84.25 350 ALA A O 1
ATOM 2708 N N . TYR A 1 351 ? 3.320 6.091 7.985 1.00 84.00 351 TYR A N 1
ATOM 2709 C CA . TYR A 1 351 ? 3.939 7.389 8.256 1.00 84.00 351 TYR A CA 1
ATOM 2710 C C . TYR A 1 351 ? 3.378 8.502 7.372 1.00 84.00 351 TYR A C 1
ATOM 2712 O O . TYR A 1 351 ? 2.985 9.542 7.900 1.00 84.00 351 TYR A O 1
ATOM 2720 N N . ASP A 1 352 ? 3.254 8.269 6.065 1.00 66.62 352 ASP A N 1
ATOM 2721 C CA . ASP A 1 352 ? 2.763 9.262 5.097 1.00 66.62 352 ASP A CA 1
ATOM 2722 C C . ASP A 1 352 ? 1.295 9.658 5.331 1.00 66.62 352 ASP A C 1
ATOM 2724 O O . ASP A 1 352 ? 0.868 10.753 4.960 1.00 66.62 352 ASP A O 1
ATOM 2728 N N . GLY A 1 353 ? 0.516 8.793 5.989 1.00 56.94 353 GLY A N 1
ATOM 2729 C CA . GLY A 1 353 ? -0.845 9.101 6.427 1.00 56.94 353 GLY A CA 1
ATOM 2730 C C . GLY A 1 353 ? -0.939 10.077 7.609 1.00 56.94 353 GLY A C 1
ATOM 2731 O O . GLY A 1 353 ? -2.045 10.531 7.912 1.00 56.94 353 GLY A O 1
ATOM 2732 N N . GLN A 1 354 ? 0.168 10.400 8.291 1.00 56.62 354 GLN A N 1
ATOM 2733 C CA . GLN A 1 354 ? 0.148 11.241 9.492 1.00 56.62 354 GLN A CA 1
ATOM 2734 C C . GLN A 1 354 ? 0.410 12.723 9.180 1.00 56.62 354 GLN A C 1
ATOM 2736 O O . GLN A 1 354 ? 1.412 13.058 8.549 1.00 56.62 354 GLN A O 1
ATOM 2741 N N . PRO A 1 355 ? -0.419 13.653 9.697 1.00 56.56 355 PRO A N 1
ATOM 2742 C CA . PRO A 1 355 ? -0.131 15.086 9.617 1.00 56.56 355 PRO A CA 1
ATOM 2743 C C . PRO A 1 355 ? 1.014 15.516 10.553 1.00 56.56 355 PRO A C 1
ATOM 2745 O O . PRO A 1 355 ? 1.537 16.619 10.405 1.00 56.56 355 PRO A O 1
ATOM 2748 N N . ASP A 1 356 ? 1.394 14.668 11.516 1.00 74.44 356 ASP A N 1
ATOM 2749 C CA . ASP A 1 356 ? 2.462 14.912 12.484 1.00 74.44 356 ASP A CA 1
ATOM 2750 C C . ASP A 1 356 ? 3.381 13.686 12.614 1.00 74.44 356 ASP A C 1
ATOM 2752 O O . ASP A 1 356 ? 2.984 12.626 13.103 1.00 74.44 356 ASP A O 1
ATOM 2756 N N . TRP A 1 357 ? 4.645 13.860 12.220 1.00 82.31 357 TRP A N 1
ATOM 2757 C CA . TRP A 1 357 ? 5.696 12.846 12.329 1.00 82.31 357 TRP A CA 1
ATOM 2758 C C . TRP A 1 357 ? 6.018 12.465 13.784 1.00 82.31 357 TRP A C 1
ATOM 2760 O O . TRP A 1 357 ? 6.525 11.368 14.025 1.00 82.31 357 TRP A O 1
ATOM 2770 N N . SER A 1 358 ? 5.695 13.315 14.768 1.00 84.56 358 SER A N 1
ATOM 2771 C CA . SER A 1 358 ? 5.928 13.022 16.188 1.00 84.56 358 SER A CA 1
ATOM 2772 C C . SER A 1 358 ? 5.092 11.837 16.690 1.00 84.56 358 SER A C 1
ATOM 2774 O O . SER A 1 358 ? 5.582 11.041 17.494 1.00 84.56 358 SER A O 1
ATOM 2776 N N . ALA A 1 359 ? 3.880 11.648 16.153 1.00 83.88 359 ALA A N 1
ATOM 2777 C CA . ALA A 1 359 ? 3.027 10.504 16.471 1.00 83.88 359 ALA A CA 1
ATOM 2778 C C . ALA A 1 359 ? 3.637 9.188 15.956 1.00 83.88 359 ALA A C 1
ATOM 2780 O O . ALA A 1 359 ? 3.711 8.205 16.696 1.00 83.88 359 ALA A O 1
ATOM 2781 N N . SER A 1 360 ? 4.138 9.193 14.716 1.00 85.69 360 SER A N 1
ATOM 2782 C CA . SER A 1 360 ? 4.856 8.062 14.114 1.00 85.69 360 SER A CA 1
ATOM 2783 C C . SER A 1 360 ? 6.113 7.697 14.906 1.00 85.69 360 SER A C 1
ATOM 2785 O O . SER A 1 360 ? 6.314 6.524 15.222 1.00 85.69 360 SER A O 1
ATOM 2787 N N . LEU A 1 361 ? 6.917 8.693 15.300 1.00 89.69 361 LEU A N 1
ATOM 2788 C CA . LEU A 1 361 ? 8.112 8.473 16.119 1.00 89.69 361 LEU A CA 1
ATOM 2789 C C . LEU A 1 361 ? 7.764 7.914 17.503 1.00 89.69 361 LEU A C 1
ATOM 2791 O O . LEU A 1 361 ? 8.383 6.946 17.936 1.00 89.69 361 LEU A O 1
ATOM 2795 N N . SER A 1 362 ? 6.744 8.460 18.174 1.00 89.06 362 SER A N 1
ATOM 2796 C CA . SER A 1 362 ? 6.291 7.942 19.472 1.00 89.06 362 SER A CA 1
ATOM 2797 C C . SER A 1 362 ? 5.870 6.476 19.372 1.00 89.06 362 SER A C 1
ATOM 2799 O O . SER A 1 362 ? 6.235 5.679 20.235 1.00 89.06 362 SER A O 1
ATOM 2801 N N . ARG A 1 363 ? 5.160 6.091 18.301 1.00 89.81 363 ARG A N 1
ATOM 2802 C CA . ARG A 1 363 ? 4.763 4.694 18.082 1.00 89.81 363 ARG A CA 1
ATOM 2803 C C . ARG A 1 363 ? 5.968 3.785 17.827 1.00 89.81 363 ARG A C 1
ATOM 2805 O O . ARG A 1 363 ? 6.028 2.700 18.403 1.00 89.81 363 ARG A O 1
ATOM 2812 N N . VAL A 1 364 ? 6.940 4.229 17.029 1.00 94.50 364 VAL A N 1
ATOM 2813 C CA . VAL A 1 364 ? 8.220 3.523 16.832 1.00 94.50 364 VAL A CA 1
ATOM 2814 C C . VAL A 1 364 ? 8.964 3.344 18.162 1.00 94.50 364 VAL A C 1
ATOM 2816 O O . VAL A 1 364 ? 9.407 2.238 18.474 1.00 94.50 364 VAL A O 1
ATOM 2819 N N . ASP A 1 365 ? 9.059 4.386 18.988 1.00 92.50 365 ASP A N 1
ATOM 2820 C CA . ASP A 1 365 ? 9.732 4.318 20.288 1.00 92.50 365 ASP A CA 1
ATOM 2821 C C . ASP A 1 365 ? 9.000 3.419 21.296 1.00 92.50 365 ASP A C 1
ATOM 2823 O O . ASP A 1 365 ? 9.651 2.741 22.094 1.00 92.50 365 ASP A O 1
ATOM 2827 N N . ASP A 1 366 ? 7.670 3.340 21.253 1.00 91.25 366 ASP A N 1
ATOM 2828 C CA . ASP A 1 366 ? 6.903 2.393 22.071 1.00 91.25 366 ASP A CA 1
ATOM 2829 C C . ASP A 1 366 ? 7.115 0.936 21.627 1.00 91.25 366 ASP A C 1
ATOM 2831 O O . ASP A 1 366 ? 7.310 0.059 22.476 1.00 91.25 366 ASP A O 1
ATOM 2835 N N . LEU A 1 367 ? 7.198 0.674 20.317 1.00 89.81 367 LEU A N 1
ATOM 2836 C CA . LEU A 1 367 ? 7.602 -0.638 19.795 1.00 89.81 367 LEU A CA 1
ATOM 2837 C C . LEU A 1 367 ? 9.032 -1.003 20.231 1.00 89.81 367 LEU A C 1
ATOM 2839 O O . LEU A 1 367 ? 9.267 -2.137 20.650 1.00 89.81 367 LEU A O 1
ATOM 2843 N N . LYS A 1 368 ? 9.976 -0.051 20.223 1.00 95.56 368 LYS A N 1
ATOM 2844 C CA . LYS A 1 368 ? 11.366 -0.253 20.690 1.00 95.56 368 LYS A CA 1
ATOM 2845 C C . LYS A 1 368 ? 11.451 -0.595 22.177 1.00 95.56 368 LYS A C 1
ATOM 2847 O O . LYS A 1 368 ? 12.267 -1.437 22.550 1.00 95.56 368 LYS A O 1
ATOM 2852 N N . LYS A 1 369 ? 10.601 0.006 23.018 1.00 92.75 369 LYS A N 1
ATOM 2853 C CA . LYS A 1 369 ? 10.493 -0.326 24.453 1.00 92.75 369 LYS A CA 1
ATOM 2854 C C . LYS A 1 369 ? 9.900 -1.720 24.675 1.00 92.75 369 LYS A C 1
ATOM 2856 O O . LYS A 1 369 ? 10.396 -2.456 25.524 1.00 92.75 369 LYS A O 1
ATOM 2861 N N . LYS A 1 370 ? 8.840 -2.075 23.937 1.00 91.50 370 LYS A N 1
ATOM 2862 C CA . LYS A 1 370 ? 8.087 -3.331 24.121 1.00 91.50 370 LYS A CA 1
ATOM 2863 C C . LYS A 1 370 ? 8.788 -4.552 23.508 1.00 91.50 370 LYS A C 1
ATOM 2865 O O . LYS A 1 370 ? 8.693 -5.646 24.058 1.00 91.50 370 LYS A O 1
ATOM 2870 N N . TYR A 1 371 ? 9.520 -4.364 22.410 1.00 90.81 371 TYR A N 1
ATOM 2871 C CA . TYR A 1 371 ? 10.139 -5.431 21.615 1.00 90.81 371 TYR A CA 1
ATOM 2872 C C . TYR A 1 371 ? 11.628 -5.155 21.303 1.00 90.81 371 TYR A C 1
ATOM 2874 O O . TYR A 1 371 ? 12.025 -5.090 20.132 1.00 90.81 371 TYR A O 1
ATOM 2882 N N . PRO A 1 372 ? 12.491 -4.995 22.325 1.00 93.12 372 PRO A N 1
ATOM 2883 C CA . PRO A 1 372 ? 13.909 -4.715 22.120 1.00 93.12 372 PRO A CA 1
ATOM 2884 C C . PRO A 1 372 ? 14.599 -5.850 21.346 1.00 93.12 372 PRO A C 1
ATOM 2886 O O . PRO A 1 372 ? 14.428 -7.029 21.651 1.00 93.12 372 PRO A O 1
ATOM 2889 N N . GLY A 1 373 ? 15.398 -5.494 20.335 1.00 92.94 373 GLY A N 1
ATOM 2890 C CA . GLY A 1 373 ? 16.145 -6.461 19.519 1.00 92.94 373 GLY A CA 1
ATOM 2891 C C . GLY A 1 373 ? 15.304 -7.269 18.519 1.00 92.94 373 GLY A C 1
ATOM 2892 O O . GLY A 1 373 ? 15.804 -8.249 17.966 1.00 92.94 373 GLY A O 1
ATOM 2893 N N . LYS A 1 374 ? 14.042 -6.893 18.265 1.00 93.88 374 LYS A N 1
ATOM 2894 C CA . LYS A 1 374 ? 13.221 -7.496 17.202 1.00 93.88 374 LYS A CA 1
ATOM 2895 C C . LYS A 1 374 ? 13.464 -6.821 15.851 1.00 93.88 374 LYS A C 1
ATOM 2897 O O . LYS A 1 374 ? 13.505 -5.599 15.742 1.00 93.88 374 LYS A O 1
ATOM 2902 N N . ALA A 1 375 ? 13.590 -7.636 14.802 1.00 93.94 375 ALA A N 1
ATOM 2903 C CA . ALA A 1 375 ? 13.941 -7.168 13.463 1.00 93.94 375 ALA A CA 1
ATOM 2904 C C . ALA A 1 375 ? 12.885 -6.226 12.856 1.00 93.94 375 ALA A C 1
ATOM 2906 O O . ALA A 1 375 ? 13.255 -5.163 12.367 1.00 93.94 375 ALA A O 1
ATOM 2907 N N . PHE A 1 376 ? 11.591 -6.557 12.959 1.00 92.25 376 PHE A N 1
ATOM 2908 C CA . PHE A 1 376 ? 10.504 -5.728 12.415 1.00 92.25 376 PHE A CA 1
ATOM 2909 C C . PHE A 1 376 ? 10.506 -4.297 12.987 1.00 92.25 376 PHE A C 1
ATOM 2911 O O . PHE A 1 376 ? 10.299 -3.335 12.255 1.00 92.25 376 PHE A O 1
ATOM 2918 N N . VAL A 1 377 ? 10.850 -4.139 14.270 1.00 95.75 377 VAL A N 1
ATOM 2919 C CA . VAL A 1 377 ? 10.943 -2.829 14.933 1.00 95.75 377 VAL A CA 1
ATOM 2920 C C . VAL A 1 377 ? 12.106 -1.998 14.399 1.00 95.75 377 VAL A C 1
ATOM 2922 O O . VAL A 1 377 ? 11.944 -0.807 14.153 1.00 95.75 377 VAL A O 1
ATOM 2925 N N . ALA A 1 378 ? 13.272 -2.611 14.182 1.00 97.31 378 ALA A N 1
ATOM 2926 C CA . ALA A 1 378 ? 14.413 -1.910 13.595 1.00 97.31 378 ALA A CA 1
ATOM 2927 C C . ALA A 1 378 ? 14.174 -1.522 12.126 1.00 97.31 378 ALA A C 1
ATOM 2929 O O . ALA A 1 378 ? 14.681 -0.496 11.676 1.00 97.31 378 ALA A O 1
ATOM 2930 N N . LEU A 1 379 ? 13.392 -2.316 11.383 1.00 96.38 379 LEU A N 1
ATOM 2931 C CA . LEU A 1 379 ? 12.958 -1.961 10.030 1.00 96.38 379 LEU A CA 1
ATOM 2932 C C . LEU A 1 379 ? 11.962 -0.792 10.042 1.00 96.38 379 LEU A C 1
ATOM 2934 O O . LEU A 1 379 ? 12.114 0.107 9.222 1.00 96.38 379 LEU A O 1
ATOM 2938 N N . ALA A 1 380 ? 11.014 -0.771 10.985 1.00 96.12 380 ALA A N 1
ATOM 2939 C CA . ALA A 1 380 ? 10.080 0.340 11.180 1.00 96.12 380 ALA A CA 1
ATOM 2940 C C . ALA A 1 380 ? 10.793 1.647 11.586 1.00 96.12 380 ALA A C 1
ATOM 2942 O O . ALA A 1 380 ? 10.535 2.696 11.005 1.00 96.12 380 ALA A O 1
ATOM 2943 N N . ASP A 1 381 ? 11.742 1.595 12.531 1.00 97.88 381 ASP A N 1
ATOM 2944 C CA . ASP A 1 381 ? 12.554 2.762 12.925 1.00 97.88 381 ASP A CA 1
ATOM 2945 C C . ASP A 1 381 ? 13.362 3.295 11.729 1.00 97.88 381 ASP A C 1
ATOM 2947 O O . ASP A 1 381 ? 13.314 4.485 11.417 1.00 97.88 381 ASP A O 1
ATOM 2951 N N . ALA A 1 382 ? 14.019 2.413 10.968 1.00 97.69 382 ALA A N 1
ATOM 2952 C CA . ALA A 1 382 ? 14.739 2.813 9.761 1.00 97.69 382 ALA A CA 1
ATOM 2953 C C . ALA A 1 382 ? 13.823 3.422 8.679 1.00 97.69 382 ALA A C 1
ATOM 2955 O O . ALA A 1 382 ? 14.178 4.458 8.115 1.00 97.69 382 ALA A O 1
ATOM 2956 N N . ASP A 1 383 ? 12.651 2.835 8.405 1.00 95.25 383 ASP A N 1
ATOM 2957 C CA . ASP A 1 383 ? 11.695 3.384 7.428 1.00 95.25 383 ASP A CA 1
ATOM 2958 C C . ASP A 1 383 ? 11.094 4.712 7.869 1.00 95.25 383 ASP A C 1
ATOM 2960 O O . ASP A 1 383 ? 10.888 5.584 7.022 1.00 95.25 383 ASP A O 1
ATOM 2964 N N . TYR A 1 384 ? 10.850 4.907 9.167 1.00 96.44 384 TYR A N 1
ATOM 2965 C CA . TYR A 1 384 ? 10.420 6.199 9.692 1.00 96.44 384 TYR A CA 1
ATOM 2966 C C . TYR A 1 384 ? 11.441 7.283 9.322 1.00 96.44 384 TYR A C 1
ATOM 2968 O O . TYR A 1 384 ? 11.074 8.312 8.750 1.00 96.44 384 TYR A O 1
ATOM 2976 N N . TRP A 1 385 ? 12.734 7.038 9.555 1.00 97.38 385 TRP A N 1
ATOM 2977 C CA . TRP A 1 385 ? 13.789 7.994 9.206 1.00 97.38 385 TRP A CA 1
ATOM 2978 C C . TRP A 1 385 ? 13.972 8.172 7.693 1.00 97.38 385 TRP A C 1
ATOM 2980 O O . TRP A 1 385 ? 14.189 9.302 7.249 1.00 97.38 385 TRP A O 1
ATOM 2990 N N . VAL A 1 386 ? 13.834 7.111 6.889 1.00 94.88 386 VAL A N 1
ATOM 2991 C CA . VAL A 1 386 ? 13.873 7.187 5.414 1.00 94.88 386 VAL A CA 1
ATOM 2992 C C . VAL A 1 386 ? 12.704 8.013 4.872 1.00 94.88 386 VAL A C 1
ATOM 2994 O O . VAL A 1 386 ? 12.922 8.953 4.105 1.00 94.88 386 VAL A O 1
ATOM 2997 N N . SER A 1 387 ? 11.475 7.722 5.296 1.00 91.75 387 SER A N 1
ATOM 2998 C CA . SER A 1 387 ? 10.265 8.437 4.862 1.00 91.75 387 SER A CA 1
ATOM 2999 C C . SER A 1 387 ? 10.319 9.899 5.313 1.00 91.75 387 SER A C 1
ATOM 3001 O O . SER A 1 387 ? 10.103 10.817 4.518 1.00 91.75 387 SER A O 1
ATOM 3003 N N . TYR A 1 388 ? 10.753 10.151 6.553 1.00 93.56 388 TYR A N 1
ATOM 3004 C CA . TYR A 1 388 ? 10.910 11.506 7.078 1.00 93.56 388 TYR A CA 1
ATOM 3005 C C . TYR A 1 388 ? 12.043 12.281 6.383 1.00 93.56 388 TYR A C 1
ATOM 3007 O O . TYR A 1 388 ? 11.970 13.509 6.261 1.00 93.56 388 TYR A O 1
ATOM 3015 N N . ALA A 1 389 ? 13.084 11.607 5.885 1.00 93.12 389 ALA A N 1
ATOM 3016 C CA . ALA A 1 389 ? 14.083 12.221 5.013 1.00 93.12 389 ALA A CA 1
ATOM 3017 C C . ALA A 1 389 ? 13.460 12.647 3.675 1.00 93.12 389 ALA A C 1
ATOM 3019 O O . ALA A 1 389 ? 13.562 13.820 3.299 1.00 93.12 389 ALA A O 1
ATOM 3020 N N . TRP A 1 390 ? 12.781 11.732 2.971 1.00 87.88 390 TRP A N 1
ATOM 3021 C CA . TRP A 1 390 ? 12.129 12.029 1.688 1.00 87.88 390 TRP A CA 1
ATOM 3022 C C . TRP A 1 390 ? 11.077 13.136 1.808 1.00 87.88 390 TRP A C 1
ATOM 3024 O O . TRP A 1 390 ? 11.008 13.989 0.923 1.00 87.88 390 TRP A O 1
ATOM 3034 N N . ASN A 1 391 ? 10.347 13.199 2.924 1.00 89.44 391 ASN A N 1
ATOM 3035 C CA . ASN A 1 391 ? 9.419 14.285 3.235 1.00 89.44 391 ASN A CA 1
ATOM 3036 C C . ASN A 1 391 ? 10.112 15.664 3.269 1.00 89.44 391 ASN A C 1
ATOM 3038 O O . ASN A 1 391 ? 9.640 16.594 2.618 1.00 89.44 391 ASN A O 1
ATOM 3042 N N . ALA A 1 392 ? 11.270 15.792 3.935 1.00 87.44 392 ALA A N 1
ATOM 3043 C CA . ALA A 1 392 ? 12.033 17.049 3.962 1.00 87.44 392 ALA A CA 1
ATOM 3044 C C . ALA A 1 392 ? 12.642 17.434 2.605 1.00 87.44 392 ALA A C 1
ATOM 3046 O O . ALA A 1 392 ? 12.757 18.620 2.292 1.00 87.44 392 ALA A O 1
ATOM 3047 N N . ARG A 1 393 ? 13.032 16.447 1.792 1.00 85.81 393 ARG A N 1
ATOM 3048 C CA . ARG A 1 393 ? 13.528 16.680 0.428 1.00 85.81 393 ARG A CA 1
ATOM 3049 C C . ARG A 1 393 ? 12.401 17.094 -0.528 1.00 85.81 393 ARG A C 1
ATOM 3051 O O . ARG A 1 393 ? 12.620 17.901 -1.431 1.00 85.81 393 ARG A O 1
ATOM 3058 N N . GLY A 1 394 ? 11.217 16.512 -0.356 1.00 81.56 394 GLY A N 1
ATOM 3059 C CA . GLY A 1 394 ? 10.087 16.614 -1.274 1.00 81.56 394 GLY A CA 1
ATOM 3060 C C . GLY A 1 394 ? 10.278 15.832 -2.582 1.00 81.56 394 GLY A C 1
ATOM 3061 O O . GLY A 1 394 ? 11.377 15.396 -2.942 1.00 81.56 394 GLY A O 1
ATOM 3062 N N . GLY A 1 395 ? 9.184 15.686 -3.336 1.00 75.12 395 GLY A N 1
ATOM 3063 C CA . GLY A 1 395 ? 9.135 14.949 -4.611 1.00 75.12 395 GLY A CA 1
ATOM 3064 C C . GLY A 1 395 ? 9.705 15.686 -5.834 1.00 75.12 395 GLY A C 1
ATOM 3065 O O . GLY A 1 395 ? 9.619 15.178 -6.950 1.00 75.12 395 GLY A O 1
ATOM 3066 N N . GLY A 1 396 ? 10.264 16.887 -5.655 1.00 73.44 396 GLY A N 1
ATOM 3067 C CA . GLY A 1 396 ? 10.791 17.714 -6.743 1.00 73.44 396 GLY A CA 1
ATOM 3068 C C . GLY A 1 396 ? 12.116 17.221 -7.344 1.00 73.44 396 GLY A C 1
ATOM 3069 O O . GLY A 1 396 ? 12.799 16.328 -6.819 1.00 73.44 396 GLY A O 1
ATOM 3070 N N . PHE A 1 397 ? 12.517 17.861 -8.449 1.00 77.69 397 PHE A N 1
ATOM 3071 C CA . PHE A 1 397 ? 13.852 17.701 -9.031 1.00 77.69 397 PHE A CA 1
ATOM 3072 C C . PHE A 1 397 ? 14.935 18.085 -8.016 1.00 77.69 397 PHE A C 1
ATOM 3074 O O . PHE A 1 397 ? 14.742 19.005 -7.225 1.00 77.69 397 PHE A O 1
ATOM 3081 N N . ALA A 1 398 ? 16.103 17.439 -8.078 1.00 81.69 398 ALA A N 1
ATOM 3082 C CA . ALA A 1 398 ? 17.224 17.708 -7.168 1.00 81.69 398 ALA A CA 1
ATOM 3083 C C . ALA A 1 398 ? 17.637 19.198 -7.118 1.00 81.69 398 ALA A C 1
ATOM 3085 O O . ALA A 1 398 ? 17.991 19.706 -6.059 1.00 81.69 398 ALA A O 1
ATOM 3086 N N . SER A 1 399 ? 17.511 19.912 -8.241 1.00 84.31 399 SER A N 1
ATOM 3087 C CA . SER A 1 399 ? 17.766 21.354 -8.375 1.00 84.31 399 SER A CA 1
ATOM 3088 C C . SER A 1 399 ? 16.712 22.269 -7.732 1.00 84.31 399 SER A C 1
ATOM 3090 O O . SER A 1 399 ? 16.948 23.468 -7.626 1.00 84.31 399 SER A O 1
ATOM 3092 N N . SER A 1 400 ? 15.558 21.732 -7.323 1.00 85.62 400 SER A N 1
ATOM 3093 C CA . SER A 1 400 ? 14.468 22.473 -6.660 1.00 85.62 400 SER A CA 1
ATOM 3094 C C . SER A 1 400 ? 14.407 22.268 -5.141 1.00 85.62 400 SER A C 1
ATOM 3096 O O . SER A 1 400 ? 13.607 22.914 -4.470 1.00 85.62 400 SER A O 1
ATOM 3098 N N . VAL A 1 401 ? 15.247 21.386 -4.590 1.00 87.56 401 VAL A N 1
ATOM 3099 C CA . VAL A 1 401 ? 15.312 21.105 -3.149 1.00 87.56 401 VAL A CA 1
ATOM 3100 C C . VAL A 1 401 ? 16.079 22.226 -2.438 1.00 87.56 401 VAL A C 1
ATOM 3102 O O . VAL A 1 401 ? 17.135 22.661 -2.900 1.00 87.56 401 VAL A O 1
ATOM 3105 N N . THR A 1 402 ? 15.556 22.704 -1.307 1.00 92.00 402 THR A N 1
ATOM 3106 C CA . THR A 1 402 ? 16.181 23.781 -0.522 1.00 92.00 402 THR A CA 1
ATOM 3107 C C . THR A 1 402 ? 17.428 23.292 0.235 1.00 92.00 402 THR A C 1
ATOM 3109 O O . THR A 1 402 ? 17.554 22.093 0.496 1.00 92.00 402 THR A O 1
ATOM 3112 N N . PRO A 1 403 ? 18.344 24.190 0.655 1.00 94.56 403 PRO A N 1
ATOM 3113 C CA . PRO A 1 403 ? 19.496 23.807 1.477 1.00 94.56 403 PRO A CA 1
ATOM 3114 C C . PRO A 1 403 ? 19.106 23.089 2.779 1.00 94.56 403 PRO A C 1
ATOM 3116 O O . PRO A 1 403 ? 19.718 22.081 3.123 1.00 94.56 403 PRO A O 1
ATOM 3119 N N . ASP A 1 404 ? 18.053 23.548 3.465 1.00 93.06 404 ASP A N 1
ATOM 3120 C CA . ASP A 1 404 ? 17.528 22.870 4.657 1.00 93.06 404 ASP A CA 1
ATOM 3121 C C . ASP A 1 404 ? 16.874 21.523 4.337 1.00 93.06 404 ASP A C 1
ATOM 3123 O O . ASP A 1 404 ? 17.055 20.575 5.097 1.00 93.06 404 ASP A O 1
ATOM 3127 N N . GLY A 1 405 ? 16.173 21.402 3.203 1.00 92.75 405 GLY A N 1
ATOM 3128 C CA . GLY A 1 405 ? 15.626 20.125 2.742 1.00 92.75 405 GLY A CA 1
ATOM 3129 C C . GLY A 1 405 ? 16.725 19.088 2.508 1.00 92.75 405 GLY A C 1
ATOM 3130 O O . GLY A 1 405 ? 16.616 17.960 2.982 1.00 92.75 405 GLY A O 1
ATOM 3131 N N . TRP A 1 406 ? 17.832 19.484 1.869 1.00 93.12 406 TRP A N 1
ATOM 3132 C CA . TRP A 1 406 ? 19.012 18.629 1.696 1.00 93.12 406 TRP A CA 1
ATOM 3133 C C . TRP A 1 406 ? 19.704 18.277 3.014 1.00 93.12 406 TRP A C 1
ATOM 3135 O O . TRP A 1 406 ? 20.084 17.122 3.213 1.00 93.12 406 TRP A O 1
ATOM 3145 N N . ARG A 1 407 ? 19.857 19.249 3.918 1.00 97.38 407 ARG A N 1
ATOM 3146 C CA . ARG A 1 407 ? 20.467 19.037 5.235 1.00 97.38 407 ARG A CA 1
ATOM 3147 C C . ARG A 1 407 ? 19.655 18.036 6.064 1.00 97.38 407 ARG A C 1
ATOM 3149 O O . ARG A 1 407 ? 20.208 17.035 6.509 1.00 97.38 407 ARG A O 1
ATOM 3156 N N . LEU A 1 408 ? 18.346 18.259 6.196 1.00 95.44 408 LEU A N 1
ATOM 3157 C CA . LEU A 1 408 ? 17.432 17.371 6.923 1.00 95.44 408 LEU A CA 1
ATOM 3158 C C . LEU A 1 408 ? 17.329 15.987 6.270 1.00 95.44 408 LEU A C 1
ATOM 3160 O O . LEU A 1 408 ? 17.296 14.987 6.984 1.00 95.44 408 LEU A O 1
ATOM 3164 N N . PHE A 1 409 ? 17.309 15.910 4.935 1.00 95.44 409 PHE A N 1
ATOM 3165 C CA . PHE A 1 409 ? 17.357 14.640 4.205 1.00 95.44 409 PHE A CA 1
ATOM 3166 C C . PHE A 1 409 ? 18.601 13.832 4.583 1.00 95.44 409 PHE A C 1
ATOM 3168 O O . PHE A 1 409 ? 18.480 12.664 4.948 1.00 95.44 409 PHE A O 1
ATOM 3175 N N . LYS A 1 410 ? 19.783 14.463 4.565 1.00 98.00 410 LYS A N 1
ATOM 3176 C CA . LYS A 1 410 ? 21.038 13.806 4.938 1.00 98.00 410 LYS A CA 1
ATOM 3177 C C . LYS A 1 410 ? 21.040 13.368 6.407 1.00 98.00 410 LYS A C 1
ATOM 3179 O O . LYS A 1 410 ? 21.261 12.194 6.671 1.00 98.00 410 LYS A O 1
ATOM 3184 N N . GLU A 1 411 ? 20.752 14.274 7.344 1.00 98.31 411 GLU A N 1
ATOM 3185 C CA . GLU A 1 411 ? 20.739 13.991 8.793 1.00 98.31 411 GLU A CA 1
ATOM 3186 C C . GLU A 1 411 ? 19.828 12.799 9.146 1.00 98.31 411 GLU A C 1
ATOM 3188 O O . GLU A 1 411 ? 20.194 11.920 9.932 1.00 98.31 411 GLU A O 1
ATOM 3193 N N . ARG A 1 412 ? 18.643 12.734 8.529 1.00 98.12 412 ARG A N 1
ATOM 3194 C CA . ARG A 1 412 ? 17.666 11.655 8.741 1.00 98.12 412 ARG A CA 1
ATOM 3195 C C . ARG A 1 412 ? 18.096 10.353 8.062 1.00 98.12 412 ARG A C 1
ATOM 3197 O O . ARG A 1 412 ? 18.007 9.303 8.689 1.00 98.12 412 ARG A O 1
ATOM 3204 N N . MET A 1 413 ? 18.647 10.403 6.847 1.00 98.19 413 MET A N 1
ATOM 3205 C CA . MET A 1 413 ? 19.212 9.216 6.187 1.00 98.19 413 MET A CA 1
ATOM 3206 C C . MET A 1 413 ? 20.409 8.630 6.955 1.00 98.19 413 MET A C 1
ATOM 3208 O O . MET A 1 413 ? 20.494 7.414 7.097 1.00 98.19 413 MET A O 1
ATOM 3212 N N . GLU A 1 414 ? 21.299 9.459 7.510 1.00 98.69 414 GLU A N 1
ATOM 3213 C CA . GLU A 1 414 ? 22.411 8.998 8.364 1.00 98.69 414 GLU A CA 1
ATOM 3214 C C . GLU A 1 414 ? 21.898 8.400 9.687 1.00 98.69 414 GLU A C 1
ATOM 3216 O O . GLU A 1 414 ? 22.473 7.440 10.204 1.00 98.69 414 GLU A O 1
ATOM 3221 N N . THR A 1 415 ? 20.763 8.890 10.197 1.00 98.69 415 THR A N 1
ATOM 3222 C CA . THR A 1 415 ? 20.068 8.279 11.341 1.00 98.69 415 THR A CA 1
ATOM 3223 C C . THR A 1 415 ? 19.505 6.897 10.979 1.00 98.69 415 THR A C 1
ATOM 3225 O O . THR A 1 415 ? 19.741 5.940 11.717 1.00 98.69 415 THR A O 1
ATOM 3228 N N . ALA A 1 416 ? 18.856 6.744 9.818 1.00 98.56 416 ALA A N 1
ATOM 3229 C CA . ALA A 1 416 ? 18.387 5.445 9.320 1.00 98.56 416 ALA A CA 1
ATOM 3230 C C . ALA A 1 416 ? 19.544 4.447 9.108 1.00 98.56 416 ALA A C 1
ATOM 3232 O O . ALA A 1 416 ? 19.452 3.281 9.498 1.00 98.56 416 ALA A O 1
ATOM 3233 N N . GLU A 1 417 ? 20.661 4.912 8.537 1.00 98.62 417 GLU A N 1
ATOM 3234 C CA . GLU A 1 417 ? 21.879 4.116 8.342 1.00 98.62 417 GLU A CA 1
ATOM 3235 C C . GLU A 1 417 ? 22.435 3.612 9.679 1.00 98.62 417 GLU A C 1
ATOM 3237 O O . GLU A 1 417 ? 22.824 2.446 9.802 1.00 98.62 417 GLU A O 1
ATOM 3242 N N . LYS A 1 418 ? 22.442 4.470 10.707 1.00 98.69 418 LYS A N 1
ATOM 3243 C CA . LYS A 1 418 ? 22.855 4.088 12.058 1.00 98.69 418 LYS A CA 1
ATOM 3244 C C . LYS A 1 418 ? 21.926 3.034 12.662 1.00 98.69 418 LYS A C 1
ATOM 3246 O O . LYS A 1 418 ? 22.433 2.034 13.166 1.00 98.69 418 LYS A O 1
ATOM 3251 N N . VAL A 1 419 ? 20.606 3.219 12.577 1.00 98.50 419 VAL A N 1
ATOM 3252 C CA . VAL A 1 419 ? 19.614 2.247 13.079 1.00 98.50 419 VAL A CA 1
ATOM 3253 C C . VAL A 1 419 ? 19.855 0.864 12.470 1.00 98.50 419 VAL A C 1
ATOM 3255 O O . VAL A 1 419 ? 19.961 -0.119 13.202 1.00 98.50 419 VAL A O 1
ATOM 3258 N N . LEU A 1 420 ? 20.022 0.772 11.146 1.00 98.44 420 LEU A N 1
ATOM 3259 C CA . LEU A 1 420 ? 20.255 -0.512 10.478 1.00 98.44 420 LEU A CA 1
ATOM 3260 C C . LEU A 1 420 ? 21.620 -1.125 10.809 1.00 98.44 420 LEU A C 1
ATOM 3262 O O . LEU A 1 420 ? 21.705 -2.348 10.952 1.00 98.44 420 LEU A O 1
ATOM 3266 N N . ASN A 1 421 ? 22.674 -0.320 10.959 1.00 98.50 421 ASN A N 1
ATOM 3267 C CA . ASN A 1 421 ? 23.993 -0.813 11.361 1.00 98.50 421 ASN A CA 1
ATOM 3268 C C . ASN A 1 421 ? 24.000 -1.353 12.798 1.00 98.50 421 ASN A C 1
ATOM 3270 O O . ASN A 1 421 ? 24.486 -2.465 13.017 1.00 98.50 421 ASN A O 1
ATOM 3274 N N . ASP A 1 422 ? 23.409 -0.628 13.752 1.00 98.44 422 ASP A N 1
ATOM 3275 C CA . ASP A 1 422 ? 23.259 -1.080 15.142 1.00 98.44 422 ASP A CA 1
ATOM 3276 C C . ASP A 1 422 ? 22.383 -2.350 15.217 1.00 98.44 422 ASP A C 1
ATOM 3278 O O . ASP A 1 422 ? 22.671 -3.281 15.971 1.00 98.44 422 ASP A O 1
ATOM 3282 N N . ALA A 1 423 ? 21.331 -2.423 14.393 1.00 98.12 423 ALA A N 1
ATOM 3283 C CA . ALA A 1 423 ? 20.407 -3.554 14.338 1.00 98.12 423 ALA A CA 1
ATOM 3284 C C . ALA A 1 423 ? 20.924 -4.776 13.559 1.00 98.12 423 ALA A C 1
ATOM 3286 O O . ALA A 1 423 ? 20.324 -5.854 13.622 1.00 98.12 423 ALA A O 1
ATOM 3287 N N . LYS A 1 424 ? 22.036 -4.646 12.826 1.00 97.88 424 LYS A N 1
ATOM 3288 C CA . LYS A 1 424 ? 22.564 -5.670 11.911 1.00 97.88 424 LYS A CA 1
ATOM 3289 C C . LYS A 1 424 ? 22.638 -7.095 12.490 1.00 97.88 424 LYS A C 1
ATOM 3291 O O . LYS A 1 424 ? 22.279 -8.007 11.740 1.00 97.88 424 LYS A O 1
ATOM 3296 N N . PRO A 1 425 ? 23.036 -7.344 13.760 1.00 97.62 425 PRO A N 1
ATOM 3297 C CA . PRO A 1 425 ? 23.124 -8.703 14.310 1.00 97.62 425 PRO A CA 1
ATOM 3298 C C . PRO A 1 425 ? 21.805 -9.494 14.300 1.00 97.62 425 PRO A C 1
ATOM 3300 O O . PRO A 1 425 ? 21.837 -10.722 14.238 1.00 97.62 425 PRO A O 1
ATOM 3303 N N . TYR A 1 426 ? 20.655 -8.813 14.333 1.00 95.12 426 TYR A N 1
ATOM 3304 C CA . TYR A 1 426 ? 19.330 -9.444 14.320 1.00 95.12 426 TYR A CA 1
ATOM 3305 C C . TYR A 1 426 ? 18.510 -9.076 13.073 1.00 95.12 426 TYR A C 1
ATOM 3307 O O . TYR A 1 426 ? 17.906 -9.953 12.460 1.00 95.12 426 TYR A O 1
ATOM 3315 N N . ALA A 1 427 ? 18.534 -7.817 12.629 1.00 96.25 427 ALA A N 1
ATOM 3316 C CA . ALA A 1 427 ? 17.712 -7.348 11.513 1.00 96.25 427 ALA A CA 1
ATOM 3317 C C . ALA A 1 427 ? 18.192 -7.833 10.131 1.00 96.25 427 ALA A C 1
ATOM 3319 O O . ALA A 1 427 ? 17.361 -8.049 9.252 1.00 96.25 427 ALA A O 1
ATOM 3320 N N . SER A 1 428 ? 19.487 -8.134 9.943 1.00 95.94 428 SER A N 1
ATOM 3321 C CA . SER A 1 428 ? 20.006 -8.724 8.684 1.00 95.94 428 SER A CA 1
ATOM 3322 C C . SER A 1 428 ? 19.546 -10.173 8.422 1.00 95.94 428 SER A C 1
ATOM 3324 O O . SER A 1 428 ? 19.924 -10.808 7.429 1.00 95.94 428 SER A O 1
ATOM 3326 N N . GLN A 1 429 ? 18.709 -10.726 9.304 1.00 92.19 429 GLN A N 1
ATOM 3327 C CA . GLN A 1 429 ? 17.962 -11.956 9.053 1.00 92.19 429 GLN A CA 1
ATOM 3328 C C . GLN A 1 429 ? 16.726 -11.727 8.169 1.00 92.19 429 GLN A C 1
ATOM 3330 O O . GLN A 1 429 ? 16.230 -12.701 7.604 1.00 92.19 429 GLN A O 1
ATOM 3335 N N . MET A 1 430 ? 16.290 -10.478 7.967 1.00 93.62 430 MET A N 1
ATOM 3336 C CA . MET A 1 430 ? 15.212 -10.104 7.045 1.00 93.62 430 MET A CA 1
ATOM 3337 C C . MET A 1 430 ? 15.773 -9.505 5.741 1.00 93.62 430 MET A C 1
ATOM 3339 O O . MET A 1 430 ? 16.751 -8.755 5.784 1.00 93.62 430 MET A O 1
ATOM 3343 N N . PRO A 1 431 ? 15.169 -9.776 4.567 1.00 94.81 431 PRO A N 1
ATOM 3344 C CA . PRO A 1 431 ? 15.692 -9.290 3.290 1.00 94.81 431 PRO A CA 1
ATOM 3345 C C . PRO A 1 431 ? 15.504 -7.774 3.122 1.00 94.81 431 PRO A C 1
ATOM 3347 O O . PRO A 1 431 ? 16.344 -7.113 2.511 1.00 94.81 431 PRO A O 1
ATOM 3350 N N . SER A 1 432 ? 14.454 -7.219 3.737 1.00 93.94 432 SER A N 1
ATOM 3351 C CA . SER A 1 432 ? 14.169 -5.782 3.793 1.00 93.94 432 SER A CA 1
ATOM 3352 C C . SER A 1 432 ? 15.342 -4.969 4.367 1.00 93.94 432 SER A C 1
ATOM 3354 O O . SER A 1 432 ? 15.650 -3.902 3.845 1.00 93.94 432 SER A O 1
ATOM 3356 N N . TRP A 1 433 ? 16.104 -5.504 5.335 1.00 97.38 433 TRP A N 1
ATOM 3357 C CA . TRP A 1 433 ? 17.303 -4.837 5.871 1.00 97.38 433 TRP A CA 1
ATOM 3358 C C . TRP A 1 433 ? 18.314 -4.481 4.767 1.00 97.38 433 TRP A C 1
ATOM 3360 O O . TRP A 1 433 ? 18.823 -3.363 4.721 1.00 97.38 433 TRP A O 1
ATOM 3370 N N . TYR A 1 434 ? 18.553 -5.405 3.830 1.00 98.06 434 TYR A N 1
ATOM 3371 C CA . TYR A 1 434 ? 19.447 -5.174 2.692 1.00 98.06 434 TYR A CA 1
ATOM 3372 C C . TYR A 1 434 ? 18.843 -4.178 1.696 1.00 98.06 434 TYR A C 1
ATOM 3374 O O . TYR A 1 434 ? 19.551 -3.293 1.223 1.00 98.06 434 TYR A O 1
ATOM 3382 N N . ASN A 1 435 ? 17.539 -4.282 1.415 1.00 96.88 435 ASN A N 1
ATOM 3383 C CA . ASN A 1 435 ? 16.818 -3.341 0.553 1.00 96.88 435 ASN A CA 1
ATOM 3384 C C . ASN A 1 435 ? 16.947 -1.896 1.071 1.00 96.88 435 ASN A C 1
ATOM 3386 O O . ASN A 1 435 ? 17.383 -1.012 0.333 1.00 96.88 435 ASN A O 1
ATOM 3390 N N . LYS A 1 436 ? 16.670 -1.671 2.363 1.00 96.94 436 LYS A N 1
ATOM 3391 C CA . LYS A 1 436 ? 16.791 -0.355 3.008 1.00 96.94 436 LYS A CA 1
ATOM 3392 C C . LYS A 1 436 ? 18.229 0.158 3.021 1.00 96.94 436 LYS A C 1
ATOM 3394 O O . LYS A 1 436 ? 18.444 1.317 2.679 1.00 96.94 436 LYS A O 1
ATOM 3399 N N . MET A 1 437 ? 19.221 -0.689 3.316 1.00 98.38 437 MET A N 1
ATOM 3400 C CA . MET A 1 437 ? 20.634 -0.293 3.221 1.00 98.38 437 MET A CA 1
ATOM 3401 C C . MET A 1 437 ? 21.008 0.179 1.808 1.00 98.38 437 MET A C 1
ATOM 3403 O O . MET A 1 437 ? 21.666 1.207 1.680 1.00 98.38 437 MET A O 1
ATOM 3407 N N . ILE A 1 438 ? 20.543 -0.489 0.744 1.00 98.12 438 ILE A N 1
ATOM 3408 C CA . ILE A 1 438 ? 20.791 -0.047 -0.642 1.00 98.12 438 ILE A CA 1
ATOM 3409 C C . ILE A 1 438 ? 20.127 1.312 -0.912 1.00 98.12 438 ILE A C 1
ATOM 3411 O O . ILE A 1 438 ? 20.756 2.166 -1.540 1.00 98.12 438 ILE A O 1
ATOM 3415 N N . ILE A 1 439 ? 18.896 1.541 -0.430 1.00 96.25 439 ILE A N 1
ATOM 3416 C CA . ILE A 1 439 ? 18.208 2.843 -0.540 1.00 96.25 439 ILE A CA 1
ATOM 3417 C C . ILE A 1 439 ? 19.033 3.939 0.139 1.00 96.25 439 ILE A C 1
ATOM 3419 O O . ILE A 1 439 ? 19.351 4.944 -0.494 1.00 96.25 439 ILE A O 1
ATOM 3423 N N . ILE A 1 440 ? 19.398 3.730 1.403 1.00 98.19 440 ILE A N 1
ATOM 3424 C CA . ILE A 1 440 ? 20.084 4.713 2.246 1.00 98.19 440 ILE A CA 1
ATOM 3425 C C . ILE A 1 440 ? 21.484 5.019 1.706 1.00 98.19 440 ILE A C 1
ATOM 3427 O O . ILE A 1 440 ? 21.821 6.184 1.504 1.00 98.19 440 ILE A O 1
ATOM 3431 N N . GLN A 1 441 ? 22.278 3.995 1.385 1.00 97.75 441 GLN A N 1
ATOM 3432 C CA . GLN A 1 441 ? 23.634 4.175 0.861 1.00 97.75 441 GLN A CA 1
ATOM 3433 C C . GLN A 1 441 ? 23.635 4.861 -0.513 1.00 97.75 441 GLN A C 1
ATOM 3435 O O . GLN A 1 441 ? 24.477 5.722 -0.758 1.00 97.75 441 GLN A O 1
ATOM 3440 N N . SER A 1 442 ? 22.663 4.555 -1.382 1.00 95.31 442 SER A N 1
ATOM 3441 C CA . SER A 1 442 ? 22.507 5.260 -2.666 1.00 95.31 442 SER A CA 1
ATOM 3442 C C . SER A 1 442 ? 22.040 6.707 -2.487 1.00 95.31 442 SER A C 1
ATOM 3444 O O . SER A 1 442 ? 22.470 7.589 -3.223 1.00 95.31 442 SER A O 1
ATOM 3446 N N . ALA A 1 443 ? 21.159 6.966 -1.516 1.00 93.56 443 ALA A N 1
ATOM 3447 C CA . ALA A 1 443 ? 20.653 8.301 -1.203 1.00 93.56 443 ALA A CA 1
ATOM 3448 C C . ALA A 1 443 ? 21.715 9.217 -0.567 1.00 93.56 443 ALA A C 1
ATOM 3450 O O . ALA A 1 443 ? 21.677 10.430 -0.772 1.00 93.56 443 ALA A O 1
ATOM 3451 N N . LEU A 1 444 ? 22.651 8.639 0.190 1.00 95.62 444 LEU A N 1
ATOM 3452 C CA . LEU A 1 444 ? 23.757 9.330 0.860 1.00 95.62 444 LEU A CA 1
ATOM 3453 C C . LEU A 1 444 ? 25.023 9.479 0.001 1.00 95.62 444 LEU A C 1
ATOM 3455 O O . LEU A 1 444 ? 26.002 10.036 0.495 1.00 95.62 444 LEU A O 1
ATOM 3459 N N . ASP A 1 445 ? 25.016 8.982 -1.242 1.00 93.62 445 ASP A N 1
ATOM 3460 C CA . ASP A 1 445 ? 26.196 8.907 -2.121 1.00 93.62 445 ASP A CA 1
ATOM 3461 C C . ASP A 1 445 ? 27.391 8.202 -1.438 1.00 93.62 445 ASP A C 1
ATOM 3463 O O . ASP A 1 445 ? 28.544 8.635 -1.495 1.00 93.62 445 ASP A O 1
ATOM 3467 N N . ARG A 1 446 ? 27.101 7.106 -0.717 1.00 96.25 446 ARG A N 1
ATOM 3468 C CA . ARG A 1 446 ? 28.132 6.231 -0.135 1.00 96.25 446 ARG A CA 1
ATOM 3469 C C . ARG A 1 446 ? 28.899 5.516 -1.260 1.00 96.25 446 ARG A C 1
ATOM 3471 O O . ARG A 1 446 ? 28.326 5.283 -2.328 1.00 96.25 446 ARG A O 1
ATOM 3478 N N . PRO A 1 447 ? 30.168 5.118 -1.037 1.00 96.25 447 PRO A N 1
ATOM 3479 C CA . PRO A 1 447 ? 30.964 4.415 -2.040 1.00 96.25 447 PRO A CA 1
ATOM 3480 C C . PRO A 1 447 ? 30.209 3.231 -2.651 1.00 96.25 447 PRO A C 1
ATOM 3482 O O . PRO A 1 447 ? 29.665 2.390 -1.934 1.00 96.25 447 PRO A O 1
ATOM 3485 N N . ALA A 1 448 ? 30.196 3.149 -3.986 1.00 93.25 448 ALA A N 1
ATOM 3486 C CA . ALA A 1 448 ? 29.420 2.142 -4.713 1.00 93.25 448 ALA A CA 1
ATOM 3487 C C . ALA A 1 448 ? 29.734 0.707 -4.255 1.00 93.25 448 ALA A C 1
ATOM 3489 O O . ALA A 1 448 ? 28.832 -0.116 -4.174 1.00 93.25 448 ALA A O 1
ATOM 3490 N N . GLU A 1 449 ? 30.983 0.429 -3.875 1.00 95.75 449 GLU A N 1
ATOM 3491 C CA . GLU A 1 449 ? 31.439 -0.861 -3.344 1.00 95.75 449 GLU A CA 1
ATOM 3492 C C . GLU A 1 449 ? 30.680 -1.305 -2.077 1.00 95.75 449 GLU A C 1
ATOM 3494 O O . GLU A 1 449 ? 30.404 -2.496 -1.911 1.00 95.75 449 GLU A O 1
ATOM 3499 N N . GLU A 1 450 ? 30.291 -0.372 -1.201 1.00 94.75 450 GLU A N 1
ATOM 3500 C CA . GLU A 1 450 ? 29.528 -0.675 0.016 1.00 94.75 450 GLU A CA 1
ATOM 3501 C C . GLU A 1 450 ? 28.088 -1.079 -0.321 1.00 94.75 450 GLU A C 1
ATOM 3503 O O . GLU A 1 450 ? 27.615 -2.134 0.116 1.00 94.75 450 GLU A O 1
ATOM 3508 N N . ARG A 1 451 ? 27.423 -0.281 -1.166 1.00 95.69 451 ARG A N 1
ATOM 3509 C CA . ARG A 1 451 ? 26.070 -0.553 -1.674 1.00 95.69 451 ARG A CA 1
ATOM 3510 C C . ARG A 1 451 ? 26.026 -1.861 -2.458 1.00 95.69 451 ARG A C 1
ATOM 3512 O O . ARG A 1 451 ? 25.143 -2.690 -2.243 1.00 95.69 451 ARG A O 1
ATOM 3519 N N . ASP A 1 452 ? 26.982 -2.058 -3.358 1.00 96.38 452 ASP A N 1
ATOM 3520 C CA . ASP A 1 452 ? 27.061 -3.234 -4.220 1.00 96.38 452 ASP A CA 1
ATOM 3521 C C . ASP A 1 452 ? 27.330 -4.489 -3.384 1.00 96.38 452 ASP A C 1
ATOM 3523 O O . ASP A 1 452 ? 26.774 -5.550 -3.673 1.00 96.38 452 ASP A O 1
ATOM 3527 N N . LYS A 1 453 ? 28.077 -4.372 -2.276 1.00 97.06 453 LYS A N 1
ATOM 3528 C CA . LYS A 1 453 ? 28.184 -5.443 -1.283 1.00 97.06 453 LYS A CA 1
ATOM 3529 C C . LYS A 1 453 ? 26.844 -5.744 -0.602 1.00 97.06 453 LYS A C 1
ATOM 3531 O O . LYS A 1 453 ? 26.504 -6.921 -0.488 1.00 97.06 453 LYS A O 1
ATOM 3536 N N . MET A 1 454 ? 26.074 -4.738 -0.175 1.00 97.56 454 MET A N 1
ATOM 3537 C CA . MET A 1 454 ? 24.742 -4.969 0.416 1.00 97.56 454 MET A CA 1
ATOM 3538 C C . MET A 1 454 ? 23.787 -5.635 -0.583 1.00 97.56 454 MET A C 1
ATOM 3540 O O . MET A 1 454 ? 23.095 -6.590 -0.223 1.00 97.56 454 MET A O 1
ATOM 3544 N N . PHE A 1 455 ? 23.811 -5.214 -1.851 1.00 98.44 455 PHE A N 1
ATOM 3545 C CA . PHE A 1 455 ? 23.073 -5.875 -2.927 1.00 98.44 455 PHE A CA 1
ATOM 3546 C C . PHE A 1 455 ? 23.504 -7.335 -3.115 1.00 98.44 455 PHE A C 1
ATOM 3548 O O . PHE A 1 455 ? 22.655 -8.226 -3.081 1.00 98.44 455 PHE A O 1
ATOM 3555 N N . LEU A 1 456 ? 24.801 -7.608 -3.275 1.00 98.44 456 LEU A N 1
ATOM 3556 C CA . LEU A 1 456 ? 25.305 -8.961 -3.527 1.00 98.44 456 LEU A CA 1
ATOM 3557 C C . LEU A 1 456 ? 25.063 -9.910 -2.347 1.00 98.44 456 LEU A C 1
ATOM 3559 O O . LEU A 1 456 ? 24.687 -11.061 -2.571 1.00 98.44 456 LEU A O 1
ATOM 3563 N N . ASP A 1 457 ? 25.259 -9.453 -1.109 1.00 97.75 457 ASP A N 1
ATOM 3564 C CA . ASP A 1 457 ? 24.991 -10.253 0.091 1.00 97.75 457 ASP A CA 1
ATOM 3565 C C . ASP A 1 457 ? 23.484 -10.567 0.207 1.00 97.75 457 ASP A C 1
ATOM 3567 O O . ASP A 1 457 ? 23.106 -11.721 0.430 1.00 97.75 457 ASP A O 1
ATOM 3571 N N . GLY A 1 458 ? 22.618 -9.568 -0.002 1.00 97.19 458 GLY A N 1
ATOM 3572 C CA . GLY A 1 458 ? 21.162 -9.715 0.077 1.00 97.19 458 GLY A CA 1
ATOM 3573 C C . GLY A 1 458 ? 20.573 -10.580 -1.041 1.00 97.19 458 GLY A C 1
ATOM 3574 O O . GLY A 1 458 ? 19.836 -11.526 -0.765 1.00 97.19 458 GLY A O 1
ATOM 3575 N N . ALA A 1 459 ? 20.920 -10.306 -2.301 1.00 97.88 459 ALA A N 1
ATOM 3576 C CA . ALA A 1 459 ? 20.369 -10.992 -3.474 1.00 97.88 459 ALA A CA 1
ATOM 3577 C C . ALA A 1 459 ? 20.836 -12.453 -3.601 1.00 97.88 459 ALA A C 1
ATOM 3579 O O . ALA A 1 459 ? 20.089 -13.302 -4.089 1.00 97.88 459 ALA A O 1
ATOM 3580 N N . ARG A 1 460 ? 22.049 -12.789 -3.134 1.00 97.38 460 ARG A N 1
ATOM 3581 C CA . ARG A 1 460 ? 22.502 -14.192 -3.056 1.00 97.38 460 ARG A CA 1
ATOM 3582 C C . ARG A 1 460 ? 21.762 -14.977 -1.973 1.00 97.38 460 ARG A C 1
ATOM 3584 O O . ARG A 1 460 ? 21.469 -16.152 -2.176 1.00 97.38 460 ARG A O 1
ATOM 3591 N N . LYS A 1 461 ? 21.472 -14.338 -0.832 1.00 95.94 461 LYS A N 1
ATOM 3592 C CA . LYS A 1 461 ? 20.810 -14.962 0.326 1.00 95.94 461 LYS A CA 1
ATOM 3593 C C . LYS A 1 461 ? 19.298 -15.111 0.130 1.00 95.94 461 LYS A C 1
ATOM 3595 O O . LYS A 1 461 ? 18.744 -16.146 0.483 1.00 95.94 461 LYS A O 1
ATOM 3600 N N . TYR A 1 462 ? 18.645 -14.115 -0.467 1.00 95.44 462 TYR A N 1
ATOM 3601 C CA . TYR A 1 462 ? 17.192 -14.062 -0.662 1.00 95.44 462 TYR A CA 1
ATOM 3602 C C . TYR A 1 462 ? 16.850 -13.901 -2.146 1.00 95.44 462 TYR A C 1
ATOM 3604 O O . TYR A 1 462 ? 16.357 -12.861 -2.584 1.00 95.44 462 TYR A O 1
ATOM 3612 N N . LYS A 1 463 ? 17.131 -14.950 -2.932 1.00 95.81 463 LYS A N 1
ATOM 3613 C CA . LYS A 1 463 ? 17.025 -14.945 -4.402 1.00 95.81 463 LYS A CA 1
ATOM 3614 C C . LYS A 1 463 ? 15.688 -14.400 -4.928 1.00 95.81 463 LYS A C 1
ATOM 3616 O O . LYS A 1 463 ? 15.701 -13.660 -5.907 1.00 95.81 463 LYS A O 1
ATOM 3621 N N . THR A 1 464 ? 14.574 -14.720 -4.268 1.00 92.62 464 THR A N 1
ATOM 3622 C CA . THR A 1 464 ? 13.203 -14.340 -4.658 1.00 92.62 464 THR A CA 1
ATOM 3623 C C . THR A 1 464 ? 12.709 -13.018 -4.053 1.00 92.62 464 THR A C 1
ATOM 3625 O O . THR A 1 464 ? 11.595 -12.592 -4.355 1.00 92.62 464 THR A O 1
ATOM 3628 N N . TYR A 1 465 ? 13.507 -12.312 -3.237 1.00 94.50 465 TYR A N 1
ATOM 3629 C CA . TYR A 1 465 ? 13.109 -11.000 -2.710 1.00 94.50 465 TYR A CA 1
ATOM 3630 C C . TYR A 1 465 ? 13.358 -9.885 -3.733 1.00 94.50 465 TYR A C 1
ATOM 3632 O O . TYR A 1 465 ? 14.362 -9.170 -3.705 1.00 94.50 465 TYR A O 1
ATOM 3640 N N . TYR A 1 466 ? 12.413 -9.750 -4.663 1.00 94.88 466 TYR A N 1
ATOM 3641 C CA . TYR A 1 466 ? 12.496 -8.828 -5.795 1.00 94.88 466 TYR A CA 1
ATOM 3642 C C . TYR A 1 466 ? 12.769 -7.345 -5.456 1.00 94.88 466 TYR A C 1
ATOM 3644 O O . TYR A 1 466 ? 13.490 -6.725 -6.243 1.00 94.88 466 TYR A O 1
ATOM 3652 N N . PRO A 1 467 ? 12.290 -6.755 -4.333 1.00 94.94 467 PRO A N 1
ATOM 3653 C CA . PRO A 1 467 ? 12.568 -5.352 -4.007 1.00 94.94 467 PRO A CA 1
ATOM 3654 C C . PRO A 1 467 ? 14.060 -4.997 -4.011 1.00 94.94 467 PRO A C 1
ATOM 3656 O O . PRO A 1 467 ? 14.428 -3.991 -4.608 1.00 94.94 467 PRO A O 1
ATOM 3659 N N . THR A 1 468 ? 14.936 -5.870 -3.497 1.00 97.00 468 THR A N 1
ATOM 3660 C CA . THR A 1 468 ? 16.401 -5.681 -3.538 1.00 97.00 468 THR A CA 1
ATOM 3661 C C . THR A 1 468 ? 16.927 -5.450 -4.961 1.00 97.00 468 THR A C 1
ATOM 3663 O O . THR A 1 468 ? 17.798 -4.607 -5.179 1.00 97.00 468 THR A O 1
ATOM 3666 N N . TYR A 1 469 ? 16.379 -6.158 -5.951 1.00 98.19 469 TYR A N 1
ATOM 3667 C CA . TYR A 1 469 ? 16.776 -6.017 -7.353 1.00 98.19 469 TYR A CA 1
ATOM 3668 C C . TYR A 1 469 ? 16.144 -4.792 -8.021 1.00 98.19 469 TYR A C 1
ATOM 3670 O O . TYR A 1 469 ? 16.821 -4.106 -8.785 1.00 98.19 469 TYR A O 1
ATOM 3678 N N . PHE A 1 470 ? 14.874 -4.488 -7.729 1.00 96.50 470 PHE A N 1
ATOM 3679 C CA . PHE A 1 470 ? 14.190 -3.300 -8.255 1.00 96.50 470 PHE A CA 1
ATOM 3680 C C . PHE A 1 470 ? 14.832 -2.003 -7.747 1.00 96.50 470 PHE A C 1
ATOM 3682 O O . PHE A 1 470 ? 15.093 -1.092 -8.534 1.00 96.50 470 PHE A O 1
ATOM 3689 N N . THR A 1 471 ? 15.163 -1.950 -6.458 1.00 95.81 471 THR A N 1
ATOM 3690 C CA . THR A 1 471 ? 15.896 -0.849 -5.823 1.00 95.81 471 THR A CA 1
ATOM 3691 C C . THR A 1 471 ? 17.272 -0.666 -6.457 1.00 95.81 471 THR A C 1
ATOM 3693 O O . THR A 1 471 ? 17.614 0.444 -6.869 1.00 95.81 471 THR A O 1
ATOM 3696 N N . MET A 1 472 ? 18.046 -1.745 -6.613 1.00 97.81 472 MET A N 1
ATOM 3697 C CA . MET A 1 472 ? 19.360 -1.666 -7.256 1.00 97.81 472 MET A CA 1
ATOM 3698 C C . MET A 1 472 ? 19.250 -1.208 -8.720 1.00 97.81 472 MET A C 1
ATOM 3700 O O . MET A 1 472 ? 19.988 -0.324 -9.149 1.00 97.81 472 MET A O 1
ATOM 3704 N N . LEU A 1 473 ? 18.274 -1.723 -9.479 1.00 97.50 473 LEU A N 1
ATOM 3705 C CA . LEU A 1 473 ? 18.005 -1.286 -10.853 1.00 97.50 473 LEU A CA 1
ATOM 3706 C C . LEU A 1 473 ? 17.686 0.211 -10.917 1.00 97.50 473 LEU A C 1
ATOM 3708 O O . LEU A 1 473 ? 18.240 0.916 -11.762 1.00 97.50 473 LEU A O 1
ATOM 3712 N N . ARG A 1 474 ? 16.826 0.705 -10.017 1.00 93.56 474 ARG A N 1
ATOM 3713 C CA . ARG A 1 474 ? 16.444 2.121 -9.932 1.00 93.56 474 ARG A CA 1
ATOM 3714 C C . ARG A 1 474 ? 17.676 3.008 -9.770 1.00 93.56 474 ARG A C 1
ATOM 3716 O O . ARG A 1 474 ? 17.852 3.928 -10.567 1.00 93.56 474 ARG A O 1
ATOM 3723 N N . PHE A 1 475 ? 18.541 2.721 -8.799 1.00 93.12 475 PHE A N 1
ATOM 3724 C CA . PHE A 1 475 ? 19.741 3.527 -8.544 1.00 93.12 475 PHE A CA 1
ATOM 3725 C C . PHE A 1 475 ? 20.858 3.339 -9.586 1.00 93.12 475 PHE A C 1
ATOM 3727 O O . PHE A 1 475 ? 21.714 4.209 -9.711 1.00 93.12 475 PHE A O 1
ATOM 3734 N N . LEU A 1 476 ? 20.827 2.273 -10.394 1.00 94.88 476 LEU A N 1
ATOM 3735 C CA . LEU A 1 476 ? 21.708 2.105 -11.560 1.00 94.88 476 LEU A CA 1
ATOM 3736 C C . LEU A 1 476 ? 21.148 2.705 -12.864 1.00 94.88 476 LEU A C 1
ATOM 3738 O O . LEU A 1 476 ? 21.836 2.686 -13.889 1.00 94.88 476 LEU A O 1
ATOM 3742 N N . SER A 1 477 ? 19.927 3.246 -12.857 1.00 91.88 477 SER A N 1
ATOM 3743 C CA . SER A 1 477 ? 19.330 3.897 -14.030 1.00 91.88 477 SER A CA 1
ATOM 3744 C C . SER A 1 477 ? 19.946 5.286 -14.299 1.00 91.88 477 SER A C 1
ATOM 3746 O O . SER A 1 477 ? 20.444 5.934 -13.373 1.00 91.88 477 SER A O 1
ATOM 3748 N N . PRO A 1 478 ? 19.870 5.819 -15.538 1.00 90.62 478 PRO A N 1
ATOM 3749 C CA . PRO A 1 478 ? 20.398 7.153 -15.861 1.00 90.62 478 PRO A CA 1
ATOM 3750 C C . PRO A 1 478 ? 19.815 8.297 -15.019 1.00 90.62 478 PRO A C 1
ATOM 3752 O O . PRO A 1 478 ? 20.478 9.305 -14.792 1.00 90.62 478 PRO A O 1
ATOM 3755 N N . LYS A 1 479 ? 18.585 8.130 -14.516 1.00 83.12 479 LYS A N 1
ATOM 3756 C CA . LYS A 1 479 ? 17.893 9.079 -13.628 1.00 83.12 479 LYS A CA 1
ATOM 3757 C C . LYS A 1 479 ? 18.623 9.299 -12.295 1.00 83.12 479 LYS A C 1
ATOM 3759 O O . LYS A 1 479 ? 18.435 10.341 -11.674 1.00 83.12 479 LYS A O 1
ATOM 3764 N N . TRP A 1 480 ? 19.459 8.341 -11.894 1.00 86.12 480 TRP A N 1
ATOM 3765 C CA . TRP A 1 480 ? 20.270 8.356 -10.674 1.00 86.12 480 TRP A CA 1
ATOM 3766 C C . TRP A 1 480 ? 21.780 8.316 -10.976 1.00 86.12 480 TRP A C 1
ATOM 3768 O O . TRP A 1 480 ? 22.571 7.892 -10.143 1.00 86.12 480 TRP A O 1
ATOM 3778 N N . GLY A 1 481 ? 22.192 8.761 -12.171 1.00 86.00 481 GLY A N 1
ATOM 3779 C CA . GLY A 1 481 ? 23.605 8.866 -12.565 1.00 86.00 481 GLY A CA 1
ATOM 3780 C C . GLY A 1 481 ? 24.231 7.584 -13.128 1.00 86.00 481 GLY A C 1
ATOM 3781 O O . GLY A 1 481 ? 25.405 7.593 -13.489 1.00 86.00 481 GLY A O 1
ATOM 3782 N N . GLY A 1 482 ? 23.466 6.493 -13.235 1.00 92.44 482 GLY A N 1
ATOM 3783 C CA . GLY A 1 482 ? 23.919 5.241 -13.840 1.00 92.44 482 GLY A CA 1
ATOM 3784 C C . GLY A 1 482 ? 23.742 5.183 -15.364 1.00 92.44 482 GLY A C 1
ATOM 3785 O O . GLY A 1 482 ? 23.719 6.197 -16.060 1.00 92.44 482 GLY A O 1
ATOM 3786 N N . SER A 1 483 ? 23.611 3.973 -15.916 1.00 95.06 483 SER A N 1
ATOM 3787 C CA . SER A 1 483 ? 23.437 3.764 -17.360 1.00 95.06 483 SER A CA 1
ATOM 3788 C C . SER A 1 483 ? 22.619 2.510 -17.666 1.00 95.06 483 SER A C 1
ATOM 3790 O O . SER A 1 483 ? 22.634 1.546 -16.900 1.00 95.06 483 SER A O 1
ATOM 3792 N N . TRP A 1 484 ? 21.962 2.467 -18.830 1.00 94.75 484 TRP A N 1
ATOM 3793 C CA . TRP A 1 484 ? 21.244 1.260 -19.258 1.00 94.75 484 TRP A CA 1
ATOM 3794 C C . TRP A 1 484 ? 22.162 0.057 -19.503 1.00 94.75 484 TRP A C 1
ATOM 3796 O O . TRP A 1 484 ? 21.715 -1.070 -19.316 1.00 94.75 484 TRP A O 1
ATOM 3806 N N . GLY A 1 485 ? 23.444 0.268 -19.824 1.00 96.81 485 GLY A N 1
ATOM 3807 C CA . GLY A 1 485 ? 24.434 -0.815 -19.877 1.00 96.81 485 GLY A CA 1
ATOM 3808 C C . GLY A 1 485 ? 24.755 -1.383 -18.489 1.00 96.81 485 GLY A C 1
ATOM 3809 O O . GLY A 1 485 ? 24.879 -2.595 -18.325 1.00 96.81 485 GLY A O 1
ATOM 3810 N N . THR A 1 486 ? 24.809 -0.527 -17.463 1.00 95.69 486 THR A N 1
ATOM 3811 C CA . THR A 1 486 ? 24.976 -0.954 -16.064 1.00 95.69 486 THR A CA 1
ATOM 3812 C C . THR A 1 486 ? 23.739 -1.707 -15.567 1.00 95.69 486 THR A C 1
ATOM 3814 O O . THR A 1 486 ? 23.873 -2.751 -14.930 1.00 95.69 486 THR A O 1
ATOM 3817 N N . VAL A 1 487 ? 22.537 -1.239 -15.930 1.00 96.88 487 VAL A N 1
ATOM 3818 C CA . VAL A 1 487 ? 21.280 -1.967 -15.691 1.00 96.88 487 VAL A CA 1
ATOM 3819 C C . VAL A 1 487 ? 21.283 -3.325 -16.396 1.00 96.88 487 VAL A C 1
ATOM 3821 O O . VAL A 1 487 ? 20.949 -4.321 -15.770 1.00 96.88 487 VAL A O 1
ATOM 3824 N N . ASP A 1 488 ? 21.701 -3.417 -17.658 1.00 98.00 488 ASP A N 1
ATOM 3825 C CA . ASP A 1 488 ? 21.728 -4.694 -18.383 1.00 98.00 488 ASP A CA 1
ATOM 3826 C C . ASP A 1 488 ? 22.705 -5.707 -17.760 1.00 98.00 488 ASP A C 1
ATOM 3828 O O . ASP A 1 488 ? 22.393 -6.895 -17.663 1.00 98.00 488 ASP A O 1
ATOM 3832 N N . ASN A 1 489 ? 23.849 -5.241 -17.248 1.00 98.12 489 ASN A N 1
ATOM 3833 C CA . ASN A 1 489 ? 24.768 -6.074 -16.469 1.00 98.12 489 ASN A CA 1
ATOM 3834 C C . ASN A 1 489 ? 24.124 -6.582 -15.167 1.00 98.12 489 ASN A C 1
ATOM 3836 O O . ASN A 1 489 ? 24.245 -7.771 -14.862 1.00 98.12 489 ASN A O 1
ATOM 3840 N N . LEU A 1 490 ? 23.383 -5.730 -14.444 1.00 98.31 490 LEU A N 1
ATOM 3841 C CA . LEU A 1 490 ? 22.577 -6.152 -13.292 1.00 98.31 490 LEU A CA 1
ATOM 3842 C C . LEU A 1 490 ? 21.531 -7.200 -13.701 1.00 98.31 490 LEU A C 1
ATOM 3844 O O . LEU A 1 490 ? 21.405 -8.219 -13.021 1.00 98.31 490 LEU A O 1
ATOM 3848 N N . VAL A 1 491 ? 20.791 -6.990 -14.798 1.00 98.62 491 VAL A N 1
ATOM 3849 C CA . VAL A 1 491 ? 19.753 -7.936 -15.249 1.00 98.62 491 VAL A CA 1
ATOM 3850 C C . VAL A 1 491 ? 20.370 -9.288 -15.613 1.00 98.62 491 VAL A C 1
ATOM 3852 O O . VAL A 1 491 ? 19.849 -10.317 -15.186 1.00 98.62 491 VAL A O 1
ATOM 3855 N N . LYS A 1 492 ? 21.488 -9.314 -16.351 1.00 98.56 492 LYS A N 1
ATOM 3856 C CA . LYS A 1 492 ? 22.229 -10.548 -16.674 1.00 98.56 492 LYS A CA 1
ATOM 3857 C C . LYS A 1 492 ? 22.627 -11.302 -15.406 1.00 98.56 492 LYS A C 1
ATOM 3859 O O . LYS A 1 492 ? 22.237 -12.454 -15.245 1.00 98.56 492 LYS A O 1
ATOM 3864 N N . TRP A 1 493 ? 23.300 -10.623 -14.475 1.00 98.56 493 TRP A N 1
ATOM 3865 C CA . TRP A 1 493 ? 23.700 -11.217 -13.198 1.00 98.56 493 TRP A CA 1
ATOM 3866 C C . TRP A 1 493 ? 22.502 -11.747 -12.394 1.00 98.56 493 TRP A C 1
ATOM 3868 O O . TRP A 1 493 ? 22.563 -12.835 -11.829 1.00 98.56 493 TRP A O 1
ATOM 3878 N N . SER A 1 494 ? 21.387 -1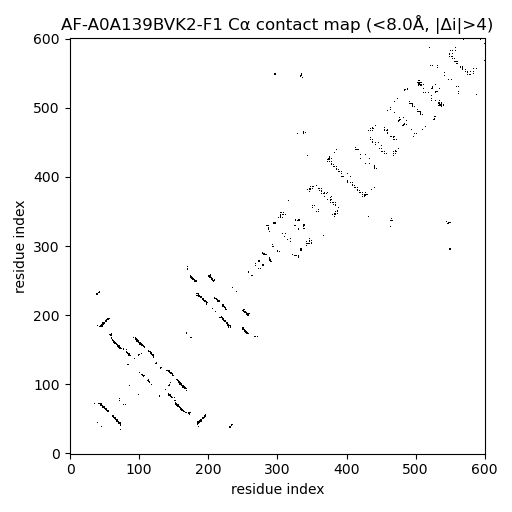1.012 -12.380 1.00 98.62 494 SER A N 1
ATOM 3879 C CA . SER A 1 494 ? 20.173 -11.394 -11.649 1.00 98.62 494 SER A CA 1
ATOM 3880 C C . SER A 1 494 ? 19.501 -12.635 -12.242 1.00 98.62 494 SER A C 1
ATOM 3882 O O . SER A 1 494 ? 19.049 -13.497 -11.490 1.00 98.62 494 SER A O 1
ATOM 3884 N N . VAL A 1 495 ? 19.473 -12.765 -13.574 1.00 98.56 495 VAL A N 1
ATOM 3885 C CA . VAL A 1 495 ? 18.991 -13.972 -14.274 1.00 98.56 495 VAL A CA 1
ATOM 3886 C C . VAL A 1 495 ? 19.845 -15.189 -13.912 1.00 98.56 495 VAL A C 1
ATOM 3888 O O . VAL A 1 495 ? 19.293 -16.253 -13.643 1.00 98.56 495 VAL A O 1
ATOM 3891 N N . ASP A 1 496 ? 21.169 -15.033 -13.847 1.00 98.44 496 ASP A N 1
ATOM 3892 C CA . ASP A 1 496 ? 22.080 -16.125 -13.488 1.00 98.44 496 ASP A CA 1
ATOM 3893 C C . ASP A 1 496 ? 21.964 -16.504 -11.998 1.00 98.44 496 ASP A C 1
ATOM 3895 O O . ASP A 1 496 ? 21.841 -17.684 -11.666 1.00 98.44 496 ASP A O 1
ATOM 3899 N N . ASN A 1 497 ? 21.914 -15.518 -11.091 1.00 98.31 497 ASN A N 1
ATOM 3900 C CA . ASN A 1 497 ? 21.740 -15.729 -9.645 1.00 98.31 497 ASN A CA 1
ATOM 3901 C C . ASN A 1 497 ? 20.418 -16.450 -9.311 1.00 98.31 497 ASN A C 1
ATOM 3903 O O . ASN A 1 497 ? 20.365 -17.282 -8.400 1.00 98.31 497 ASN A O 1
ATOM 3907 N N . THR A 1 498 ? 19.363 -16.163 -10.079 1.00 97.56 498 THR A N 1
ATOM 3908 C CA . THR A 1 498 ? 18.016 -16.738 -9.917 1.00 97.56 498 THR A CA 1
ATOM 3909 C C . THR A 1 498 ? 17.693 -17.851 -10.914 1.00 97.56 498 THR A C 1
ATOM 3911 O O . THR A 1 498 ? 16.535 -18.240 -11.030 1.00 97.56 498 THR A O 1
ATOM 3914 N N . LYS A 1 499 ? 18.687 -18.420 -11.612 1.00 96.94 499 LYS A N 1
ATOM 3915 C CA . LYS A 1 499 ? 18.493 -19.454 -12.650 1.00 96.94 499 LYS A CA 1
ATOM 3916 C C . LYS A 1 499 ? 17.656 -20.660 -12.197 1.00 96.94 499 LYS A C 1
ATOM 3918 O O . LYS A 1 499 ? 16.948 -21.247 -13.007 1.00 96.94 499 LYS A O 1
ATOM 3923 N N . GLU A 1 500 ? 17.751 -21.022 -10.920 1.00 93.69 500 GLU A N 1
ATOM 3924 C CA . GLU A 1 500 ? 17.038 -22.150 -10.300 1.00 93.69 500 GLU A CA 1
ATOM 3925 C C . GLU A 1 500 ? 15.593 -21.815 -9.891 1.00 93.69 500 GLU A C 1
ATOM 3927 O O . GLU A 1 500 ? 14.794 -22.729 -9.712 1.00 93.69 500 GLU A O 1
ATOM 3932 N N . THR A 1 501 ? 15.250 -20.529 -9.741 1.00 91.69 501 THR A N 1
ATOM 3933 C CA . THR A 1 501 ? 13.916 -20.064 -9.323 1.00 91.69 501 THR A CA 1
ATOM 3934 C C . THR A 1 501 ? 13.199 -19.373 -10.481 1.00 91.69 501 THR A C 1
ATOM 3936 O O . THR A 1 501 ? 12.254 -19.917 -11.052 1.00 91.69 501 THR A O 1
ATOM 3939 N N . ASP A 1 502 ? 13.689 -18.204 -10.892 1.00 93.50 502 ASP A N 1
ATOM 3940 C CA . ASP A 1 502 ? 13.038 -17.273 -11.816 1.00 93.50 502 ASP A CA 1
ATOM 3941 C C . ASP A 1 502 ? 13.647 -17.296 -13.222 1.00 93.50 502 ASP A C 1
ATOM 3943 O O . ASP A 1 502 ? 12.912 -17.213 -14.210 1.00 93.50 502 ASP A O 1
ATOM 3947 N N . GLY A 1 503 ? 14.972 -17.407 -13.340 1.00 95.88 503 GLY A N 1
ATOM 3948 C CA . GLY A 1 503 ? 15.684 -17.378 -14.620 1.00 95.88 503 GLY A CA 1
ATOM 3949 C C . GLY A 1 503 ? 15.245 -16.204 -15.506 1.00 95.88 503 GLY A C 1
ATOM 3950 O O . GLY A 1 503 ? 15.369 -15.039 -15.124 1.00 95.88 503 GLY A O 1
ATOM 3951 N N . ASN A 1 504 ? 14.692 -16.481 -16.693 1.00 97.06 504 ASN A N 1
ATOM 3952 C CA . ASN A 1 504 ? 14.227 -15.416 -17.591 1.00 97.06 504 ASN A CA 1
ATOM 3953 C C . ASN A 1 504 ? 13.018 -14.637 -17.048 1.00 97.06 504 ASN A C 1
ATOM 3955 O O . ASN A 1 504 ? 12.812 -13.497 -17.461 1.00 97.06 504 ASN A O 1
ATOM 3959 N N . SER A 1 505 ? 12.241 -15.160 -16.097 1.00 97.75 505 SER A N 1
ATOM 3960 C CA . SER A 1 505 ? 11.182 -14.364 -15.460 1.00 97.75 505 SER A CA 1
ATOM 3961 C C . SER A 1 505 ? 11.744 -13.191 -14.664 1.00 97.75 505 SER A C 1
ATOM 3963 O O . SER A 1 505 ? 11.116 -12.135 -14.636 1.00 97.75 505 SER A O 1
ATOM 3965 N N . MET A 1 506 ? 12.969 -13.298 -14.136 1.00 98.12 506 MET A N 1
ATOM 3966 C CA . MET A 1 506 ? 13.681 -12.150 -13.567 1.00 98.12 506 MET A CA 1
ATOM 3967 C C . MET A 1 506 ? 13.995 -11.096 -14.643 1.00 98.12 506 MET A C 1
ATOM 3969 O O . MET A 1 506 ? 13.802 -9.906 -14.409 1.00 98.12 506 MET A O 1
ATOM 3973 N N . TYR A 1 507 ? 14.386 -11.511 -15.857 1.00 98.50 507 TYR A N 1
ATOM 3974 C CA . TYR A 1 507 ? 14.575 -10.597 -16.996 1.00 98.50 507 TYR A CA 1
ATOM 3975 C C . TYR A 1 507 ? 13.281 -9.835 -17.323 1.00 98.50 507 TYR A C 1
ATOM 3977 O O . TYR A 1 507 ? 13.310 -8.614 -17.485 1.00 98.50 507 TYR A O 1
ATOM 3985 N N . ALA A 1 508 ? 12.144 -10.539 -17.378 1.00 98.06 508 ALA A N 1
ATOM 3986 C CA . ALA A 1 508 ? 10.844 -9.919 -17.623 1.00 98.06 508 ALA A CA 1
ATOM 3987 C C . ALA A 1 508 ? 10.424 -8.975 -16.486 1.00 98.06 508 ALA A C 1
ATOM 3989 O O . ALA A 1 508 ? 10.076 -7.830 -16.769 1.00 98.06 508 ALA A O 1
ATOM 3990 N N . ARG A 1 509 ? 10.518 -9.395 -15.214 1.00 97.06 509 ARG A N 1
ATOM 3991 C CA . ARG A 1 509 ? 10.185 -8.552 -14.049 1.00 97.06 509 ARG A CA 1
ATOM 3992 C C . ARG A 1 509 ? 11.036 -7.278 -13.994 1.00 97.06 509 ARG A C 1
ATOM 3994 O O . ARG A 1 509 ? 10.485 -6.202 -13.776 1.00 97.06 509 ARG A O 1
ATOM 4001 N N . LEU A 1 510 ? 12.349 -7.369 -14.223 1.00 97.88 510 LEU A N 1
ATOM 4002 C CA . LEU A 1 510 ? 13.256 -6.216 -14.148 1.00 97.88 510 LEU A CA 1
ATOM 4003 C C . LEU A 1 510 ? 13.017 -5.202 -15.272 1.00 97.88 510 LEU A C 1
ATOM 4005 O O . LEU A 1 510 ? 12.905 -4.008 -14.995 1.00 97.88 510 LEU A O 1
ATOM 4009 N N . TYR A 1 511 ? 12.865 -5.649 -16.523 1.00 97.00 511 TYR A N 1
ATOM 4010 C CA . TYR A 1 511 ? 12.566 -4.732 -17.628 1.00 97.00 511 TYR A CA 1
ATOM 4011 C C . TYR A 1 511 ? 11.110 -4.236 -17.628 1.00 97.00 511 TYR A C 1
ATOM 4013 O O . TYR A 1 511 ? 10.846 -3.124 -18.087 1.00 97.00 511 TYR A O 1
ATOM 4021 N N . TRP A 1 512 ? 10.168 -4.985 -17.045 1.00 94.62 512 TRP A N 1
ATOM 4022 C CA . TRP A 1 512 ? 8.824 -4.483 -16.745 1.00 94.62 512 TRP A CA 1
ATOM 4023 C C . TRP A 1 512 ? 8.887 -3.373 -15.690 1.00 94.62 512 TRP A C 1
ATOM 4025 O O . TRP A 1 512 ? 8.364 -2.290 -15.949 1.00 94.62 512 TRP A O 1
ATOM 4035 N N . TYR A 1 513 ? 9.584 -3.564 -14.567 1.00 93.12 513 TYR A N 1
ATOM 4036 C CA . TYR A 1 513 ? 9.771 -2.500 -13.572 1.00 93.12 513 TYR A CA 1
ATOM 4037 C C . TYR A 1 513 ? 10.427 -1.253 -14.195 1.00 93.12 513 TYR A C 1
ATOM 4039 O O . TYR A 1 513 ? 9.888 -0.152 -14.086 1.00 93.12 513 TYR A O 1
ATOM 4047 N N . ALA A 1 514 ? 11.512 -1.434 -14.961 1.00 91.12 514 ALA A N 1
ATOM 4048 C CA . ALA A 1 514 ? 12.182 -0.350 -15.685 1.00 91.12 514 ALA A CA 1
ATOM 4049 C C . ALA A 1 514 ? 11.256 0.406 -16.658 1.00 91.12 514 ALA A C 1
ATOM 4051 O O . ALA A 1 514 ? 11.445 1.600 -16.876 1.00 91.12 514 ALA A O 1
ATOM 4052 N N . SER A 1 515 ? 10.238 -0.256 -17.228 1.00 88.88 515 SER A N 1
ATOM 4053 C CA . SER A 1 515 ? 9.288 0.376 -18.156 1.00 88.88 515 SER A CA 1
ATOM 4054 C C . SER A 1 515 ? 8.494 1.535 -17.540 1.00 88.88 515 SER A C 1
ATOM 4056 O O . SER A 1 515 ? 8.033 2.395 -18.286 1.00 88.88 515 SER A O 1
ATOM 4058 N N . GLY A 1 516 ? 8.371 1.592 -16.207 1.00 82.69 516 GLY A N 1
ATOM 4059 C CA . GLY A 1 516 ? 7.659 2.661 -15.499 1.00 82.69 516 GLY A CA 1
ATOM 4060 C C . GLY A 1 516 ? 8.303 4.048 -15.624 1.00 82.69 516 GLY A C 1
ATOM 4061 O O . GLY A 1 516 ? 7.598 5.048 -15.529 1.00 82.69 516 GLY A O 1
ATOM 4062 N N . ASP A 1 517 ? 9.610 4.130 -15.898 1.00 73.19 517 ASP A N 1
ATOM 4063 C CA . ASP A 1 517 ? 10.306 5.402 -16.159 1.00 73.19 517 ASP A CA 1
ATOM 4064 C C . ASP A 1 517 ? 10.188 5.868 -17.634 1.00 73.19 517 ASP A C 1
ATOM 4066 O O . ASP A 1 517 ? 10.722 6.921 -17.994 1.00 73.19 517 ASP A O 1
ATOM 4070 N N . PHE A 1 518 ? 9.480 5.129 -18.504 1.00 70.19 518 PHE A N 1
ATOM 4071 C CA . PHE A 1 518 ? 9.381 5.420 -19.940 1.00 70.19 518 PHE A CA 1
ATOM 4072 C C . PHE A 1 518 ? 7.961 5.751 -20.429 1.00 70.19 518 PHE A C 1
ATOM 4074 O O . PHE A 1 518 ? 6.994 5.077 -20.079 1.00 70.19 518 PHE A O 1
ATOM 4081 N N . PRO A 1 519 ? 7.827 6.685 -21.393 1.00 65.81 519 PRO A N 1
ATOM 4082 C CA . PRO A 1 519 ? 6.688 6.705 -22.304 1.00 65.81 519 PRO A CA 1
ATOM 4083 C C . PRO A 1 519 ? 6.535 5.371 -23.054 1.00 65.81 519 PRO A C 1
ATOM 4085 O O . PRO A 1 519 ? 7.526 4.709 -23.383 1.00 65.81 519 PRO A O 1
ATOM 4088 N N . ALA A 1 520 ? 5.290 5.013 -23.374 1.00 65.06 520 ALA A N 1
ATOM 4089 C CA . ALA A 1 520 ? 4.934 3.784 -24.078 1.00 65.06 520 ALA A CA 1
ATOM 4090 C C . ALA A 1 520 ? 5.834 3.477 -25.292 1.00 65.06 520 ALA A C 1
ATOM 4092 O O . ALA A 1 520 ? 6.124 4.338 -26.124 1.00 65.06 520 ALA A O 1
ATOM 4093 N N . GLY A 1 521 ? 6.273 2.221 -25.398 1.00 65.19 521 GLY A N 1
ATOM 4094 C CA . GLY A 1 521 ? 7.029 1.715 -26.550 1.00 65.19 521 GLY A CA 1
ATOM 4095 C C . GLY A 1 521 ? 8.489 2.178 -26.651 1.00 65.19 521 GLY A C 1
ATOM 4096 O O . GLY A 1 521 ? 9.148 1.842 -27.637 1.00 65.19 521 GLY A O 1
ATOM 4097 N N . ARG A 1 522 ? 9.022 2.920 -25.665 1.00 82.50 522 ARG A N 1
ATOM 4098 C CA . ARG A 1 522 ? 10.438 3.342 -25.663 1.00 82.50 522 ARG A CA 1
ATOM 4099 C C . ARG A 1 522 ? 11.398 2.364 -24.979 1.00 82.50 522 ARG A C 1
ATOM 4101 O O . ARG A 1 522 ? 12.570 2.362 -25.333 1.00 82.50 522 ARG A O 1
ATOM 4108 N N . LEU A 1 523 ? 10.907 1.465 -24.117 1.00 89.38 523 LEU A N 1
ATOM 4109 C CA . LEU A 1 523 ? 11.714 0.448 -23.417 1.00 89.38 523 LEU A CA 1
ATOM 4110 C C . LEU A 1 523 ? 12.694 -0.294 -24.350 1.00 89.38 523 LEU A C 1
ATOM 4112 O O . LEU A 1 523 ? 13.898 -0.268 -24.122 1.00 89.38 523 LEU A O 1
ATOM 4116 N N . PHE A 1 524 ? 12.195 -0.902 -25.432 1.00 91.31 524 PHE A N 1
ATOM 4117 C CA . PHE A 1 524 ? 13.005 -1.673 -26.392 1.00 91.31 524 PHE A CA 1
ATOM 4118 C C . PHE A 1 524 ? 13.876 -0.813 -27.332 1.00 91.31 524 PHE A C 1
ATOM 4120 O O . PHE A 1 524 ? 14.590 -1.355 -28.169 1.00 91.31 524 PHE A O 1
ATOM 4127 N N . LYS A 1 525 ? 13.774 0.521 -27.251 1.00 89.75 525 LYS A N 1
ATOM 4128 C CA . LYS A 1 525 ? 14.544 1.478 -28.068 1.00 89.75 525 LYS A CA 1
ATOM 4129 C C . LYS A 1 525 ? 15.639 2.177 -27.266 1.00 89.75 525 LYS A C 1
ATOM 4131 O O . LYS A 1 525 ? 16.668 2.531 -27.824 1.00 89.75 525 LYS A O 1
ATOM 4136 N N . GLU A 1 526 ? 15.387 2.406 -25.980 1.00 88.88 526 GLU A N 1
ATOM 4137 C CA . GLU A 1 526 ? 16.238 3.203 -25.090 1.00 88.88 526 GLU A CA 1
ATOM 4138 C C . GLU A 1 526 ? 16.985 2.341 -24.057 1.00 88.88 526 GLU A C 1
ATOM 4140 O O . GLU A 1 526 ? 17.837 2.858 -23.341 1.00 88.88 526 GLU A O 1
ATOM 4145 N N . THR A 1 527 ? 16.717 1.030 -24.003 1.00 92.56 527 THR A N 1
ATOM 4146 C CA . THR A 1 527 ? 17.404 0.058 -23.132 1.00 92.56 527 THR A CA 1
ATOM 4147 C C . THR A 1 527 ? 17.878 -1.172 -23.913 1.00 92.56 527 THR A C 1
ATOM 4149 O O . THR A 1 527 ? 17.559 -1.336 -25.088 1.00 92.56 527 THR A O 1
ATOM 4152 N N . HIS A 1 528 ? 18.588 -2.083 -23.239 1.00 95.62 528 HIS A N 1
ATOM 4153 C CA . HIS A 1 528 ? 18.974 -3.393 -23.780 1.00 95.62 528 HIS A CA 1
ATOM 4154 C C . HIS A 1 528 ? 17.878 -4.474 -23.630 1.00 95.62 528 HIS A C 1
ATOM 4156 O O . HIS A 1 528 ? 18.135 -5.665 -23.839 1.00 95.62 528 HIS A O 1
ATOM 4162 N N . ALA A 1 529 ? 16.643 -4.090 -23.282 1.00 96.56 529 ALA A N 1
ATOM 4163 C CA . ALA A 1 529 ? 15.497 -4.991 -23.319 1.00 96.56 529 ALA A CA 1
ATOM 4164 C C . ALA A 1 529 ? 15.277 -5.522 -24.744 1.00 96.56 529 ALA A C 1
ATOM 4166 O O . ALA A 1 529 ? 15.194 -4.755 -25.702 1.00 96.56 529 ALA A O 1
ATOM 4167 N N . THR A 1 530 ? 15.098 -6.834 -24.886 1.00 97.00 530 THR A N 1
ATOM 4168 C CA . THR A 1 530 ? 14.747 -7.476 -26.160 1.00 97.00 530 THR A CA 1
ATOM 4169 C C . THR A 1 530 ? 13.430 -8.221 -26.010 1.00 97.00 530 THR A C 1
ATOM 4171 O O . THR A 1 530 ? 13.240 -8.971 -25.048 1.00 97.00 530 THR A O 1
ATOM 4174 N N . TRP A 1 531 ? 12.509 -8.035 -26.961 1.00 97.31 531 TRP A N 1
ATOM 4175 C CA . TRP A 1 531 ? 11.205 -8.693 -26.891 1.00 97.31 531 TRP A CA 1
ATOM 4176 C C . TRP A 1 531 ? 11.296 -10.227 -26.832 1.00 97.31 531 TRP A C 1
ATOM 4178 O O . TRP A 1 531 ? 10.660 -10.780 -25.944 1.00 97.31 531 TRP A O 1
ATOM 4188 N N . PRO A 1 532 ? 12.112 -10.936 -27.644 1.00 98.31 532 PRO A N 1
ATOM 4189 C CA . PRO A 1 532 ? 12.182 -12.399 -27.571 1.00 98.31 532 PRO A CA 1
ATOM 4190 C C . PRO A 1 532 ? 12.543 -12.934 -26.177 1.00 98.31 532 PRO A C 1
ATOM 4192 O O . PRO A 1 532 ? 11.920 -13.882 -25.705 1.00 98.31 532 PRO A O 1
ATOM 4195 N N . LYS A 1 533 ? 13.492 -12.296 -25.472 1.00 98.06 533 LYS A N 1
ATOM 4196 C CA . LYS A 1 533 ? 13.877 -12.715 -24.115 1.00 98.06 533 LYS A CA 1
ATOM 4197 C C . LYS A 1 533 ? 12.863 -12.272 -23.053 1.00 98.06 533 LYS A C 1
ATOM 4199 O O . LYS A 1 533 ? 12.610 -13.017 -22.110 1.00 98.06 533 LYS A O 1
ATOM 4204 N N . MET A 1 534 ? 12.243 -11.099 -23.214 1.00 98.25 534 MET A N 1
ATOM 4205 C CA . MET A 1 534 ? 11.166 -10.639 -22.327 1.00 98.25 534 MET A CA 1
ATOM 4206 C C . MET A 1 534 ? 9.915 -11.518 -22.452 1.00 98.25 534 MET A C 1
ATOM 4208 O O . MET A 1 534 ? 9.315 -11.863 -21.439 1.00 98.25 534 MET A O 1
ATOM 4212 N N . LYS A 1 535 ? 9.575 -11.942 -23.674 1.00 98.62 535 LYS A N 1
ATOM 4213 C CA . LYS A 1 535 ? 8.503 -12.891 -23.985 1.00 98.62 535 LYS A CA 1
ATOM 4214 C C . LYS A 1 535 ? 8.737 -14.240 -23.317 1.00 98.62 535 LYS A C 1
ATOM 4216 O O . LYS A 1 535 ? 7.872 -14.662 -22.563 1.00 98.62 535 LYS A O 1
ATOM 4221 N N . GLN A 1 536 ? 9.914 -14.850 -23.496 1.00 98.56 536 GLN A N 1
ATOM 4222 C CA . GLN A 1 536 ? 10.262 -16.091 -22.791 1.00 98.56 536 GLN A CA 1
ATOM 4223 C C . GLN A 1 536 ? 10.129 -15.919 -21.272 1.00 98.56 536 GLN A C 1
ATOM 4225 O O . GLN A 1 536 ? 9.555 -16.763 -20.598 1.00 98.56 536 GLN A O 1
ATOM 4230 N N . GLY A 1 537 ? 10.598 -14.792 -20.726 1.00 98.38 537 GLY A N 1
ATOM 4231 C CA . GLY A 1 537 ? 10.462 -14.501 -19.301 1.00 98.38 537 GLY A CA 1
ATOM 4232 C C . GLY A 1 537 ? 9.013 -14.384 -18.817 1.00 98.38 537 GLY A C 1
ATOM 4233 O O . GLY A 1 537 ? 8.722 -14.812 -17.700 1.00 98.38 537 GLY A O 1
ATOM 4234 N N . PHE A 1 538 ? 8.105 -13.854 -19.643 1.00 98.62 538 PHE A N 1
ATOM 4235 C CA . PHE A 1 538 ? 6.664 -13.852 -19.377 1.00 98.62 538 PHE A CA 1
ATOM 4236 C C . PHE A 1 538 ? 6.024 -15.235 -19.542 1.00 98.62 538 PHE A C 1
ATOM 4238 O O . PHE A 1 538 ? 5.157 -15.584 -18.749 1.00 98.62 538 PHE A O 1
ATOM 4245 N N . GLU A 1 539 ? 6.441 -16.034 -20.521 1.00 98.50 539 GLU A N 1
ATOM 4246 C CA . GLU A 1 539 ? 5.958 -17.409 -20.709 1.00 98.50 539 GLU A CA 1
ATOM 4247 C C . GLU A 1 539 ? 6.362 -18.289 -19.514 1.00 98.50 539 GLU A C 1
ATOM 4249 O O . GLU A 1 539 ? 5.506 -18.944 -18.919 1.00 98.50 539 GLU A O 1
ATOM 4254 N N . ASP A 1 540 ? 7.618 -18.189 -19.068 1.00 98.12 540 ASP A N 1
ATOM 4255 C CA . ASP A 1 540 ? 8.128 -18.800 -17.834 1.00 98.12 540 ASP A CA 1
ATOM 4256 C C . ASP A 1 540 ? 7.360 -18.288 -16.590 1.00 98.12 540 ASP A C 1
ATOM 4258 O O . ASP A 1 540 ? 7.087 -19.043 -15.652 1.00 98.12 540 ASP A O 1
ATOM 4262 N N . LEU A 1 541 ? 6.994 -16.998 -16.563 1.00 96.06 541 LEU A N 1
ATOM 4263 C CA . LEU A 1 541 ? 6.269 -16.384 -15.444 1.00 96.06 541 LEU A CA 1
ATOM 4264 C C . LEU A 1 541 ? 4.837 -16.926 -15.373 1.00 96.06 541 LEU A C 1
ATOM 4266 O O . LEU A 1 541 ? 4.416 -17.377 -14.314 1.00 96.06 541 LEU A O 1
ATOM 4270 N N . MET A 1 542 ? 4.122 -16.955 -16.500 1.00 97.19 542 MET A N 1
ATOM 4271 C CA . MET A 1 542 ? 2.774 -17.523 -16.604 1.00 97.19 542 MET A CA 1
ATOM 4272 C C . MET A 1 542 ? 2.751 -19.033 -16.339 1.00 97.19 542 MET A C 1
ATOM 4274 O O . MET A 1 542 ? 1.764 -19.529 -15.807 1.00 97.19 542 MET A O 1
ATOM 4278 N N . ALA A 1 543 ? 3.822 -19.766 -16.660 1.00 97.00 543 ALA A N 1
ATOM 4279 C CA . ALA A 1 543 ? 3.924 -21.192 -16.348 1.00 97.00 543 ALA A CA 1
ATOM 4280 C C . ALA A 1 543 ? 4.001 -21.463 -14.833 1.00 97.00 543 ALA A C 1
ATOM 4282 O O . ALA A 1 543 ? 3.391 -22.418 -14.355 1.00 97.00 543 ALA A O 1
ATOM 4283 N N . ARG A 1 544 ? 4.707 -20.616 -14.067 1.00 93.94 544 ARG A N 1
ATOM 4284 C CA . ARG A 1 544 ? 4.752 -20.702 -12.591 1.00 93.94 544 ARG A CA 1
ATOM 4285 C C . ARG A 1 544 ? 3.531 -20.082 -11.909 1.00 93.94 544 ARG A C 1
ATOM 4287 O O . ARG A 1 544 ? 3.115 -20.549 -10.854 1.00 93.94 544 ARG A O 1
ATOM 4294 N N . HIS A 1 545 ? 2.960 -19.046 -12.518 1.00 94.62 545 HIS A N 1
ATOM 4295 C CA . HIS A 1 545 ? 1.898 -18.208 -11.957 1.00 94.62 545 HIS A CA 1
ATOM 4296 C C . HIS A 1 545 ? 0.645 -18.175 -12.858 1.00 94.62 545 HIS A C 1
ATOM 4298 O O . HIS A 1 545 ? 0.198 -17.096 -13.257 1.00 94.62 545 HIS A O 1
ATOM 4304 N N . PRO A 1 546 ? 0.045 -19.337 -13.198 1.00 95.69 546 PRO A N 1
ATOM 4305 C CA . PRO A 1 546 ? -0.997 -19.432 -14.226 1.00 95.69 546 PRO A CA 1
ATOM 4306 C C . PRO A 1 546 ? -2.331 -18.782 -13.838 1.00 95.69 546 PRO A C 1
ATOM 4308 O O . PRO A 1 546 ? -3.172 -18.562 -14.705 1.00 95.69 546 PRO A O 1
ATOM 4311 N N . LYS A 1 547 ? -2.536 -18.481 -12.549 1.00 93.25 547 LYS A N 1
ATOM 4312 C CA . LYS A 1 547 ? -3.738 -17.809 -12.034 1.00 93.25 547 LYS A CA 1
ATOM 4313 C C . LYS A 1 547 ? -3.695 -16.284 -12.158 1.00 93.25 547 LYS A C 1
ATOM 4315 O O . LYS A 1 547 ? -4.746 -15.654 -12.093 1.00 93.25 547 LYS A O 1
ATOM 4320 N N . SER A 1 548 ? -2.507 -15.695 -12.322 1.00 96.00 548 SER A N 1
ATOM 4321 C CA . SER A 1 548 ? -2.340 -14.242 -12.287 1.00 96.00 548 SER A CA 1
ATOM 4322 C C . SER A 1 548 ? -2.933 -13.575 -13.527 1.00 96.00 548 SER A C 1
ATOM 4324 O O . SER A 1 548 ? -2.377 -13.621 -14.632 1.00 96.00 548 SER A O 1
ATOM 4326 N N . LYS A 1 549 ? -4.060 -12.895 -13.319 1.00 95.81 549 LYS A N 1
ATOM 4327 C CA . LYS A 1 549 ? -4.709 -12.016 -14.294 1.00 95.81 549 LYS A CA 1
ATOM 4328 C C . LYS A 1 549 ? -3.834 -10.790 -14.538 1.00 95.81 549 LYS A C 1
ATOM 4330 O O . LYS A 1 549 ? -3.730 -10.334 -15.678 1.00 95.81 549 LYS A O 1
ATOM 4335 N N . TRP A 1 550 ? -3.147 -10.302 -13.507 1.00 95.12 550 TRP A N 1
ATOM 4336 C CA . TRP A 1 550 ? -2.186 -9.204 -13.585 1.00 95.12 550 TRP A CA 1
ATOM 4337 C C . TRP A 1 550 ? -1.020 -9.505 -14.534 1.00 95.12 550 TRP A C 1
ATOM 4339 O O . TRP A 1 550 ? -0.736 -8.702 -15.432 1.00 95.12 550 TRP A O 1
ATOM 4349 N N . ASN A 1 551 ? -0.377 -10.669 -14.389 1.00 97.88 551 ASN A N 1
ATOM 4350 C CA . ASN A 1 551 ? 0.705 -11.101 -15.275 1.00 97.88 551 ASN A CA 1
ATOM 4351 C C . ASN A 1 551 ? 0.191 -11.339 -16.703 1.00 97.88 551 ASN A C 1
ATOM 4353 O O . ASN A 1 551 ? 0.837 -10.895 -17.652 1.00 97.88 551 ASN A O 1
ATOM 4357 N N . LEU A 1 552 ? -0.990 -11.952 -16.869 1.00 98.38 552 LEU A N 1
ATOM 4358 C CA . LEU A 1 552 ? -1.611 -12.180 -18.180 1.00 98.38 552 LEU A CA 1
ATOM 4359 C C . LEU A 1 552 ? -1.882 -10.864 -18.932 1.00 98.38 552 LEU A C 1
ATOM 4361 O O . LEU A 1 552 ? -1.479 -10.714 -20.089 1.00 98.38 552 LEU A O 1
ATOM 4365 N N . ASN A 1 553 ? -2.514 -9.893 -18.265 1.00 97.62 553 ASN A N 1
ATOM 4366 C CA . ASN A 1 553 ? -2.815 -8.578 -18.837 1.00 97.62 553 ASN A CA 1
ATOM 4367 C C . ASN A 1 553 ? -1.527 -7.825 -19.211 1.00 97.62 553 ASN A C 1
ATOM 4369 O O . ASN A 1 553 ? -1.418 -7.279 -20.309 1.00 97.62 553 ASN A O 1
ATOM 4373 N N . ASN A 1 554 ? -0.514 -7.830 -18.338 1.00 97.12 554 ASN A N 1
ATOM 4374 C CA . ASN A 1 554 ? 0.750 -7.157 -18.633 1.00 97.12 554 ASN A CA 1
ATOM 4375 C C . ASN A 1 554 ? 1.541 -7.853 -19.748 1.00 97.12 554 ASN A C 1
ATOM 4377 O O . ASN A 1 554 ? 2.106 -7.161 -20.594 1.00 97.12 554 ASN A O 1
ATOM 4381 N N . PHE A 1 555 ? 1.534 -9.186 -19.827 1.00 98.38 555 PHE A N 1
ATOM 4382 C CA . PHE A 1 555 ? 2.151 -9.909 -20.941 1.00 98.38 555 PHE A CA 1
ATOM 4383 C C . PHE A 1 555 ? 1.492 -9.526 -22.279 1.00 98.38 555 PHE A C 1
ATOM 4385 O O . PHE A 1 555 ? 2.196 -9.198 -23.239 1.00 98.38 555 PHE A O 1
ATOM 4392 N N . ALA A 1 556 ? 0.156 -9.449 -22.325 1.00 98.25 556 ALA A N 1
ATOM 4393 C CA . ALA A 1 556 ? -0.569 -8.955 -23.496 1.00 98.25 556 ALA A CA 1
ATOM 4394 C C . ALA A 1 556 ? -0.175 -7.505 -23.840 1.00 98.25 556 ALA A C 1
ATOM 4396 O O . ALA A 1 556 ? 0.130 -7.207 -25.000 1.00 98.25 556 ALA A O 1
ATOM 4397 N N . ARG A 1 557 ? -0.082 -6.609 -22.845 1.00 95.75 557 ARG A N 1
ATOM 4398 C CA . ARG A 1 557 ? 0.378 -5.226 -23.058 1.00 95.75 557 ARG A CA 1
ATOM 4399 C C . ARG A 1 557 ? 1.786 -5.168 -23.651 1.00 95.75 557 ARG A C 1
ATOM 4401 O O . ARG A 1 557 ? 2.002 -4.437 -24.618 1.00 95.75 557 ARG A O 1
ATOM 4408 N N . PHE A 1 558 ? 2.746 -5.931 -23.128 1.00 96.50 558 PHE A N 1
ATOM 4409 C CA . PHE A 1 558 ? 4.108 -5.931 -23.675 1.00 96.50 558 PHE A CA 1
ATOM 4410 C C . PHE A 1 558 ? 4.189 -6.547 -25.076 1.00 96.50 558 PHE A C 1
ATOM 4412 O O . PHE A 1 558 ? 4.929 -6.015 -25.904 1.00 96.50 558 PHE A O 1
ATOM 4419 N N . ALA A 1 559 ? 3.376 -7.560 -25.395 1.00 97.44 559 ALA A N 1
ATOM 4420 C CA . ALA A 1 559 ? 3.244 -8.058 -26.766 1.00 97.44 559 ALA A CA 1
ATOM 4421 C C . ALA A 1 559 ? 2.738 -6.959 -27.718 1.00 97.44 559 ALA A C 1
ATOM 4423 O O . ALA A 1 559 ? 3.306 -6.753 -28.794 1.00 97.44 559 ALA A O 1
ATOM 4424 N N . CYS A 1 560 ? 1.745 -6.172 -27.290 1.00 95.69 560 CYS A N 1
ATOM 4425 C CA . CYS A 1 560 ? 1.258 -5.028 -28.059 1.00 95.69 560 CYS A CA 1
ATOM 4426 C C . CYS A 1 560 ? 2.321 -3.933 -28.258 1.00 95.69 560 CYS A C 1
ATOM 4428 O O . CYS A 1 560 ? 2.465 -3.407 -29.371 1.00 95.69 560 CYS A O 1
ATOM 4430 N N . LEU A 1 561 ? 3.090 -3.609 -27.211 1.00 93.06 561 LEU A N 1
ATOM 4431 C CA . LEU A 1 561 ? 4.212 -2.663 -27.272 1.00 93.06 561 LEU A CA 1
ATOM 4432 C C . LEU A 1 561 ? 5.334 -3.135 -28.207 1.00 93.06 561 LEU A C 1
ATOM 4434 O O . LEU A 1 561 ? 5.969 -2.309 -28.860 1.00 93.06 561 LEU A O 1
ATOM 4438 N N . ALA A 1 562 ? 5.558 -4.446 -28.289 1.00 94.69 562 ALA A N 1
ATOM 4439 C CA . ALA A 1 562 ? 6.579 -5.069 -29.124 1.00 94.69 562 ALA A CA 1
ATOM 4440 C C . ALA A 1 562 ? 6.151 -5.336 -30.583 1.00 94.69 562 ALA A C 1
ATOM 4442 O O . ALA A 1 562 ? 6.947 -5.873 -31.350 1.00 94.69 562 ALA A O 1
ATOM 4443 N N . ASN A 1 563 ? 4.924 -4.969 -30.982 1.00 94.81 563 ASN A N 1
ATOM 4444 C CA . ASN A 1 563 ? 4.310 -5.334 -32.272 1.00 94.81 563 ASN A CA 1
ATOM 4445 C C . ASN A 1 563 ? 4.114 -6.855 -32.501 1.00 94.81 563 ASN A C 1
ATOM 4447 O O . ASN A 1 563 ? 3.943 -7.286 -33.640 1.00 94.81 563 ASN A O 1
ATOM 4451 N N . ASP A 1 564 ? 4.068 -7.677 -31.449 1.00 97.50 564 ASP A N 1
ATOM 4452 C CA . ASP A 1 564 ? 3.800 -9.121 -31.555 1.00 97.50 564 ASP A CA 1
ATOM 4453 C C . ASP A 1 564 ? 2.284 -9.392 -31.587 1.00 97.50 564 ASP A C 1
ATOM 4455 O O . ASP A 1 564 ? 1.663 -9.753 -30.584 1.00 97.50 564 ASP A O 1
ATOM 4459 N N . GLN A 1 565 ? 1.686 -9.183 -32.766 1.00 97.81 565 GLN A N 1
ATOM 4460 C CA . GLN A 1 565 ? 0.250 -9.360 -33.017 1.00 97.81 565 GLN A CA 1
ATOM 4461 C C . GLN A 1 565 ? -0.254 -10.752 -32.612 1.00 97.81 565 GLN A C 1
ATOM 4463 O O . GLN A 1 565 ? -1.280 -10.863 -31.946 1.00 97.81 565 GLN A O 1
ATOM 4468 N N . SER A 1 566 ? 0.463 -11.812 -32.998 1.00 98.25 566 SER A N 1
ATOM 4469 C CA . SER A 1 566 ? 0.058 -13.200 -32.732 1.00 98.25 566 SER A CA 1
ATOM 4470 C C . SER A 1 566 ? -0.038 -13.479 -31.230 1.00 98.25 566 SER A C 1
ATOM 4472 O O . SER A 1 566 ? -1.017 -14.055 -30.749 1.00 98.25 566 SER A O 1
ATOM 4474 N N . THR A 1 567 ? 0.940 -12.995 -30.462 1.00 98.56 567 THR A N 1
ATOM 4475 C CA . THR A 1 567 ? 0.968 -13.179 -29.007 1.00 98.56 567 THR A CA 1
ATOM 4476 C C . THR A 1 567 ? -0.065 -12.304 -28.315 1.00 98.56 567 THR A C 1
ATOM 4478 O O . THR A 1 567 ? -0.761 -12.797 -27.429 1.00 98.56 567 THR A O 1
ATOM 4481 N N . PHE A 1 568 ? -0.239 -11.050 -28.749 1.00 98.50 568 PHE A N 1
ATOM 4482 C CA . PHE A 1 568 ? -1.307 -10.190 -28.236 1.00 98.50 568 PHE A CA 1
ATOM 4483 C C . PHE A 1 568 ? -2.685 -10.831 -28.437 1.00 98.50 568 PHE A C 1
ATOM 4485 O O . PHE A 1 568 ? -3.409 -11.001 -27.463 1.00 98.50 568 PHE A O 1
ATOM 4492 N N . LEU A 1 569 ? -3.031 -11.255 -29.659 1.00 98.12 569 LEU A N 1
ATOM 4493 C CA . LEU A 1 569 ? -4.341 -11.851 -29.952 1.00 98.12 569 LEU A CA 1
ATOM 4494 C C . LEU A 1 569 ? -4.564 -13.164 -29.183 1.00 98.12 569 LEU A C 1
ATOM 4496 O O . LEU A 1 569 ? -5.660 -13.391 -28.669 1.00 98.12 569 LEU A O 1
ATOM 4500 N N . LYS A 1 570 ? -3.536 -14.012 -29.031 1.00 98.06 570 LYS A N 1
ATOM 4501 C CA . LYS A 1 570 ? -3.610 -15.225 -28.195 1.00 98.06 570 LYS A CA 1
ATOM 4502 C C . LYS A 1 570 ? -3.943 -14.888 -26.737 1.00 98.06 570 LYS A C 1
ATOM 4504 O O . LYS A 1 570 ? -4.893 -15.437 -26.182 1.00 98.06 570 LYS A O 1
ATOM 4509 N N . LEU A 1 571 ? -3.169 -13.995 -26.121 1.00 98.31 571 LEU A N 1
ATOM 4510 C CA . LEU A 1 571 ? -3.341 -13.629 -24.712 1.00 98.31 571 LEU A CA 1
ATOM 4511 C C . LEU A 1 571 ? -4.644 -12.855 -24.492 1.00 98.31 571 LEU A C 1
ATOM 4513 O O . LEU A 1 571 ? -5.309 -13.052 -23.480 1.00 98.31 571 LEU A O 1
ATOM 4517 N N . ARG A 1 572 ? -5.062 -12.037 -25.461 1.00 97.50 572 ARG A N 1
ATOM 4518 C CA . ARG A 1 572 ? -6.310 -11.278 -25.397 1.00 97.50 572 ARG A CA 1
ATOM 4519 C C . ARG A 1 572 ? -7.551 -12.173 -25.400 1.00 97.50 572 ARG A C 1
ATOM 4521 O O . ARG A 1 572 ? -8.474 -11.925 -24.621 1.00 97.50 572 ARG A O 1
ATOM 4528 N N . ASN A 1 573 ? -7.543 -13.224 -26.221 1.00 96.62 573 ASN A N 1
ATOM 4529 C CA . ASN A 1 573 ? -8.559 -14.276 -26.178 1.00 96.62 573 ASN A CA 1
ATOM 4530 C C . ASN A 1 573 ? -8.558 -14.990 -24.816 1.00 96.62 573 ASN A C 1
ATOM 4532 O O . ASN A 1 573 ? -9.617 -15.188 -24.229 1.00 96.62 573 ASN A O 1
ATOM 4536 N N . GLN A 1 574 ? -7.375 -15.317 -24.280 1.00 96.50 574 GLN A N 1
ATOM 4537 C CA . GLN A 1 574 ? -7.235 -15.950 -22.962 1.00 96.50 574 GLN A CA 1
ATOM 4538 C C . GLN A 1 574 ? -7.740 -15.060 -21.810 1.00 96.50 574 GLN A C 1
ATOM 4540 O O . GLN A 1 574 ? -8.296 -15.584 -20.850 1.00 96.50 574 GLN A O 1
ATOM 4545 N N . MET A 1 575 ? -7.582 -13.734 -21.899 1.00 95.56 575 MET A N 1
ATOM 4546 C CA . MET A 1 575 ? -8.112 -12.788 -20.909 1.00 95.56 575 MET A CA 1
ATOM 4547 C C . MET A 1 575 ? -9.643 -12.801 -20.85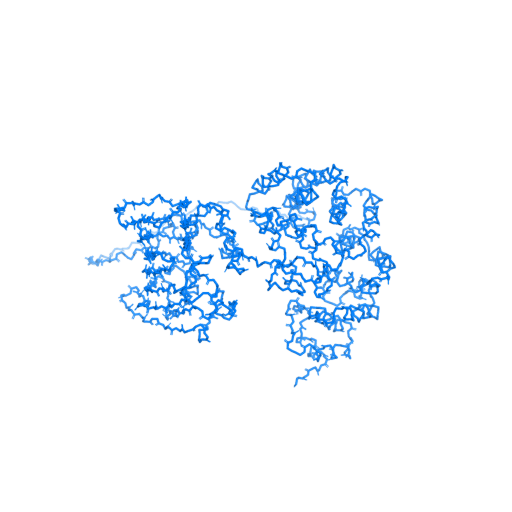1 1.00 95.56 575 MET A C 1
ATOM 4549 O O . MET A 1 575 ? -10.209 -12.679 -19.772 1.00 95.56 575 MET A O 1
ATOM 4553 N N . GLY A 1 576 ? -10.338 -12.915 -21.989 1.00 92.94 576 GLY A N 1
ATOM 4554 C CA . GLY A 1 576 ? -11.803 -12.873 -22.030 1.00 92.94 576 GLY A CA 1
ATOM 4555 C C . GLY A 1 576 ? -12.379 -11.627 -21.338 1.00 92.94 576 GLY A C 1
ATOM 4556 O O . GLY A 1 576 ? -12.228 -10.513 -21.848 1.00 92.94 576 GLY A O 1
ATOM 4557 N N . LYS A 1 577 ? -13.032 -11.834 -20.183 1.00 91.00 577 LYS A N 1
ATOM 4558 C CA . LYS A 1 577 ? -13.597 -10.789 -19.301 1.00 91.00 577 LYS A CA 1
ATOM 4559 C C . LYS A 1 577 ? -12.665 -10.353 -18.159 1.00 91.00 577 LYS A C 1
ATOM 4561 O O . LYS A 1 577 ? -12.951 -9.354 -17.511 1.00 91.00 577 LYS A O 1
ATOM 4566 N N . ASP A 1 578 ? -11.566 -11.065 -17.921 1.00 90.38 578 ASP A N 1
ATOM 4567 C CA . ASP A 1 578 ? -10.589 -10.800 -16.856 1.00 90.38 578 ASP A CA 1
ATOM 4568 C C . ASP A 1 578 ? -9.598 -9.687 -17.252 1.00 90.38 578 ASP A C 1
ATOM 4570 O O . ASP A 1 578 ? -8.375 -9.855 -17.244 1.00 90.38 578 ASP A O 1
ATOM 4574 N N . VAL A 1 579 ? -10.142 -8.532 -17.638 1.00 89.50 579 VAL A N 1
ATOM 4575 C CA . VAL A 1 579 ? -9.376 -7.318 -17.937 1.00 89.50 579 VAL A CA 1
ATOM 4576 C C . VAL A 1 579 ? -9.092 -6.578 -16.632 1.00 89.50 579 VAL A C 1
ATOM 4578 O O . VAL A 1 579 ? -10.014 -6.241 -15.896 1.00 89.50 579 VAL A O 1
ATOM 4581 N N . ILE A 1 580 ? -7.817 -6.302 -16.355 1.00 84.69 580 ILE A N 1
ATOM 4582 C CA . ILE A 1 580 ? -7.391 -5.509 -15.195 1.00 84.69 580 ILE A CA 1
ATOM 4583 C C . ILE A 1 580 ? -7.032 -4.106 -15.684 1.00 84.69 580 ILE A C 1
ATOM 4585 O O . ILE A 1 580 ? -5.966 -3.918 -16.266 1.00 84.69 580 ILE A O 1
ATOM 4589 N N . GLU A 1 581 ? -7.903 -3.117 -15.464 1.00 85.25 581 GLU A N 1
ATOM 4590 C CA . GLU A 1 581 ? -7.739 -1.748 -15.992 1.00 85.25 581 GLU A CA 1
ATOM 4591 C C . GLU A 1 581 ? -6.379 -1.125 -15.636 1.00 85.25 581 GLU A C 1
ATOM 4593 O O . GLU A 1 581 ? -5.711 -0.552 -16.496 1.00 85.25 581 GLU A O 1
ATOM 4598 N N . ALA A 1 582 ? -5.903 -1.332 -14.403 1.00 81.12 582 ALA A N 1
ATOM 4599 C CA . ALA A 1 582 ? -4.604 -0.845 -13.927 1.00 81.12 582 ALA A CA 1
ATOM 4600 C C . ALA A 1 582 ? -3.393 -1.376 -14.730 1.00 81.12 582 ALA A C 1
ATOM 4602 O O . ALA A 1 582 ? -2.300 -0.815 -14.645 1.00 81.12 582 ALA A O 1
ATOM 4603 N N . ALA A 1 583 ? -3.561 -2.443 -15.519 1.00 88.12 583 ALA A N 1
ATOM 4604 C CA . ALA A 1 583 ? -2.521 -2.967 -16.401 1.00 88.12 583 ALA A CA 1
ATOM 4605 C C . ALA A 1 583 ? -2.426 -2.218 -17.744 1.00 88.12 583 ALA A C 1
ATOM 4607 O O . ALA A 1 583 ? -1.431 -2.403 -18.445 1.00 88.12 583 ALA A O 1
ATOM 4608 N N . TRP A 1 584 ? -3.414 -1.386 -18.101 1.00 88.00 584 TRP A N 1
ATOM 4609 C CA . TRP A 1 584 ? -3.583 -0.754 -19.419 1.00 88.00 584 TRP A CA 1
ATOM 4610 C C . TRP A 1 584 ? -3.607 0.787 -19.319 1.00 88.00 584 TRP A C 1
ATOM 4612 O O . TRP A 1 584 ? -4.668 1.403 -19.432 1.00 88.00 584 TRP A O 1
ATOM 4622 N N . PRO A 1 585 ? -2.450 1.450 -19.112 1.00 81.00 585 PRO A N 1
ATOM 4623 C CA . PRO A 1 585 ? -2.387 2.907 -18.990 1.00 81.00 585 PRO A CA 1
ATOM 4624 C C . PRO A 1 585 ? -2.852 3.608 -20.282 1.00 81.00 585 PRO A C 1
ATOM 4626 O O . PRO A 1 585 ? -2.696 3.039 -21.361 1.00 81.00 585 PRO A O 1
ATOM 4629 N N . PRO A 1 586 ? -3.329 4.870 -20.245 1.00 77.38 586 PRO A N 1
ATOM 4630 C CA . PRO A 1 586 ? -3.932 5.534 -21.412 1.00 77.38 586 PRO A CA 1
ATOM 4631 C C . PRO A 1 586 ? -3.057 5.604 -22.677 1.00 77.38 586 PRO A C 1
ATOM 4633 O O . PRO A 1 586 ? -3.574 5.643 -23.788 1.00 77.38 586 PRO A O 1
ATOM 4636 N N . ASN A 1 587 ? -1.728 5.599 -22.532 1.00 77.31 587 ASN A N 1
ATOM 4637 C CA . ASN A 1 587 ? -0.776 5.593 -23.651 1.00 77.31 587 ASN A CA 1
ATOM 4638 C C . ASN A 1 587 ? -0.518 4.189 -24.244 1.00 77.31 587 ASN A C 1
ATOM 4640 O O . ASN A 1 587 ? 0.255 4.042 -25.191 1.00 77.31 587 ASN A O 1
ATOM 4644 N N . THR A 1 588 ? -1.124 3.145 -23.682 1.00 84.31 588 THR A N 1
ATOM 4645 C CA . THR A 1 588 ? -1.174 1.763 -24.185 1.00 84.31 588 THR A CA 1
ATOM 4646 C C . THR A 1 588 ? -2.439 1.101 -23.632 1.00 84.31 588 THR A C 1
ATOM 4648 O O . THR A 1 588 ? -2.368 0.107 -22.909 1.00 84.31 588 THR A O 1
ATOM 4651 N N . SER A 1 589 ? -3.597 1.707 -23.912 1.00 89.94 589 SER A N 1
ATOM 4652 C CA . SER A 1 589 ? -4.887 1.155 -23.500 1.00 89.94 589 SER A CA 1
ATOM 4653 C C . SER A 1 589 ? -5.198 -0.130 -24.268 1.00 89.94 589 SER A C 1
ATOM 4655 O O . SER A 1 589 ? -4.631 -0.390 -25.337 1.00 89.94 589 SER A O 1
ATOM 4657 N N . LEU A 1 590 ? -6.118 -0.930 -23.730 1.00 93.31 590 LEU A N 1
ATOM 4658 C CA . LEU A 1 590 ? -6.557 -2.158 -24.378 1.00 93.31 590 LEU A CA 1
ATOM 4659 C C . LEU A 1 590 ? -7.157 -1.868 -25.764 1.00 93.31 590 LEU A C 1
ATOM 4661 O O . LEU A 1 590 ? -6.690 -2.436 -26.748 1.00 93.31 590 LEU A O 1
ATOM 4665 N N . ASP A 1 591 ? -8.078 -0.908 -25.858 1.00 92.94 591 ASP A N 1
ATOM 4666 C CA . ASP A 1 591 ? -8.749 -0.490 -27.098 1.00 92.94 591 ASP A CA 1
ATOM 4667 C C . ASP A 1 591 ? -7.764 -0.079 -28.204 1.00 92.94 591 ASP A C 1
ATOM 4669 O O . ASP A 1 591 ? -7.962 -0.403 -29.378 1.00 92.94 591 ASP A O 1
ATOM 4673 N N . LEU A 1 592 ? -6.669 0.609 -27.848 1.00 91.81 592 LEU A N 1
ATOM 4674 C CA . LEU A 1 592 ? -5.616 0.981 -28.798 1.00 91.81 592 LEU A CA 1
ATOM 4675 C C . LEU A 1 592 ? -4.916 -0.260 -29.364 1.00 91.81 592 LEU A C 1
ATOM 4677 O O . LEU A 1 592 ? -4.627 -0.307 -30.559 1.00 91.81 592 LEU A O 1
ATOM 4681 N N . CYS A 1 593 ? -4.654 -1.266 -28.530 1.00 94.69 593 CYS A N 1
ATOM 4682 C CA . CYS A 1 593 ? -4.063 -2.532 -28.956 1.00 94.69 593 CYS A CA 1
ATOM 4683 C C . CYS A 1 593 ? -5.050 -3.395 -29.761 1.00 94.69 593 CYS A C 1
ATOM 4685 O O . CYS A 1 593 ? -4.668 -3.943 -30.794 1.00 94.69 593 CYS A O 1
ATOM 4687 N N . GLU A 1 594 ? -6.316 -3.473 -29.347 1.00 95.69 594 GLU A N 1
ATOM 4688 C CA . GLU A 1 594 ? -7.382 -4.169 -30.078 1.00 95.69 594 GLU A CA 1
ATOM 4689 C C . GLU A 1 594 ? -7.580 -3.573 -31.478 1.00 95.69 594 GLU A C 1
ATOM 4691 O O . GLU A 1 594 ? -7.492 -4.298 -32.472 1.00 95.69 594 GLU A O 1
ATOM 4696 N N . THR A 1 595 ? -7.719 -2.246 -31.571 1.00 94.94 595 THR A N 1
ATOM 4697 C CA . THR A 1 595 ? -7.846 -1.509 -32.842 1.00 94.94 595 THR A CA 1
ATOM 4698 C C . THR A 1 595 ? -6.628 -1.728 -33.740 1.00 94.94 595 THR A C 1
ATOM 4700 O O . THR A 1 595 ? -6.764 -2.012 -34.929 1.00 94.94 595 THR A O 1
ATOM 4703 N N . LYS A 1 596 ? -5.419 -1.635 -33.174 1.00 94.56 596 LYS A N 1
ATOM 4704 C CA . LYS A 1 596 ? -4.143 -1.796 -33.889 1.00 94.56 596 LYS A CA 1
ATOM 4705 C C . LYS A 1 596 ? -3.963 -3.182 -34.513 1.00 94.56 596 LYS A C 1
ATOM 4707 O O . LYS A 1 596 ? -3.293 -3.291 -35.539 1.00 94.56 596 LYS A O 1
ATOM 4712 N N . PHE A 1 597 ? -4.511 -4.227 -33.895 1.00 96.62 597 PHE A N 1
ATOM 4713 C CA . PHE A 1 597 ? -4.323 -5.617 -34.323 1.00 96.62 597 PHE A CA 1
ATOM 4714 C C . PHE A 1 597 ? -5.574 -6.284 -34.901 1.00 96.62 597 PHE A C 1
ATOM 4716 O O . PHE A 1 597 ? -5.497 -7.457 -35.273 1.00 96.62 597 PHE A O 1
ATOM 4723 N N . GLY A 1 598 ? -6.686 -5.552 -35.010 1.00 91.94 598 GLY A N 1
ATOM 4724 C CA . GLY A 1 598 ? -7.938 -6.046 -35.579 1.00 91.94 598 GLY A CA 1
ATOM 4725 C C . GLY A 1 598 ? -8.639 -7.078 -34.696 1.00 91.94 598 GLY A C 1
ATOM 4726 O O . GLY A 1 598 ? -9.144 -8.071 -35.211 1.00 91.94 598 GLY A O 1
ATOM 4727 N N . TYR A 1 599 ? -8.637 -6.883 -33.374 1.00 90.44 599 TYR A N 1
ATOM 4728 C CA . TYR A 1 599 ? -9.421 -7.729 -32.474 1.00 90.44 599 TYR A CA 1
ATOM 4729 C C . TYR A 1 599 ? -10.911 -7.369 -32.561 1.00 90.44 599 TYR A C 1
ATOM 4731 O O . TYR A 1 599 ? -11.293 -6.216 -32.372 1.00 90.44 599 TYR A O 1
ATOM 4739 N N . SER A 1 600 ? -11.743 -8.371 -32.823 1.00 74.81 600 SER A N 1
ATOM 4740 C CA . SER A 1 600 ? -13.206 -8.304 -32.794 1.00 74.81 600 SER A CA 1
ATOM 4741 C C . SER A 1 600 ? -13.720 -9.481 -31.964 1.00 74.81 600 SER A C 1
ATOM 4743 O O . SER A 1 600 ? -13.239 -10.597 -32.171 1.00 74.81 600 SER A O 1
ATOM 4745 N N . GLN A 1 601 ? -14.650 -9.227 -31.036 1.00 59.53 601 GLN A N 1
ATOM 4746 C CA . GLN A 1 601 ? -15.311 -10.266 -30.226 1.00 59.53 601 GLN A CA 1
ATOM 4747 C C . GLN A 1 601 ? -16.410 -10.996 -31.002 1.00 59.53 601 GLN A C 1
ATOM 4749 O O . GLN A 1 601 ? -17.080 -10.326 -31.819 1.00 59.53 601 GLN A O 1
#